Protein AF-A0A9W6LDX0-F1 (afdb_monomer_lite)

Structure (mmCIF, N/CA/C/O backbone):
data_AF-A0A9W6LDX0-F1
#
_entry.id   AF-A0A9W6LDX0-F1
#
loop_
_atom_site.group_PDB
_atom_site.id
_atom_site.type_symbol
_atom_site.label_atom_id
_atom_site.label_alt_id
_atom_site.label_comp_id
_atom_site.label_asym_id
_atom_site.label_entity_id
_atom_site.label_seq_id
_atom_site.pdbx_PDB_ins_code
_atom_site.Cartn_x
_atom_site.Cartn_y
_atom_site.Cartn_z
_atom_site.occupancy
_atom_site.B_iso_or_equiv
_atom_site.auth_seq_id
_atom_site.auth_comp_id
_atom_site.auth_asym_id
_atom_site.auth_atom_id
_atom_site.pdbx_PDB_model_num
ATOM 1 N N . MET A 1 1 ? -43.890 17.828 128.044 1.00 36.91 1 MET A N 1
ATOM 2 C CA . MET A 1 1 ? -45.306 17.401 128.178 1.00 36.91 1 MET A CA 1
ATOM 3 C C . MET A 1 1 ? -45.453 16.029 127.519 1.00 36.91 1 MET A C 1
ATOM 5 O O . MET A 1 1 ? -44.808 15.839 126.504 1.00 36.91 1 MET A O 1
ATOM 9 N N . VAL A 1 2 ? -46.181 15.033 128.043 1.00 40.97 2 VAL A N 1
ATOM 10 C CA . VAL A 1 2 ? -47.032 14.992 129.253 1.00 40.97 2 VAL A CA 1
ATOM 11 C C . VAL A 1 2 ? -46.659 13.779 130.130 1.00 40.97 2 VAL A C 1
ATOM 13 O O . VAL A 1 2 ? -47.245 12.707 130.021 1.00 40.97 2 VAL A O 1
ATOM 16 N N . ALA A 1 3 ? -45.730 13.954 131.073 1.00 46.06 3 ALA A N 1
ATOM 17 C CA . ALA A 1 3 ? -45.502 12.993 132.160 1.00 46.06 3 ALA A CA 1
ATOM 18 C C . ALA A 1 3 ? -46.548 13.179 133.286 1.00 46.06 3 ALA A C 1
ATOM 20 O O . ALA A 1 3 ? -46.202 13.359 134.449 1.00 46.06 3 ALA A O 1
ATOM 21 N N . ALA A 1 4 ? -47.839 13.213 132.931 1.00 43.66 4 ALA A N 1
ATOM 22 C CA . ALA A 1 4 ? -48.928 13.583 133.841 1.00 43.66 4 ALA A CA 1
ATOM 23 C C . ALA A 1 4 ? -50.273 12.928 133.462 1.00 43.66 4 ALA A C 1
ATOM 25 O O . ALA A 1 4 ? -51.215 13.588 133.038 1.00 43.66 4 ALA A O 1
ATOM 26 N N . SER A 1 5 ? -50.376 11.604 133.620 1.00 41.09 5 SER A N 1
ATOM 27 C CA . SER A 1 5 ? -51.672 10.884 133.629 1.00 41.09 5 SER A CA 1
ATOM 28 C C . SER A 1 5 ? -51.685 9.631 134.522 1.00 41.09 5 SER A C 1
ATOM 30 O O . SER A 1 5 ? -52.597 8.814 134.454 1.00 41.09 5 SER A O 1
ATOM 32 N N . LYS A 1 6 ? -50.714 9.492 135.439 1.00 48.66 6 LYS A N 1
ATOM 33 C CA . LYS A 1 6 ? -50.663 8.402 136.439 1.00 48.66 6 LYS A CA 1
ATOM 34 C C . LYS A 1 6 ? -51.218 8.825 137.815 1.00 48.66 6 LYS A C 1
ATOM 36 O O . LYS A 1 6 ? -50.877 8.235 138.834 1.00 48.66 6 LYS A O 1
ATOM 41 N N . ALA A 1 7 ? -52.055 9.867 137.843 1.00 46.44 7 ALA A N 1
ATOM 42 C CA . ALA A 1 7 ? -52.429 10.609 139.052 1.00 46.44 7 ALA A CA 1
ATOM 43 C C . ALA A 1 7 ? -53.951 10.817 139.239 1.00 46.44 7 ALA A C 1
ATOM 45 O O . ALA A 1 7 ? -54.356 11.790 139.867 1.00 46.44 7 ALA A O 1
ATOM 46 N N . LEU A 1 8 ? -54.810 9.920 138.726 1.00 39.25 8 LEU A N 1
ATOM 47 C CA . LEU A 1 8 ? -56.271 10.069 138.873 1.00 39.25 8 LEU A CA 1
ATOM 48 C C . LEU A 1 8 ? -57.058 8.761 139.110 1.00 39.25 8 LEU A C 1
ATOM 50 O O . LEU A 1 8 ? -58.067 8.520 138.453 1.00 39.25 8 LEU A O 1
ATOM 54 N N . ARG A 1 9 ? -56.629 7.907 140.059 1.00 40.16 9 ARG A N 1
ATOM 55 C CA . ARG A 1 9 ? -57.498 6.842 140.633 1.00 40.16 9 ARG A CA 1
ATOM 56 C C . ARG A 1 9 ? -57.088 6.281 142.012 1.00 40.16 9 ARG A C 1
ATOM 58 O O . ARG A 1 9 ? -57.438 5.157 142.347 1.00 40.16 9 ARG A O 1
ATOM 65 N N . LYS A 1 10 ? -56.401 7.069 142.856 1.00 45.12 10 LYS A N 1
ATOM 66 C CA . LYS A 1 10 ? -56.090 6.715 144.265 1.00 45.12 10 LYS A CA 1
ATOM 67 C C . LYS A 1 10 ? -56.725 7.693 145.272 1.00 45.12 10 LYS A C 1
ATOM 69 O O . LYS A 1 10 ? -56.034 8.244 146.120 1.00 45.12 10 LYS A O 1
ATOM 74 N N . LYS A 1 11 ? -58.036 7.938 145.140 1.00 37.31 11 LYS A N 1
ATOM 75 C CA . LYS A 1 11 ? -58.891 8.682 146.093 1.00 37.31 11 LYS A CA 1
ATOM 76 C C . LYS A 1 11 ? -60.377 8.438 145.766 1.00 37.31 11 LYS A C 1
ATOM 78 O O . LYS A 1 11 ? -60.921 9.157 144.941 1.00 37.31 11 LYS A O 1
ATOM 83 N N . LEU A 1 12 ? -60.985 7.401 146.361 1.00 34.50 12 LEU A N 1
ATOM 84 C CA . LEU A 1 12 ? -62.381 7.333 146.863 1.00 34.50 12 LEU A CA 1
ATOM 85 C C . LEU A 1 12 ? -62.753 5.879 147.241 1.00 34.50 12 LEU A C 1
ATOM 87 O O . LEU A 1 12 ? -63.203 5.112 146.397 1.00 34.50 12 LEU A O 1
ATOM 91 N N . LYS A 1 13 ? -62.582 5.506 148.516 1.00 33.94 13 LYS A N 1
ATOM 92 C CA . LYS A 1 13 ? -63.697 5.169 149.426 1.00 33.94 13 LYS A CA 1
ATOM 93 C C . LYS A 1 13 ? -63.142 4.882 150.826 1.00 33.94 13 LYS A C 1
ATOM 95 O O . LYS A 1 13 ? -62.559 3.832 151.067 1.00 33.94 13 LYS A O 1
ATOM 100 N N . ALA A 1 14 ? -63.319 5.838 151.730 1.00 35.75 14 ALA A N 1
ATOM 101 C CA . ALA A 1 14 ? -63.087 5.678 153.160 1.00 35.75 14 ALA A CA 1
ATOM 102 C C . ALA A 1 14 ? -64.177 6.467 153.900 1.00 35.75 14 ALA A C 1
ATOM 104 O O . ALA A 1 14 ? -64.160 7.694 153.875 1.00 35.75 14 ALA A O 1
ATOM 105 N N . ALA A 1 15 ? -65.148 5.736 154.447 1.00 34.91 15 ALA A N 1
ATOM 106 C CA . ALA A 1 15 ? -66.170 6.122 155.429 1.00 34.91 15 ALA A CA 1
ATOM 107 C C . ALA A 1 15 ? -66.937 4.812 155.747 1.00 34.91 15 ALA A C 1
ATOM 109 O O . ALA A 1 15 ? -67.367 4.160 154.795 1.00 34.91 15 ALA A O 1
ATOM 110 N N . SER A 1 16 ? -66.918 4.217 156.952 1.00 34.47 16 SER A N 1
ATOM 111 C CA . SER A 1 16 ? -67.397 4.694 158.276 1.00 34.47 16 SER A CA 1
ATOM 112 C C . SER A 1 16 ? -68.936 4.807 158.315 1.00 34.47 16 SER A C 1
ATOM 114 O O . SER A 1 16 ? -69.522 5.227 157.324 1.00 34.47 16 SER A O 1
ATOM 116 N N . LEU A 1 17 ? -69.681 4.402 159.357 1.00 37.69 17 LEU A N 1
ATOM 117 C CA . LEU A 1 17 ? -69.448 4.196 160.809 1.00 37.69 17 LEU A CA 1
ATOM 118 C C . LEU A 1 17 ? -70.206 2.914 161.304 1.00 37.69 17 LEU A C 1
ATOM 120 O O . LEU A 1 17 ? -71.143 2.516 160.623 1.00 37.69 17 LEU A O 1
ATOM 124 N N . SER A 1 18 ? -69.763 2.107 162.291 1.00 33.69 18 SER A N 1
ATOM 125 C CA . SER A 1 18 ? -69.686 2.223 163.785 1.00 33.69 18 SER A CA 1
ATOM 126 C C . SER A 1 18 ? -70.890 1.594 164.548 1.00 33.69 18 SER A C 1
ATOM 128 O O . SER A 1 18 ? -71.795 1.094 163.890 1.00 33.69 18 SER A O 1
ATOM 130 N N . VAL A 1 19 ? -70.870 1.618 165.904 1.00 33.16 19 VAL A N 1
ATOM 131 C CA . VAL A 1 19 ? -71.784 0.970 166.902 1.00 33.16 19 VAL A CA 1
ATOM 132 C C . VAL A 1 19 ? -71.469 -0.528 167.126 1.00 33.16 19 VAL A C 1
ATOM 134 O O . VAL A 1 19 ? -71.539 -1.279 166.162 1.00 33.16 19 VAL A O 1
ATOM 137 N N . THR A 1 20 ? -71.021 -1.107 168.259 1.00 35.56 20 THR A N 1
ATOM 138 C CA . THR A 1 20 ? -70.947 -0.900 169.743 1.00 35.56 20 THR A CA 1
ATOM 139 C C . THR A 1 20 ? -71.804 -1.886 170.563 1.00 35.56 20 THR A C 1
ATOM 141 O O . THR A 1 20 ? -72.949 -2.162 170.227 1.00 35.56 20 THR A O 1
ATOM 144 N N . GLU A 1 21 ? -71.187 -2.392 171.638 1.00 39.72 21 GLU A N 1
ATOM 145 C CA . GLU A 1 21 ? -71.633 -3.306 172.720 1.00 39.72 21 GLU A CA 1
ATOM 146 C C . GLU A 1 21 ? -72.911 -2.859 173.486 1.00 39.72 21 GLU A C 1
ATOM 148 O O . GLU A 1 21 ? -73.254 -1.678 173.376 1.00 39.72 21 GLU A O 1
ATOM 153 N N . PRO A 1 22 ? -73.635 -3.736 174.248 1.00 49.44 22 PRO A N 1
ATOM 154 C CA . PRO A 1 22 ? -73.097 -4.510 175.391 1.00 49.44 22 PRO A CA 1
ATOM 155 C C . PRO A 1 22 ? -73.684 -5.922 175.652 1.00 49.44 22 PRO A C 1
ATOM 157 O O . PRO A 1 22 ? -74.474 -6.459 174.881 1.00 49.44 22 PRO A O 1
ATOM 160 N N . ALA A 1 23 ? -73.268 -6.530 176.772 1.00 40.53 23 ALA A N 1
ATOM 161 C CA . ALA A 1 23 ? -73.702 -7.840 177.270 1.00 40.53 23 ALA A CA 1
ATOM 162 C C . ALA A 1 23 ? -74.691 -7.734 178.450 1.00 40.53 23 ALA A C 1
ATOM 164 O O . ALA A 1 23 ? -74.665 -6.732 179.157 1.00 40.53 23 ALA A O 1
ATOM 165 N N . HIS A 1 24 ? -75.467 -8.796 178.726 1.00 38.97 24 HIS A N 1
ATOM 166 C CA . HIS A 1 24 ? -75.572 -9.434 180.057 1.00 38.97 24 HIS A CA 1
ATOM 167 C C . HIS A 1 24 ? -76.388 -10.752 180.015 1.00 38.97 24 HIS A C 1
ATOM 169 O O . HIS A 1 24 ? -76.802 -11.201 178.949 1.00 38.97 24 HIS A O 1
ATOM 175 N N . LYS A 1 25 ? -76.527 -11.417 181.173 1.00 46.69 25 LYS A N 1
ATOM 176 C CA . LYS A 1 25 ? -77.221 -12.707 181.375 1.00 46.69 25 LYS A CA 1
ATOM 177 C C . LYS A 1 25 ? -78.746 -12.537 181.381 1.00 46.69 25 LYS A C 1
ATOM 179 O O . LYS A 1 25 ? -79.197 -11.558 181.960 1.00 46.69 25 LYS A O 1
ATOM 184 N N . GLU A 1 26 ? -79.487 -13.573 180.980 1.00 35.94 26 GLU A N 1
ATOM 185 C CA . GLU A 1 26 ? -80.484 -14.225 181.856 1.00 35.94 26 GLU A CA 1
ATOM 186 C C . GLU A 1 26 ? -80.932 -15.596 181.313 1.00 35.94 26 GLU A C 1
ATOM 188 O O . GLU A 1 26 ? -80.633 -15.942 180.171 1.00 35.94 26 GLU A O 1
ATOM 193 N N . THR A 1 27 ? -81.587 -16.400 182.161 1.00 46.38 27 THR A N 1
ATOM 194 C CA . THR A 1 27 ? -82.007 -17.783 181.869 1.00 46.38 27 THR A CA 1
ATOM 195 C C . THR A 1 27 ? -83.527 -17.889 181.953 1.00 46.38 27 THR A C 1
ATOM 197 O O . THR A 1 27 ? -84.076 -17.712 183.037 1.00 46.38 27 THR A O 1
ATOM 200 N N . ILE A 1 28 ? -84.198 -18.230 180.848 1.00 43.09 28 ILE A N 1
ATOM 201 C CA . ILE A 1 28 ? -85.624 -18.599 180.827 1.00 43.09 28 ILE A CA 1
ATOM 202 C C . ILE A 1 28 ? -85.818 -19.763 179.846 1.00 43.09 28 ILE A C 1
ATOM 204 O O . ILE A 1 28 ? -85.374 -19.688 178.701 1.00 43.09 28 ILE A O 1
ATOM 208 N N . ASP A 1 29 ? -86.488 -20.827 180.293 1.00 44.59 29 ASP A N 1
ATOM 209 C CA . ASP A 1 29 ? -86.894 -21.957 179.453 1.00 44.59 29 ASP A CA 1
ATOM 210 C C . ASP A 1 29 ? -88.079 -21.597 178.545 1.00 44.59 29 ASP A C 1
ATOM 212 O O . ASP A 1 29 ? -89.124 -21.147 179.018 1.00 44.59 29 ASP A O 1
ATOM 216 N N . ALA A 1 30 ? -87.955 -21.889 177.249 1.00 39.62 30 ALA A N 1
ATOM 217 C CA . ALA A 1 30 ? -89.082 -22.005 176.325 1.00 39.62 30 ALA A CA 1
ATOM 218 C C . ALA A 1 30 ? -88.703 -22.916 175.145 1.00 39.62 30 ALA A C 1
ATOM 220 O O . ALA A 1 30 ? -87.793 -22.600 174.377 1.00 39.62 30 ALA A O 1
ATOM 221 N N . GLN A 1 31 ? -89.408 -24.038 174.970 1.00 44.38 31 GLN A N 1
ATOM 222 C CA . GLN A 1 31 ? -89.350 -24.790 173.713 1.00 44.38 31 GLN A CA 1
ATOM 223 C C . GLN A 1 31 ? -90.288 -24.130 172.689 1.00 44.38 31 GLN A C 1
ATOM 225 O O . GLN A 1 31 ? -91.485 -24.042 172.972 1.00 44.38 31 GLN A O 1
ATOM 230 N N . PRO A 1 32 ? -89.806 -23.703 171.505 1.00 51.72 32 PRO A N 1
ATOM 231 C CA . PRO A 1 32 ? -90.694 -23.333 170.408 1.00 51.72 32 PRO A CA 1
ATOM 232 C C . PRO A 1 32 ? -91.430 -24.583 169.915 1.00 51.72 32 PRO A C 1
ATOM 234 O O . PRO A 1 32 ? -90.837 -25.658 169.773 1.00 51.72 32 PRO A O 1
ATOM 237 N N . SER A 1 33 ? -92.734 -24.454 169.681 1.00 55.69 33 SER A N 1
ATOM 238 C CA . SER A 1 33 ? -93.568 -25.584 169.262 1.00 55.69 33 SER A CA 1
ATOM 239 C C . SER A 1 33 ? -93.280 -25.992 167.808 1.00 55.69 33 SER A C 1
ATOM 241 O O . SER A 1 33 ? -92.708 -25.232 167.025 1.00 55.69 33 SER A O 1
ATOM 243 N N . ALA A 1 34 ? -93.644 -27.224 167.436 1.00 59.50 34 ALA A N 1
ATOM 244 C CA . ALA A 1 34 ? -93.201 -27.834 166.179 1.00 59.50 34 ALA A CA 1
ATOM 245 C C . ALA A 1 34 ? -93.639 -27.078 164.904 1.00 59.50 34 ALA A C 1
ATOM 247 O O . ALA A 1 34 ? -92.963 -27.186 163.876 1.00 59.50 34 ALA A O 1
ATOM 248 N N . ASP A 1 35 ? -94.726 -26.305 164.970 1.00 58.56 35 ASP A N 1
ATOM 249 C CA . ASP A 1 35 ? -95.314 -25.615 163.819 1.00 58.56 35 ASP A CA 1
ATOM 250 C C . ASP A 1 35 ? -94.497 -24.389 163.366 1.00 58.56 35 ASP A C 1
ATOM 252 O O . ASP A 1 35 ? -94.303 -24.183 162.165 1.00 58.56 35 ASP A O 1
ATOM 256 N N . GLU A 1 36 ? -93.899 -23.632 164.293 1.00 58.62 36 GLU A N 1
ATOM 257 C CA . GLU A 1 36 ? -93.065 -22.456 163.969 1.00 58.62 36 GLU A CA 1
ATOM 258 C C . GLU A 1 36 ? -91.830 -22.853 163.132 1.00 58.62 36 GLU A C 1
ATOM 260 O O . GLU A 1 36 ? -91.431 -22.173 162.179 1.00 58.62 36 GLU A O 1
ATOM 265 N N . LEU A 1 37 ? -91.263 -24.028 163.429 1.00 62.34 37 LEU A N 1
ATOM 266 C CA . LEU A 1 37 ? -90.162 -24.634 162.675 1.00 62.34 37 LEU A CA 1
ATOM 267 C C . LEU A 1 37 ? -90.578 -25.145 161.284 1.00 62.34 37 LEU A C 1
ATOM 269 O O . LEU A 1 37 ? -89.701 -25.382 160.446 1.00 62.34 37 LEU A O 1
ATOM 273 N N . ALA A 1 38 ? -91.874 -25.328 161.017 1.00 62.84 38 ALA A N 1
ATOM 274 C CA . ALA A 1 38 ? -92.390 -25.690 159.698 1.00 62.84 38 ALA A CA 1
ATOM 275 C C . ALA A 1 38 ? -92.593 -24.448 158.811 1.00 62.84 38 ALA A C 1
ATOM 277 O O . ALA A 1 38 ? -92.200 -24.458 157.640 1.00 62.84 38 ALA A O 1
ATOM 278 N N . GLU A 1 39 ? -93.124 -23.354 159.364 1.00 67.50 39 GLU A N 1
ATOM 279 C CA . GLU A 1 39 ? -93.314 -22.098 158.622 1.00 67.50 39 GLU A CA 1
ATOM 280 C C . GLU A 1 39 ? -91.981 -21.440 158.241 1.00 67.50 39 GLU A C 1
ATOM 282 O O . GLU A 1 39 ? -91.785 -21.054 157.083 1.00 67.50 39 GLU A O 1
ATOM 287 N N . ALA A 1 40 ? -91.009 -21.417 159.160 1.00 66.62 40 ALA A N 1
ATOM 288 C CA . ALA A 1 40 ? -89.661 -20.921 158.880 1.00 66.62 40 ALA A CA 1
ATOM 289 C C . ALA A 1 40 ? -88.977 -21.681 157.722 1.00 66.62 40 ALA A C 1
ATOM 291 O O . ALA A 1 40 ? -88.279 -21.078 156.901 1.00 66.62 40 ALA A O 1
ATOM 292 N N . LYS A 1 41 ? -89.215 -22.998 157.606 1.00 72.69 41 LYS A N 1
ATOM 293 C CA . LYS A 1 41 ? -88.714 -23.820 156.490 1.00 72.69 41 LYS A CA 1
ATOM 294 C C . LYS A 1 41 ? -89.406 -23.483 155.170 1.00 72.69 41 LYS A C 1
ATOM 296 O O . LYS A 1 41 ? -88.710 -23.348 154.164 1.00 72.69 41 LYS A O 1
ATOM 301 N N . ARG A 1 42 ? -90.729 -23.278 155.165 1.00 71.06 42 ARG A N 1
ATOM 302 C CA . ARG A 1 42 ? -91.475 -22.857 153.962 1.00 71.06 42 ARG A CA 1
ATOM 303 C C . ARG A 1 42 ? -90.986 -21.508 153.429 1.00 71.06 42 ARG A C 1
ATOM 305 O O . ARG A 1 42 ? -90.692 -21.403 152.243 1.00 71.06 42 ARG A O 1
ATOM 312 N N . LEU A 1 43 ? -90.801 -20.513 154.299 1.00 69.50 43 LEU A N 1
ATOM 313 C CA . LEU A 1 43 ? -90.277 -19.194 153.910 1.00 69.50 43 LEU A CA 1
ATOM 314 C C . LEU A 1 43 ? -88.832 -19.246 153.382 1.00 69.50 43 LEU A C 1
ATOM 316 O O . LEU A 1 43 ? -88.459 -18.432 152.536 1.00 69.50 43 LEU A O 1
ATOM 320 N N . LEU A 1 44 ? -88.009 -20.192 153.847 1.00 72.50 44 LEU A N 1
ATOM 321 C CA . LEU A 1 44 ? -86.677 -20.440 153.280 1.00 72.50 44 LEU A CA 1
ATOM 322 C C . LEU A 1 44 ? -86.739 -21.141 151.915 1.00 72.50 44 LEU A C 1
ATOM 324 O O . LEU A 1 44 ? -85.991 -20.758 151.016 1.00 72.50 44 LEU A O 1
ATOM 328 N N . GLN A 1 45 ? -87.636 -22.114 151.733 1.00 75.19 45 GLN A N 1
ATOM 329 C CA . GLN A 1 45 ? -87.853 -22.766 150.436 1.00 75.19 45 GLN A CA 1
ATOM 330 C C . GLN A 1 45 ? -88.351 -21.765 149.387 1.00 75.19 45 GLN A C 1
ATOM 332 O O . GLN A 1 45 ? -87.756 -21.668 148.317 1.00 75.19 45 GLN A O 1
ATOM 337 N N . GLU A 1 46 ? -89.349 -20.943 149.717 1.00 77.00 46 GLU A N 1
ATOM 338 C CA . GLU A 1 46 ? -89.883 -19.930 148.802 1.00 77.00 46 GLU A CA 1
ATOM 339 C C . GLU A 1 46 ? -88.818 -18.889 148.407 1.00 77.00 46 GLU A C 1
ATOM 341 O O . GLU A 1 46 ? -88.701 -18.513 147.239 1.00 77.00 46 GLU A O 1
ATOM 346 N N . LYS A 1 47 ? -87.976 -18.452 149.357 1.00 76.62 47 LYS A N 1
ATOM 347 C CA . LYS A 1 47 ? -86.830 -17.574 149.061 1.00 76.62 47 LYS A CA 1
ATOM 348 C C . LYS A 1 47 ? -85.824 -18.246 148.125 1.00 76.62 47 LYS A C 1
ATOM 350 O O . LYS A 1 47 ? -85.393 -17.609 147.167 1.00 76.62 47 LYS A O 1
ATOM 355 N N . ALA A 1 48 ? -85.494 -19.518 148.353 1.00 78.88 48 ALA A N 1
ATOM 356 C CA . ALA A 1 48 ? -84.584 -20.273 147.493 1.00 78.88 48 ALA A CA 1
ATOM 357 C C . ALA A 1 48 ? -85.158 -20.513 146.081 1.00 78.88 48 ALA A C 1
ATOM 359 O O . ALA A 1 48 ? -84.407 -20.530 145.108 1.00 78.88 48 ALA A O 1
ATOM 360 N N . GLU A 1 49 ? -86.475 -20.663 145.934 1.00 78.25 49 GLU A N 1
ATOM 361 C CA . GLU A 1 49 ? -87.139 -20.782 144.628 1.00 78.25 49 GLU A CA 1
ATOM 362 C C . GLU A 1 49 ? -87.190 -19.443 143.882 1.00 78.25 49 GLU A C 1
ATOM 364 O O . GLU A 1 49 ? -86.829 -19.386 142.704 1.00 78.25 49 GLU A O 1
ATOM 369 N N . ARG A 1 50 ? -87.509 -18.342 144.576 1.00 74.00 50 ARG A N 1
ATOM 370 C CA . ARG A 1 50 ? -87.394 -16.976 144.030 1.00 74.00 50 ARG A CA 1
ATOM 371 C C . ARG A 1 50 ? -85.953 -16.659 143.596 1.00 74.00 50 ARG A C 1
ATOM 373 O O . ARG A 1 50 ? -85.754 -16.071 142.534 1.00 74.00 50 ARG A O 1
ATOM 380 N N . GLU A 1 51 ? -84.946 -17.083 144.364 1.00 82.12 51 GLU A N 1
ATOM 381 C CA . GLU A 1 51 ? -83.528 -16.928 144.007 1.00 82.12 51 GLU A CA 1
ATOM 382 C C . GLU A 1 51 ? -83.127 -17.799 142.804 1.00 82.12 51 GLU A C 1
ATOM 384 O O . GLU A 1 51 ? -82.433 -17.318 141.908 1.00 82.12 51 GLU A O 1
ATOM 389 N N . ARG A 1 52 ? -83.611 -19.048 142.717 1.00 80.62 52 ARG A N 1
ATOM 390 C CA . ARG A 1 52 ? -83.409 -19.914 141.540 1.00 80.62 52 ARG A CA 1
ATOM 391 C C . ARG A 1 52 ? -83.986 -19.291 140.271 1.00 80.62 52 ARG A C 1
ATOM 393 O O . ARG A 1 52 ? -83.272 -19.227 139.273 1.00 80.62 52 ARG A O 1
ATOM 400 N N . LEU A 1 53 ? -85.214 -18.772 140.323 1.00 79.75 53 LEU A N 1
ATOM 401 C CA . LEU A 1 53 ? -85.854 -18.077 139.200 1.00 79.75 53 LEU A CA 1
ATOM 402 C C . LEU A 1 53 ? -85.090 -16.802 138.804 1.00 79.75 53 LEU A C 1
ATOM 404 O O . LEU A 1 53 ? -84.868 -16.554 137.618 1.00 79.75 53 LEU A O 1
ATOM 408 N N . ALA A 1 54 ? -84.609 -16.018 139.775 1.00 80.69 54 ALA A N 1
ATOM 409 C CA . ALA A 1 54 ? -83.764 -14.854 139.503 1.00 80.69 54 ALA A CA 1
ATOM 410 C C . ALA A 1 54 ? -82.420 -15.248 138.856 1.00 80.69 54 ALA A C 1
ATOM 412 O O . ALA A 1 54 ? -81.976 -14.608 137.899 1.00 80.69 54 ALA A O 1
ATOM 413 N N . ALA A 1 55 ? -81.788 -16.327 139.326 1.00 82.19 55 ALA A N 1
ATOM 414 C CA . ALA A 1 55 ? -80.553 -16.862 138.758 1.00 82.19 55 ALA A CA 1
ATOM 415 C C . ALA A 1 55 ? -80.759 -17.459 137.353 1.00 82.19 55 ALA A C 1
ATOM 417 O O . ALA A 1 55 ? -79.878 -17.335 136.500 1.00 82.19 55 ALA A O 1
ATOM 418 N N . GLU A 1 56 ? -81.912 -18.072 137.085 1.00 85.06 56 GLU A N 1
ATOM 419 C CA . GLU A 1 56 ? -82.305 -18.567 135.765 1.00 85.06 56 GLU A CA 1
ATOM 420 C C . GLU A 1 56 ? -82.539 -17.415 134.782 1.00 85.06 56 GLU A C 1
ATOM 422 O O . GLU A 1 56 ? -81.930 -17.394 133.711 1.00 85.06 56 GLU A O 1
ATOM 427 N N . MET A 1 57 ? -83.298 -16.388 135.173 1.00 83.50 57 MET A N 1
ATOM 428 C CA . MET A 1 57 ? -83.477 -15.178 134.364 1.00 83.50 57 MET A CA 1
ATOM 429 C C . MET A 1 57 ? -82.145 -14.460 134.102 1.00 83.50 57 MET A C 1
ATOM 431 O O . MET A 1 57 ? -81.884 -14.042 132.973 1.00 83.50 57 MET A O 1
ATOM 435 N N . ALA A 1 58 ? -81.246 -14.392 135.089 1.00 84.69 58 ALA A N 1
ATOM 436 C CA . ALA A 1 58 ? -79.899 -13.850 134.903 1.00 84.69 58 ALA A CA 1
ATOM 437 C C . ALA A 1 58 ? -79.028 -14.714 133.965 1.00 84.69 58 ALA A C 1
ATOM 439 O O . ALA A 1 58 ? -78.228 -14.175 133.196 1.00 84.69 58 ALA A O 1
ATOM 440 N N . ARG A 1 59 ? -79.181 -16.048 133.976 1.00 87.00 59 ARG A N 1
ATOM 441 C CA . ARG A 1 59 ? -78.541 -16.952 133.000 1.00 87.00 59 ARG A CA 1
ATOM 442 C C . ARG A 1 59 ? -79.102 -16.732 131.594 1.00 87.00 59 ARG A C 1
ATOM 444 O O . ARG A 1 59 ? -78.315 -16.603 130.660 1.00 87.00 59 ARG A O 1
ATOM 451 N N . MET A 1 60 ? -80.419 -16.610 131.446 1.00 85.81 60 MET A N 1
ATOM 452 C CA . MET A 1 60 ? -81.081 -16.339 130.164 1.00 85.81 60 MET A CA 1
ATOM 453 C C . MET A 1 60 ? -80.674 -14.977 129.588 1.00 85.81 60 MET A C 1
ATOM 455 O O . MET A 1 60 ? -80.305 -14.901 128.418 1.00 85.81 60 MET A O 1
ATOM 459 N N . GLN A 1 61 ? -80.617 -13.921 130.408 1.00 88.38 61 GLN A N 1
ATOM 460 C CA . GLN A 1 61 ? -80.092 -12.613 129.997 1.00 88.38 61 GLN A CA 1
ATOM 461 C C . GLN A 1 61 ? -78.613 -12.681 129.585 1.00 88.38 61 GLN A C 1
ATOM 463 O O . GLN A 1 61 ? -78.242 -12.110 128.561 1.00 88.38 61 GLN A O 1
ATOM 468 N N . ARG A 1 62 ? -77.763 -13.415 130.320 1.00 86.88 62 ARG A N 1
ATOM 469 C CA . ARG A 1 62 ? -76.353 -13.624 129.937 1.00 86.88 62 ARG A CA 1
ATOM 470 C C . ARG A 1 62 ? -76.214 -14.406 128.630 1.00 86.88 62 ARG A C 1
ATOM 472 O O . ARG A 1 62 ? -75.351 -14.067 127.828 1.00 86.88 62 ARG A O 1
ATOM 479 N N . LEU A 1 63 ? -77.063 -15.405 128.382 1.00 88.31 63 LEU A N 1
ATOM 480 C CA . LEU A 1 63 ? -77.091 -16.149 127.118 1.00 88.31 63 LEU A CA 1
ATOM 481 C C . LEU A 1 63 ? -77.589 -15.285 125.951 1.00 88.31 63 LEU A C 1
ATOM 483 O O . LEU A 1 63 ? -77.015 -15.357 124.867 1.00 88.31 63 LEU A O 1
ATOM 487 N N . ALA A 1 64 ? -78.596 -14.435 126.164 1.00 86.88 64 ALA A N 1
ATOM 488 C CA . ALA A 1 64 ? -79.065 -13.473 125.166 1.00 86.88 64 ALA A CA 1
ATOM 489 C C . ALA A 1 64 ? -77.984 -12.429 124.831 1.00 86.88 64 ALA A C 1
ATOM 491 O O . ALA A 1 64 ? -77.662 -12.233 123.661 1.00 86.88 64 ALA A O 1
ATOM 492 N N . ALA A 1 65 ? -77.345 -11.839 125.847 1.00 86.75 65 ALA A N 1
ATOM 493 C CA . ALA A 1 65 ? -76.230 -10.910 125.667 1.00 86.75 65 ALA A CA 1
ATOM 494 C C . ALA A 1 65 ? -75.025 -11.574 124.974 1.00 86.75 65 ALA A C 1
ATOM 496 O O . ALA A 1 65 ? -74.411 -10.970 124.098 1.00 86.75 65 ALA A O 1
ATOM 497 N N . ALA A 1 66 ? -74.711 -12.833 125.302 1.00 88.50 66 ALA A N 1
ATOM 498 C CA . ALA A 1 66 ? -73.651 -13.591 124.638 1.00 88.50 66 ALA A CA 1
ATOM 499 C C . ALA A 1 66 ? -73.984 -13.940 123.175 1.00 88.50 66 ALA A C 1
ATOM 501 O O . ALA A 1 66 ? -73.074 -13.972 122.348 1.00 88.50 66 ALA A O 1
ATOM 502 N N . LYS A 1 67 ? -75.260 -14.176 122.835 1.00 89.25 67 LYS A N 1
ATOM 503 C CA . LYS A 1 67 ? -75.708 -14.331 121.440 1.00 89.25 67 LYS A CA 1
ATOM 504 C C . LYS A 1 67 ? -75.567 -13.017 120.669 1.00 89.25 67 LYS A C 1
ATOM 506 O O . LYS A 1 67 ? -74.877 -13.006 119.657 1.00 89.25 67 LYS A O 1
ATOM 511 N N . ALA A 1 68 ? -76.103 -11.915 121.195 1.00 87.94 68 ALA A N 1
ATOM 512 C CA . ALA A 1 68 ? -75.995 -10.596 120.567 1.00 87.94 68 ALA A CA 1
ATOM 513 C C . ALA A 1 68 ? -74.528 -10.151 120.384 1.00 87.94 68 ALA A C 1
ATOM 515 O O . ALA A 1 68 ? -74.160 -9.632 119.335 1.00 87.94 68 ALA A O 1
ATOM 516 N N . ALA A 1 69 ? -73.656 -10.412 121.365 1.00 88.81 69 ALA A N 1
ATOM 517 C CA . ALA A 1 69 ? -72.227 -10.118 121.254 1.00 88.81 69 ALA A CA 1
ATOM 518 C C . ALA A 1 69 ? -71.514 -10.965 120.180 1.00 88.81 69 ALA A C 1
ATOM 520 O O . ALA A 1 69 ? -70.597 -10.468 119.529 1.00 88.81 69 ALA A O 1
ATOM 521 N N . ARG A 1 70 ? -71.931 -12.224 119.968 1.00 88.81 70 ARG A N 1
ATOM 522 C CA . ARG A 1 70 ? -71.422 -13.068 118.870 1.00 88.81 70 ARG A CA 1
ATOM 523 C C . ARG A 1 70 ? -71.905 -12.574 117.512 1.00 88.81 70 ARG A C 1
ATOM 525 O O . ARG A 1 70 ? -71.085 -12.409 116.623 1.00 88.81 70 ARG A O 1
ATOM 532 N N . GLU A 1 71 ? -73.191 -12.267 117.385 1.00 91.81 71 GLU A N 1
ATOM 533 C CA . GLU A 1 71 ? -73.796 -11.735 116.158 1.00 91.81 71 GLU A CA 1
ATOM 534 C C . GLU A 1 71 ? -73.131 -10.417 115.724 1.00 91.81 71 GLU A C 1
ATOM 536 O O . GLU A 1 71 ? -72.729 -10.266 114.573 1.00 91.81 71 GLU A O 1
ATOM 541 N N . GLN A 1 72 ? -72.891 -9.495 116.664 1.00 87.75 72 GLN A N 1
ATOM 542 C CA . GLN A 1 72 ? -72.134 -8.266 116.397 1.00 87.75 72 GLN A CA 1
ATOM 543 C C . GLN A 1 72 ? -70.676 -8.542 115.987 1.00 87.75 72 GLN A C 1
ATOM 545 O O . GLN A 1 72 ? -70.160 -7.875 115.090 1.00 87.75 72 GLN A O 1
ATOM 550 N N . ALA A 1 73 ? -70.010 -9.534 116.586 1.00 90.44 73 ALA A N 1
ATOM 551 C CA . ALA A 1 73 ? -68.649 -9.921 116.204 1.00 90.44 73 ALA A CA 1
ATOM 552 C C . ALA A 1 73 ? -68.583 -10.604 114.822 1.00 90.44 73 ALA A C 1
ATOM 554 O O . ALA A 1 73 ? -67.618 -10.404 114.085 1.00 90.44 73 ALA A O 1
ATOM 555 N N . GLU A 1 74 ? -69.602 -11.377 114.440 1.00 91.44 74 GLU A N 1
ATOM 556 C CA . GLU A 1 74 ? -69.721 -11.989 113.111 1.00 91.44 74 GLU A CA 1
ATOM 557 C C . GLU A 1 74 ? -70.019 -10.937 112.033 1.00 91.44 74 GLU A C 1
ATOM 559 O O . GLU A 1 74 ? -69.367 -10.939 110.989 1.00 91.44 74 GLU A O 1
ATOM 564 N N . LEU A 1 75 ? -70.897 -9.966 112.314 1.00 92.06 75 LEU A N 1
ATOM 565 C CA . LEU A 1 75 ? -71.125 -8.809 111.440 1.00 92.06 75 LEU A CA 1
ATOM 566 C C . LEU A 1 75 ? -69.854 -7.963 111.259 1.00 92.06 75 LEU A C 1
ATOM 568 O O . LEU A 1 75 ? -69.532 -7.581 110.134 1.00 92.06 75 LEU A O 1
ATOM 572 N N . GLN A 1 76 ? -69.094 -7.712 112.333 1.00 92.44 76 GLN A N 1
ATOM 573 C CA . GLN A 1 76 ? -67.805 -7.013 112.246 1.00 92.44 76 GLN A CA 1
ATOM 574 C C . GLN A 1 76 ? -66.775 -7.795 111.423 1.00 92.44 76 GLN A C 1
ATOM 576 O O . GLN A 1 76 ? -66.109 -7.199 110.578 1.00 92.44 76 GLN A O 1
ATOM 581 N N . ARG A 1 77 ? -66.679 -9.120 111.597 1.00 93.50 77 ARG A N 1
ATOM 582 C CA . ARG A 1 77 ? -65.801 -9.973 110.779 1.00 93.50 77 ARG A CA 1
ATOM 583 C C . ARG A 1 77 ? -66.185 -9.962 109.304 1.00 93.50 77 ARG A C 1
ATOM 585 O O . ARG A 1 77 ? -65.310 -9.822 108.462 1.00 93.50 77 ARG A O 1
ATOM 592 N N . LEU A 1 78 ? -67.474 -10.056 108.983 1.00 92.00 78 LEU A N 1
ATOM 593 C CA . LEU A 1 78 ? -67.953 -10.050 107.598 1.00 92.00 78 LEU A CA 1
ATOM 594 C C . LEU A 1 78 ? -67.789 -8.668 106.934 1.00 92.00 78 LEU A C 1
ATOM 596 O O . LEU A 1 78 ? -67.580 -8.584 105.724 1.00 92.00 78 LEU A O 1
ATOM 600 N N . ALA A 1 79 ? -67.829 -7.581 107.713 1.00 91.06 79 ALA A N 1
ATOM 601 C CA . ALA A 1 79 ? -67.465 -6.242 107.247 1.00 91.06 79 ALA A CA 1
ATOM 602 C C . ALA A 1 79 ? -65.948 -6.096 107.010 1.00 91.06 79 ALA A C 1
ATOM 604 O O . ALA A 1 79 ? -65.546 -5.571 105.973 1.00 91.06 79 ALA A O 1
ATOM 605 N N . GLN A 1 80 ? -65.111 -6.603 107.924 1.00 90.75 80 GLN A N 1
ATOM 606 C CA . GLN A 1 80 ? -63.650 -6.635 107.767 1.00 90.75 80 GLN A CA 1
ATOM 607 C C . GLN A 1 80 ? -63.235 -7.466 106.549 1.00 90.75 80 GLN A C 1
ATOM 609 O O . GLN A 1 80 ? -62.492 -6.975 105.708 1.00 90.75 80 GLN A O 1
ATOM 614 N N . GLU A 1 81 ? -63.787 -8.670 106.384 1.00 93.19 81 GLU A N 1
ATOM 615 C CA . GLU A 1 81 ? -63.495 -9.542 105.245 1.00 93.19 81 GLU A CA 1
ATOM 616 C C . GLU A 1 81 ? -63.874 -8.887 103.905 1.00 93.19 81 GLU A C 1
ATOM 618 O O . GLU A 1 81 ? -63.141 -9.012 102.923 1.00 93.19 81 GLU A O 1
ATOM 623 N N . LYS A 1 82 ? -64.989 -8.146 103.846 1.00 92.88 82 LYS A N 1
ATOM 624 C CA . LYS A 1 82 ? -65.353 -7.359 102.656 1.00 92.88 82 LYS A CA 1
ATOM 625 C C . LYS A 1 82 ? -64.338 -6.255 102.371 1.00 92.88 82 LYS A C 1
ATOM 627 O O . LYS A 1 82 ? -63.858 -6.181 101.244 1.00 92.88 82 LYS A O 1
ATOM 632 N N . ALA A 1 83 ? -63.958 -5.466 103.376 1.00 91.44 83 ALA A N 1
ATOM 633 C CA . ALA A 1 83 ? -62.959 -4.409 103.217 1.00 91.44 83 ALA A CA 1
ATOM 634 C C . ALA A 1 83 ? -61.582 -4.965 102.796 1.00 91.44 83 ALA A C 1
ATOM 636 O O . ALA A 1 83 ? -60.939 -4.420 101.901 1.00 91.44 83 ALA A O 1
ATOM 637 N N . GLU A 1 84 ? -61.146 -6.088 103.374 1.00 92.56 84 GLU A N 1
ATOM 638 C CA . GLU A 1 84 ? -59.906 -6.777 102.992 1.00 92.56 84 GLU A CA 1
ATOM 639 C C . GLU A 1 84 ? -59.965 -7.318 101.556 1.00 92.56 84 GLU A C 1
ATOM 641 O O . GLU A 1 84 ? -59.003 -7.160 100.801 1.00 92.56 84 GLU A O 1
ATOM 646 N N . ARG A 1 85 ? -61.099 -7.900 101.138 1.00 91.62 85 ARG A N 1
ATOM 647 C CA . ARG A 1 85 ? -61.326 -8.335 99.748 1.00 91.62 85 ARG A CA 1
ATOM 648 C C . ARG A 1 85 ? -61.306 -7.149 98.778 1.00 91.62 85 ARG A C 1
ATOM 650 O O . ARG A 1 85 ? -60.650 -7.242 97.742 1.00 91.62 85 ARG A O 1
ATOM 657 N N . GLU A 1 86 ? -61.962 -6.039 99.110 1.00 92.19 86 GLU A N 1
ATOM 658 C CA . GLU A 1 86 ? -61.974 -4.814 98.299 1.00 92.19 86 GLU A CA 1
ATOM 659 C C . GLU A 1 86 ? -60.559 -4.240 98.141 1.00 92.19 86 GLU A C 1
ATOM 661 O O . GLU A 1 86 ? -60.090 -4.088 97.009 1.00 92.19 86 GLU A O 1
ATOM 666 N N . VAL A 1 87 ? -59.818 -4.053 99.240 1.00 93.62 87 VAL A N 1
ATOM 667 C CA . VAL A 1 87 ? -58.406 -3.623 99.218 1.00 93.62 87 VAL A CA 1
ATOM 668 C C . VAL A 1 87 ? -57.537 -4.595 98.410 1.00 93.62 87 VAL A C 1
ATOM 670 O O . VAL A 1 87 ? -56.727 -4.158 97.592 1.00 93.62 87 VAL A O 1
ATOM 673 N N . ALA A 1 88 ? -57.730 -5.909 98.554 1.00 91.56 88 ALA A N 1
ATOM 674 C CA . ALA A 1 88 ? -56.998 -6.908 97.776 1.00 91.56 88 ALA A CA 1
ATOM 675 C C . ALA A 1 88 ? -57.327 -6.867 96.270 1.00 91.56 88 ALA A C 1
ATOM 677 O O . ALA A 1 88 ? -56.455 -7.177 95.454 1.00 91.56 88 ALA A O 1
ATOM 678 N N . THR A 1 89 ? -58.546 -6.482 95.873 1.00 91.62 89 THR A N 1
ATOM 679 C CA . THR A 1 89 ? -58.890 -6.257 94.455 1.00 91.62 89 THR A CA 1
ATOM 680 C C . THR A 1 89 ? -58.333 -4.940 93.918 1.00 91.62 89 THR A C 1
ATOM 682 O O . THR A 1 89 ? -57.761 -4.939 92.828 1.00 91.62 89 THR A O 1
ATOM 685 N N . ALA A 1 90 ? -58.398 -3.852 94.691 1.00 91.50 90 ALA A N 1
ATOM 686 C CA . ALA A 1 90 ? -57.817 -2.562 94.322 1.00 91.50 90 ALA A CA 1
ATOM 687 C C . ALA A 1 90 ? -56.296 -2.672 94.119 1.00 91.50 90 ALA A C 1
ATOM 689 O O . ALA A 1 90 ? -55.783 -2.282 93.074 1.00 91.50 90 ALA A O 1
ATOM 690 N N . LEU A 1 91 ? -55.593 -3.319 95.054 1.00 95.06 91 LEU A N 1
ATOM 691 C CA . LEU A 1 91 ? -54.146 -3.549 94.994 1.00 95.06 91 LEU A CA 1
ATOM 692 C C . LEU A 1 91 ? -53.726 -4.475 93.834 1.00 95.06 91 LEU A C 1
ATOM 694 O O . LEU A 1 91 ? -52.614 -4.360 93.318 1.00 95.06 91 LEU A O 1
ATOM 698 N N . LYS A 1 92 ? -54.597 -5.398 93.397 1.00 94.19 92 LYS A N 1
ATOM 699 C CA . LYS A 1 92 ? -54.373 -6.186 92.170 1.00 94.19 92 LYS A CA 1
ATOM 700 C C . LYS A 1 92 ? -54.512 -5.317 90.921 1.00 94.19 92 LYS A C 1
ATOM 702 O O . LYS A 1 92 ? -53.629 -5.363 90.071 1.00 94.19 92 LYS A O 1
ATOM 707 N N . LEU A 1 93 ? -55.568 -4.507 90.836 1.00 94.00 93 LEU A N 1
ATOM 708 C CA . LEU A 1 93 ? -55.811 -3.603 89.708 1.00 94.00 93 LEU A CA 1
ATOM 709 C C . LEU A 1 93 ? -54.724 -2.522 89.586 1.00 94.00 93 LEU A C 1
ATOM 711 O O . LEU A 1 93 ? -54.318 -2.178 88.480 1.00 94.00 93 LEU A O 1
ATOM 715 N N . GLU A 1 94 ? -54.221 -2.005 90.706 1.00 92.88 94 GLU A N 1
ATOM 716 C CA . GLU A 1 94 ? -53.113 -1.046 90.741 1.00 92.88 94 GLU A CA 1
ATOM 717 C C . GLU A 1 94 ? -51.805 -1.667 90.234 1.00 92.88 94 GLU A C 1
ATOM 719 O O . GLU A 1 94 ? -51.160 -1.103 89.351 1.00 92.88 94 GLU A O 1
ATOM 724 N N . ARG A 1 95 ? -51.457 -2.875 90.700 1.00 92.62 95 ARG A N 1
ATOM 725 C CA . ARG A 1 95 ? -50.301 -3.629 90.182 1.00 92.62 95 ARG A CA 1
ATOM 726 C C . ARG A 1 95 ? -50.440 -3.967 88.700 1.00 92.62 95 ARG A C 1
ATOM 728 O O . ARG A 1 95 ? -49.452 -3.919 87.976 1.00 92.62 95 ARG A O 1
ATOM 735 N N . GLU A 1 96 ? -51.647 -4.282 88.234 1.00 93.31 96 GLU A N 1
ATOM 736 C CA . GLU A 1 96 ? -51.900 -4.524 86.812 1.00 93.31 96 GLU A CA 1
ATOM 737 C C . GLU A 1 96 ? -51.726 -3.244 85.979 1.00 93.31 96 GLU A C 1
ATOM 739 O O . GLU A 1 96 ? -51.127 -3.292 84.906 1.00 93.31 96 GLU A O 1
ATOM 744 N N . ARG A 1 97 ? -52.180 -2.086 86.480 1.00 93.69 97 ARG A N 1
ATOM 745 C CA . ARG A 1 97 ? -51.937 -0.779 85.845 1.00 93.69 97 ARG A CA 1
ATOM 746 C C . ARG A 1 97 ? -50.445 -0.462 85.768 1.00 93.69 97 ARG A C 1
ATOM 748 O O . ARG A 1 97 ? -49.971 -0.166 84.680 1.00 93.69 97 ARG A O 1
ATOM 755 N N . GLN A 1 98 ? -49.704 -0.614 86.867 1.00 92.62 98 GLN A N 1
ATOM 756 C CA . GLN A 1 98 ? -48.249 -0.412 86.894 1.00 92.62 98 GLN A CA 1
ATOM 757 C C . GLN A 1 98 ? -47.515 -1.364 85.933 1.00 92.62 98 GLN A C 1
ATOM 759 O O . GLN A 1 98 ? -46.614 -0.943 85.213 1.00 92.62 98 GLN A O 1
ATOM 764 N N . ALA A 1 99 ? -47.923 -2.635 85.858 1.00 93.75 99 ALA A N 1
ATOM 765 C CA . ALA A 1 99 ? -47.346 -3.597 84.918 1.00 93.75 99 ALA A CA 1
ATOM 766 C C . ALA A 1 99 ? -47.644 -3.244 83.448 1.00 93.75 99 ALA A C 1
ATOM 768 O O . ALA A 1 99 ? -46.762 -3.374 82.599 1.00 93.75 99 ALA A O 1
ATOM 769 N N . ARG A 1 100 ? -48.861 -2.768 83.144 1.00 92.31 100 ARG A N 1
ATOM 770 C CA . ARG A 1 100 ? -49.241 -2.272 81.809 1.00 92.31 100 ARG A CA 1
ATOM 771 C C . ARG A 1 100 ? -48.456 -1.012 81.434 1.00 92.31 100 ARG A C 1
ATOM 773 O O . ARG A 1 100 ? -47.928 -0.956 80.332 1.00 92.31 100 ARG A O 1
ATOM 780 N N . GLU A 1 101 ? -48.324 -0.056 82.352 1.00 94.31 101 GLU A N 1
ATOM 781 C CA . GLU A 1 101 ? -47.580 1.192 82.143 1.00 94.31 101 GLU A CA 1
ATOM 782 C C . GLU A 1 101 ? -46.088 0.926 81.884 1.00 94.31 101 GLU A C 1
ATOM 784 O O . GLU A 1 101 ? -45.531 1.433 80.914 1.00 94.31 101 GLU A O 1
ATOM 789 N N . LEU A 1 102 ? -45.450 0.058 82.678 1.00 94.50 102 LEU A N 1
ATOM 790 C CA . LEU A 1 102 ? -44.059 -0.351 82.452 1.00 94.50 102 LEU A CA 1
ATOM 791 C C . LEU A 1 102 ? -43.879 -1.088 81.115 1.00 94.50 102 LEU A C 1
ATOM 793 O O . LEU A 1 102 ? -42.881 -0.870 80.429 1.00 94.50 102 LEU A O 1
ATOM 797 N N . ALA A 1 103 ? -44.838 -1.927 80.712 1.00 92.69 103 ALA A N 1
ATOM 798 C CA . ALA A 1 103 ? -44.810 -2.584 79.406 1.00 92.69 103 ALA A CA 1
ATOM 799 C C . ALA A 1 103 ? -44.994 -1.587 78.245 1.00 92.69 103 ALA A C 1
ATOM 801 O O . ALA A 1 103 ? -44.355 -1.731 77.204 1.00 92.69 103 ALA A O 1
ATOM 802 N N . GLU A 1 104 ? -45.826 -0.559 78.412 1.00 94.25 104 GLU A N 1
ATOM 803 C CA . GLU A 1 104 ? -46.021 0.508 77.425 1.00 94.25 104 GLU A CA 1
ATOM 804 C C . GLU A 1 104 ? -44.768 1.389 77.297 1.00 94.25 104 GLU A C 1
ATOM 806 O O . GLU A 1 104 ? -44.271 1.582 76.187 1.00 94.25 104 GLU A O 1
ATOM 811 N N . GLN A 1 105 ? -44.167 1.802 78.419 1.00 92.69 105 GLN A N 1
ATOM 812 C CA . GLN A 1 105 ? -42.875 2.499 78.447 1.00 92.69 105 GLN A CA 1
ATOM 813 C C . GLN A 1 105 ? -41.763 1.674 77.773 1.00 92.69 105 GLN A C 1
ATOM 815 O O . GLN A 1 105 ? -40.996 2.215 76.976 1.00 92.69 105 GLN A O 1
ATOM 820 N N . GLN A 1 106 ? -41.696 0.358 78.021 1.00 93.62 106 GLN A N 1
ATOM 821 C CA . GLN A 1 106 ? -40.740 -0.534 77.350 1.00 93.62 106 GLN A CA 1
ATOM 822 C C . GLN A 1 106 ? -40.983 -0.636 75.839 1.00 93.62 106 GLN A C 1
ATOM 824 O O . GLN A 1 106 ? -40.018 -0.643 75.075 1.00 93.62 106 GLN A O 1
ATOM 829 N N . ARG A 1 107 ? -42.243 -0.681 75.384 1.00 94.81 107 ARG A N 1
ATOM 830 C CA . ARG A 1 107 ? -42.566 -0.694 73.947 1.00 94.81 107 ARG A CA 1
ATOM 831 C C . ARG A 1 107 ? -42.198 0.620 73.263 1.00 94.81 107 ARG A C 1
ATOM 833 O O . ARG A 1 107 ? -41.605 0.572 72.193 1.00 94.81 107 ARG A O 1
ATOM 840 N N . ILE A 1 108 ? -42.475 1.762 73.892 1.00 93.06 108 ILE A N 1
ATOM 841 C CA . ILE A 1 108 ? -42.091 3.085 73.376 1.00 93.06 108 ILE A CA 1
ATOM 842 C C . ILE A 1 108 ? -40.561 3.210 73.304 1.00 93.06 108 ILE A C 1
ATOM 844 O O . ILE A 1 108 ? -40.027 3.634 72.282 1.00 93.06 108 ILE A O 1
ATOM 848 N N . ALA A 1 109 ? -39.837 2.781 74.342 1.00 92.94 109 ALA A N 1
ATOM 849 C CA . ALA A 1 109 ? -38.373 2.778 74.338 1.00 92.94 109 ALA A CA 1
ATOM 850 C C . ALA A 1 109 ? -37.785 1.857 73.250 1.00 92.94 109 ALA A C 1
ATOM 852 O O . ALA A 1 109 ? -36.808 2.224 72.597 1.00 92.94 109 ALA A O 1
ATOM 853 N N . ALA A 1 110 ? -38.393 0.688 73.018 1.00 92.00 110 ALA A N 1
ATOM 854 C CA . ALA A 1 110 ? -37.998 -0.222 71.946 1.00 92.00 110 ALA A CA 1
ATOM 855 C C . ALA A 1 110 ? -38.277 0.361 70.549 1.00 92.00 110 ALA A C 1
ATOM 857 O O . ALA A 1 110 ? -37.400 0.296 69.692 1.00 92.00 110 ALA A O 1
ATOM 858 N N . GLU A 1 111 ? -39.443 0.980 70.329 1.00 93.38 111 GLU A N 1
ATOM 859 C CA . GLU A 1 111 ? -39.795 1.627 69.056 1.00 93.38 111 GLU A CA 1
ATOM 860 C C . GLU A 1 111 ? -38.856 2.802 68.740 1.00 93.38 111 GLU A C 1
ATOM 862 O O . GLU A 1 111 ? -38.393 2.938 67.608 1.00 93.38 111 GLU A O 1
ATOM 867 N N . ILE A 1 112 ? -38.505 3.619 69.742 1.00 92.88 112 ILE A N 1
ATOM 868 C CA . ILE A 1 112 ? -37.515 4.696 69.588 1.00 92.88 112 ILE A CA 1
ATOM 869 C C . ILE A 1 112 ? -36.146 4.112 69.210 1.00 92.88 112 ILE A C 1
ATOM 871 O O . ILE A 1 112 ? -35.552 4.560 68.231 1.00 92.88 112 ILE A O 1
ATOM 875 N N . ALA A 1 113 ? -35.673 3.077 69.911 1.00 92.38 113 ALA A N 1
ATOM 876 C CA . ALA A 1 113 ? -34.381 2.449 69.627 1.00 92.38 113 ALA A CA 1
ATOM 877 C C . ALA A 1 113 ? -34.332 1.741 68.255 1.00 92.38 113 ALA A C 1
ATOM 879 O O . ALA A 1 113 ? -33.294 1.750 67.589 1.00 92.38 113 ALA A O 1
ATOM 880 N N . GLU A 1 114 ? -35.436 1.143 67.799 1.00 92.88 114 GLU A N 1
ATOM 881 C CA . GLU A 1 114 ? -35.559 0.589 66.444 1.00 92.88 114 GLU A CA 1
ATOM 882 C C . GLU A 1 114 ? -35.544 1.704 65.389 1.00 92.88 114 GLU A C 1
ATOM 884 O O . GLU A 1 114 ? -34.835 1.612 64.384 1.00 92.88 114 GLU A O 1
ATOM 889 N N . ARG A 1 115 ? -36.260 2.803 65.643 1.00 91.00 115 ARG A N 1
ATOM 890 C CA . ARG A 1 115 ? -36.328 3.965 64.751 1.00 91.00 115 ARG A CA 1
ATOM 891 C C . ARG A 1 115 ? -34.987 4.692 64.631 1.00 91.00 115 ARG A C 1
ATOM 893 O O . ARG A 1 115 ? -34.635 5.090 63.523 1.00 91.00 115 ARG A O 1
ATOM 900 N N . GLU A 1 116 ? -34.225 4.816 65.718 1.00 92.88 116 GLU A N 1
ATOM 901 C CA . GLU A 1 116 ? -32.848 5.334 65.704 1.00 92.88 116 GLU A CA 1
ATOM 902 C C . GLU A 1 116 ? -31.883 4.404 64.959 1.00 92.88 116 GLU A C 1
ATOM 904 O O . GLU A 1 116 ? -31.025 4.876 64.212 1.00 92.88 116 GLU A O 1
ATOM 909 N N . ARG A 1 117 ? -32.038 3.079 65.087 1.00 93.62 117 ARG A N 1
ATOM 910 C CA . ARG A 1 117 ? -31.266 2.122 64.276 1.00 93.62 117 ARG A CA 1
ATOM 911 C C . ARG A 1 117 ? -31.582 2.268 62.790 1.00 93.62 117 ARG A C 1
ATOM 913 O O . ARG A 1 117 ? -30.654 2.364 61.996 1.00 93.62 117 ARG A O 1
ATOM 920 N N . LEU A 1 118 ? -32.858 2.375 62.421 1.00 90.69 118 LEU A N 1
ATOM 921 C CA . LEU A 1 118 ? -33.290 2.559 61.032 1.00 90.69 118 LEU A CA 1
ATOM 922 C C . LEU A 1 118 ? -32.843 3.897 60.422 1.00 90.69 118 LEU A C 1
ATOM 924 O O . LEU A 1 118 ? -32.589 3.952 59.218 1.00 90.69 118 LEU A O 1
ATOM 928 N N . THR A 1 119 ? -32.740 4.982 61.198 1.00 90.19 119 THR A N 1
ATOM 929 C CA . THR A 1 119 ? -32.176 6.248 60.692 1.00 90.19 119 THR A CA 1
ATOM 930 C C . THR A 1 119 ? -30.654 6.195 60.598 1.00 90.19 119 THR A C 1
ATOM 932 O O . THR A 1 119 ? -30.107 6.664 59.600 1.00 90.19 119 THR A O 1
ATOM 935 N N . ALA A 1 120 ? -29.966 5.578 61.565 1.00 91.12 120 ALA A N 1
ATOM 936 C CA . ALA A 1 120 ? -28.518 5.375 61.516 1.00 91.12 120 ALA A CA 1
ATOM 937 C C . ALA A 1 120 ? -28.092 4.461 60.352 1.00 91.12 120 ALA A C 1
ATOM 939 O O . ALA A 1 120 ? -27.137 4.779 59.645 1.00 91.12 120 ALA A O 1
ATOM 940 N N . GLU A 1 121 ? -28.824 3.372 60.105 1.00 92.00 121 GLU A N 1
ATOM 941 C CA . GLU A 1 121 ? -28.602 2.449 58.986 1.00 92.00 121 GLU A CA 1
ATOM 942 C C . GLU A 1 121 ? -28.786 3.154 57.638 1.00 92.00 121 GLU A C 1
ATOM 944 O O . GLU A 1 121 ? -27.903 3.089 56.784 1.00 92.00 121 GLU A O 1
ATOM 949 N N . LYS A 1 122 ? -29.877 3.915 57.464 1.00 91.88 122 LYS A N 1
ATOM 950 C CA . LYS A 1 122 ? -30.109 4.705 56.243 1.00 91.88 122 LYS A CA 1
ATOM 951 C C . LYS A 1 122 ? -29.027 5.762 56.026 1.00 91.88 122 LYS A C 1
ATOM 953 O O . LYS A 1 122 ? -28.509 5.866 54.920 1.00 91.88 122 LYS A O 1
ATOM 958 N N . ALA A 1 123 ? -28.625 6.480 57.074 1.00 90.19 123 ALA A N 1
ATOM 959 C CA . ALA A 1 123 ? -27.552 7.471 56.993 1.00 90.19 123 ALA A CA 1
ATOM 960 C C . ALA A 1 123 ? -26.164 6.846 56.742 1.00 90.19 123 ALA A C 1
ATOM 962 O O . ALA A 1 123 ? -25.278 7.521 56.216 1.00 90.19 123 ALA A O 1
ATOM 963 N N . ALA A 1 124 ? -25.948 5.578 57.108 1.00 92.38 124 ALA A N 1
ATOM 964 C CA . ALA A 1 124 ? -24.745 4.829 56.752 1.00 92.38 124 ALA A CA 1
ATOM 965 C C . ALA A 1 124 ? -24.789 4.349 55.290 1.00 92.38 124 ALA A C 1
ATOM 967 O O . ALA A 1 124 ? -23.802 4.501 54.571 1.00 92.38 124 ALA A O 1
ATOM 968 N N . ALA A 1 125 ? -25.937 3.837 54.835 1.00 91.12 125 ALA A N 1
ATOM 969 C CA . ALA A 1 125 ? -26.152 3.403 53.456 1.00 91.12 125 ALA A CA 1
ATOM 970 C C . ALA A 1 125 ? -26.019 4.564 52.454 1.00 91.12 125 ALA A C 1
ATOM 972 O O . ALA A 1 125 ? -25.280 4.439 51.483 1.00 91.12 125 ALA A O 1
ATOM 973 N N . GLU A 1 126 ? -26.644 5.713 52.730 1.00 92.88 126 GLU A N 1
ATOM 974 C CA . GLU A 1 126 ? -26.561 6.925 51.900 1.00 92.88 126 GLU A CA 1
ATOM 975 C C . GLU A 1 126 ? -25.114 7.430 51.762 1.00 92.88 126 GLU A C 1
ATOM 977 O O . GLU A 1 126 ? -24.660 7.761 50.666 1.00 92.88 126 GLU A O 1
ATOM 982 N N . LYS A 1 127 ? -24.342 7.421 52.859 1.00 91.56 127 LYS A N 1
ATOM 983 C CA . LYS A 1 127 ? -22.914 7.780 52.832 1.00 91.56 127 LYS A CA 1
ATOM 984 C C . LYS A 1 127 ? -22.086 6.789 52.018 1.00 91.56 127 LYS A C 1
ATOM 986 O O . LYS A 1 127 ? -21.256 7.222 51.225 1.00 91.56 127 LYS A O 1
ATOM 991 N N . ALA A 1 128 ? -22.326 5.488 52.179 1.00 91.06 128 ALA A N 1
ATOM 992 C CA . ALA A 1 128 ? -21.639 4.458 51.406 1.00 91.06 128 ALA A CA 1
ATOM 993 C C . ALA A 1 128 ? -21.982 4.537 49.906 1.00 91.06 128 ALA A C 1
ATOM 995 O O . ALA A 1 128 ? -21.109 4.340 49.064 1.00 91.06 128 ALA A O 1
ATOM 996 N N . GLU A 1 129 ? -23.226 4.864 49.547 1.00 91.19 129 GLU A N 1
ATOM 997 C CA . GLU A 1 129 ? -23.629 5.077 48.154 1.00 91.19 129 GLU A CA 1
ATOM 998 C C . GLU A 1 129 ? -22.973 6.335 47.561 1.00 91.19 129 GLU A C 1
ATOM 1000 O O . GLU A 1 129 ? -22.420 6.274 46.462 1.00 91.19 129 GLU A O 1
ATOM 1005 N N . ALA A 1 130 ? -22.927 7.443 48.308 1.00 91.81 130 ALA A N 1
ATOM 1006 C CA . ALA A 1 130 ? -22.224 8.660 47.896 1.00 91.81 130 ALA A CA 1
ATOM 1007 C C . ALA A 1 130 ? -20.702 8.456 47.738 1.00 91.81 130 ALA A C 1
ATOM 1009 O O . ALA A 1 130 ? -20.103 8.964 46.784 1.00 91.81 130 ALA A O 1
ATOM 1010 N N . GLU A 1 131 ? -20.067 7.692 48.632 1.00 92.81 131 GLU A N 1
ATOM 1011 C CA . GLU A 1 131 ? -18.654 7.307 48.520 1.00 92.81 131 GLU A CA 1
ATOM 1012 C C . GLU A 1 131 ? -18.406 6.441 47.274 1.00 92.81 131 GLU A C 1
ATOM 1014 O O . GLU A 1 131 ? -17.494 6.717 46.494 1.00 92.81 131 GLU A O 1
ATOM 1019 N N . ARG A 1 132 ? -19.266 5.450 47.002 1.00 92.31 132 ARG A N 1
ATOM 1020 C CA . ARG A 1 132 ? -19.153 4.625 45.787 1.00 92.31 132 ARG A CA 1
ATOM 1021 C C . ARG A 1 132 ? -19.371 5.434 44.508 1.00 92.31 132 ARG A C 1
ATOM 1023 O O . ARG A 1 132 ? -18.596 5.275 43.570 1.00 92.31 132 ARG A O 1
ATOM 1030 N N . LEU A 1 133 ? -20.348 6.343 44.481 1.00 90.56 133 LEU A N 1
ATOM 1031 C CA . LEU A 1 133 ? -20.610 7.217 43.331 1.00 90.56 133 LEU A CA 1
ATOM 1032 C C . LEU A 1 133 ? -19.450 8.193 43.067 1.00 90.56 133 LEU A C 1
ATOM 1034 O O . LEU A 1 133 ? -19.151 8.511 41.914 1.00 90.56 133 LEU A O 1
ATOM 1038 N N . THR A 1 134 ? -18.784 8.688 44.115 1.00 91.25 134 THR A N 1
ATOM 1039 C CA . THR A 1 134 ? -17.610 9.563 43.955 1.00 91.25 134 THR A CA 1
ATOM 1040 C C . THR A 1 134 ? -16.366 8.785 43.528 1.00 91.25 134 THR A C 1
ATOM 1042 O O . THR A 1 134 ? -15.643 9.260 42.651 1.00 91.25 134 THR A O 1
ATOM 1045 N N . ALA A 1 135 ? -16.164 7.567 44.040 1.00 91.12 135 ALA A N 1
ATOM 1046 C CA . ALA A 1 135 ? -15.111 6.665 43.578 1.00 91.12 135 ALA A CA 1
ATOM 1047 C C . ALA A 1 135 ? -15.294 6.265 42.099 1.00 91.12 135 ALA A C 1
ATOM 1049 O O . ALA A 1 135 ? -14.350 6.374 41.318 1.00 91.12 135 ALA A O 1
ATOM 1050 N N . GLU A 1 136 ? -16.512 5.894 41.687 1.00 92.06 136 GLU A N 1
ATOM 1051 C CA . GLU A 1 136 ? -16.843 5.544 40.297 1.00 92.06 136 GLU A CA 1
ATOM 1052 C C . GLU A 1 136 ? -16.585 6.717 39.339 1.00 92.06 136 GLU A C 1
ATOM 1054 O O . GLU A 1 136 ? -15.976 6.542 38.283 1.00 92.06 136 GLU A O 1
ATOM 1059 N N . ARG A 1 137 ? -16.973 7.942 39.724 1.00 91.69 137 ARG A N 1
ATOM 1060 C CA . ARG A 1 137 ? -16.677 9.155 38.942 1.00 91.69 137 ARG A CA 1
ATOM 1061 C C . ARG A 1 137 ? -15.175 9.409 38.813 1.00 91.69 137 ARG A C 1
ATOM 1063 O O . ARG A 1 137 ? -14.719 9.723 37.715 1.00 91.69 137 ARG A O 1
ATOM 1070 N N . ALA A 1 138 ? -14.409 9.239 39.891 1.00 91.25 138 ALA A N 1
ATOM 1071 C CA . ALA A 1 138 ? -12.956 9.397 39.861 1.00 91.25 138 ALA A CA 1
ATOM 1072 C C . ALA A 1 138 ? -12.271 8.323 38.991 1.00 91.25 138 ALA A C 1
ATOM 1074 O O . ALA A 1 138 ? -11.330 8.631 38.259 1.00 91.25 138 ALA A O 1
ATOM 1075 N N . GLU A 1 139 ? -12.747 7.075 39.014 1.00 92.25 139 GLU A N 1
ATOM 1076 C CA . GLU A 1 139 ? -12.249 6.017 38.127 1.00 92.25 139 GLU A CA 1
ATOM 1077 C C . GLU A 1 139 ? -12.593 6.307 36.657 1.00 92.25 139 GLU A C 1
ATOM 1079 O O . GLU A 1 139 ? -11.715 6.240 35.791 1.00 92.25 139 GLU A O 1
ATOM 1084 N N . ALA A 1 140 ? -13.831 6.721 36.372 1.00 91.88 140 ALA A N 1
ATOM 1085 C CA . ALA A 1 140 ? -14.269 7.106 35.033 1.00 91.88 140 ALA A CA 1
ATOM 1086 C C . ALA A 1 140 ? -13.460 8.288 34.463 1.00 91.88 140 ALA A C 1
ATOM 1088 O O . ALA A 1 140 ? -13.076 8.256 33.291 1.00 91.88 140 ALA A O 1
ATOM 1089 N N . GLU A 1 141 ? -13.142 9.297 35.282 1.00 93.06 141 GLU A N 1
ATOM 1090 C CA . GLU A 1 141 ? -12.288 10.424 34.889 1.00 93.06 141 GLU A CA 1
ATOM 1091 C C . GLU A 1 141 ? -10.851 9.970 34.582 1.00 93.06 141 GLU A C 1
ATOM 1093 O O . GLU A 1 141 ? -10.297 10.330 33.540 1.00 93.06 141 GLU A O 1
ATOM 1098 N N . ARG A 1 142 ? -10.259 9.108 35.423 1.00 93.31 142 ARG A N 1
ATOM 1099 C CA . ARG A 1 142 ? -8.914 8.554 35.178 1.00 93.31 142 ARG A CA 1
ATOM 1100 C C . ARG A 1 142 ? -8.868 7.713 33.901 1.00 93.31 142 ARG A C 1
ATOM 1102 O O . ARG A 1 142 ? -7.952 7.887 33.099 1.00 93.31 142 ARG A O 1
ATOM 1109 N N . LEU A 1 143 ? -9.882 6.881 33.655 1.00 91.75 143 LEU A N 1
ATOM 1110 C CA . LEU A 1 143 ? -10.019 6.108 32.415 1.00 91.75 143 LEU A CA 1
ATOM 1111 C C . LEU A 1 143 ? -10.233 7.005 31.183 1.00 91.75 143 LEU A C 1
ATOM 1113 O O . LEU A 1 143 ? -9.762 6.669 30.095 1.00 91.75 143 LEU A O 1
ATOM 1117 N N . ALA A 1 144 ? -10.919 8.143 31.320 1.00 92.94 144 ALA A N 1
ATOM 1118 C CA . ALA A 1 144 ? -11.050 9.127 30.246 1.00 92.94 144 ALA A CA 1
ATOM 1119 C C . ALA A 1 144 ? -9.709 9.827 29.948 1.00 92.94 144 ALA A C 1
ATOM 1121 O O . ALA A 1 144 ? -9.333 9.958 28.781 1.00 92.94 144 ALA A O 1
ATOM 1122 N N . ALA A 1 145 ? -8.950 10.207 30.981 1.00 92.12 145 ALA A N 1
ATOM 1123 C CA . ALA A 1 145 ? -7.622 10.807 30.845 1.00 92.12 145 ALA A CA 1
ATOM 1124 C C . ALA A 1 145 ? -6.586 9.836 30.243 1.00 92.12 145 ALA A C 1
ATOM 1126 O O . ALA A 1 145 ? -5.787 10.235 29.388 1.00 92.12 145 ALA A O 1
ATOM 1127 N N . GLU A 1 146 ? -6.620 8.554 30.618 1.00 93.06 146 GLU A N 1
ATOM 1128 C CA . GLU A 1 146 ? -5.776 7.514 30.015 1.00 93.06 146 GLU A CA 1
ATOM 1129 C C . GLU A 1 146 ? -6.116 7.320 28.530 1.00 93.06 146 GLU A C 1
ATOM 1131 O O . GLU A 1 146 ? -5.228 7.355 27.677 1.00 93.06 146 GLU A O 1
ATOM 1136 N N . LYS A 1 147 ? -7.407 7.217 28.181 1.00 91.69 147 LYS A N 1
ATOM 1137 C CA . LYS A 1 147 ? -7.845 7.117 26.778 1.00 91.69 147 LYS A CA 1
ATOM 1138 C C . LYS A 1 147 ? -7.406 8.337 25.966 1.00 91.69 147 LYS A C 1
ATOM 1140 O O . LYS A 1 147 ? -6.848 8.170 24.886 1.00 91.69 147 LYS A O 1
ATOM 1145 N N . ALA A 1 148 ? -7.579 9.548 26.497 1.00 91.44 148 ALA A N 1
ATOM 1146 C CA . ALA A 1 148 ? -7.195 10.784 25.815 1.00 91.44 148 ALA A CA 1
ATOM 1147 C C . ALA A 1 148 ? -5.670 10.951 25.648 1.00 91.44 148 ALA A C 1
ATOM 1149 O O . ALA A 1 148 ? -5.217 11.502 24.642 1.00 91.44 148 ALA A O 1
ATOM 1150 N N . THR A 1 149 ? -4.857 10.488 26.604 1.00 92.50 149 THR A N 1
ATOM 1151 C CA . THR A 1 149 ? -3.387 10.509 26.476 1.00 92.50 149 THR A CA 1
ATOM 1152 C C . THR A 1 149 ? -2.892 9.430 25.515 1.00 92.50 149 THR A C 1
ATOM 1154 O O . THR A 1 149 ? -2.058 9.720 24.654 1.00 92.50 149 THR A O 1
ATOM 1157 N N . ARG A 1 150 ? -3.470 8.225 25.570 1.00 92.31 150 ARG A N 1
ATOM 1158 C CA . ARG A 1 150 ? -3.196 7.147 24.615 1.00 92.31 150 ARG A CA 1
ATOM 1159 C C . ARG A 1 150 ? -3.574 7.525 23.183 1.00 92.31 150 ARG A C 1
ATOM 1161 O O . ARG A 1 150 ? -2.770 7.316 22.281 1.00 92.31 150 ARG A O 1
ATOM 1168 N N . GLU A 1 151 ? -4.743 8.124 22.964 1.00 92.00 151 GLU A N 1
ATOM 1169 C CA . GLU A 1 151 ? -5.173 8.548 21.627 1.00 92.00 151 GLU A CA 1
ATOM 1170 C C . GLU A 1 151 ? -4.239 9.624 21.050 1.00 92.00 151 GLU A C 1
ATOM 1172 O O . GLU A 1 151 ? -3.848 9.543 19.886 1.00 92.00 151 GLU A O 1
ATOM 1177 N N . LYS A 1 152 ? -3.803 10.597 21.866 1.00 92.38 152 LYS A N 1
ATOM 1178 C CA . LYS A 1 152 ? -2.781 11.578 21.459 1.00 92.38 152 LYS A CA 1
ATOM 1179 C C . LYS A 1 152 ? -1.471 10.894 21.053 1.00 92.38 152 LYS A C 1
ATOM 1181 O O . LYS A 1 152 ? -0.929 11.228 20.003 1.00 92.38 152 LYS A O 1
ATOM 1186 N N . ALA A 1 153 ? -1.000 9.912 21.823 1.00 91.50 153 ALA A N 1
ATOM 1187 C CA . ALA A 1 153 ? 0.218 9.164 21.506 1.00 91.50 153 ALA A CA 1
ATOM 1188 C C . ALA A 1 153 ? 0.084 8.287 20.242 1.00 91.50 153 ALA A C 1
ATOM 1190 O O . ALA A 1 153 ? 1.032 8.182 19.464 1.00 91.50 153 ALA A O 1
ATOM 1191 N N . GLU A 1 154 ? -1.080 7.677 19.997 1.00 92.56 154 GLU A N 1
ATOM 1192 C CA . GLU A 1 154 ? -1.346 6.904 18.774 1.00 92.56 154 GLU A CA 1
ATOM 1193 C C . GLU A 1 154 ? -1.466 7.820 17.537 1.00 92.56 154 GLU A C 1
ATOM 1195 O O . GLU A 1 154 ? -0.870 7.514 16.501 1.00 92.56 154 GLU A O 1
ATOM 1200 N N . ARG A 1 155 ? -2.118 8.989 17.651 1.00 91.50 155 ARG A N 1
ATOM 1201 C CA . ARG A 1 155 ? -2.143 10.029 16.599 1.00 91.50 155 ARG A CA 1
ATOM 1202 C C . ARG A 1 155 ? -0.731 10.526 16.259 1.00 91.50 155 ARG A C 1
ATOM 1204 O O . ARG A 1 155 ? -0.342 10.509 15.094 1.00 91.50 155 ARG A O 1
ATOM 1211 N N . GLU A 1 156 ? 0.061 10.887 17.267 1.00 93.50 156 GLU A N 1
ATOM 1212 C CA . GLU A 1 156 ? 1.435 11.383 17.095 1.00 93.50 156 GLU A CA 1
ATOM 1213 C C . GLU A 1 156 ? 2.369 10.309 16.492 1.00 93.50 156 GLU A C 1
ATOM 1215 O O . GLU A 1 156 ? 3.235 10.608 15.665 1.00 93.50 156 GLU A O 1
ATOM 1220 N N . ARG A 1 157 ? 2.171 9.027 16.839 1.00 93.81 157 ARG A N 1
ATOM 1221 C CA . ARG A 1 157 ? 2.854 7.898 16.179 1.00 93.81 157 ARG A CA 1
ATOM 1222 C C . ARG A 1 157 ? 2.463 7.767 14.708 1.00 93.81 157 ARG A C 1
ATOM 1224 O O . ARG A 1 157 ? 3.355 7.615 13.877 1.00 93.81 157 ARG A O 1
ATOM 1231 N N . LEU A 1 158 ? 1.174 7.859 14.375 1.00 91.44 158 LEU A N 1
ATOM 1232 C CA . LEU A 1 158 ? 0.691 7.793 12.991 1.00 91.44 158 LEU A CA 1
ATOM 1233 C C . LEU A 1 158 ? 1.201 8.962 12.135 1.00 91.44 158 LEU A C 1
ATOM 1235 O O . LEU A 1 158 ? 1.499 8.769 10.958 1.00 91.44 158 LEU A O 1
ATOM 1239 N N . GLU A 1 159 ? 1.340 10.162 12.701 1.00 92.94 159 GLU A N 1
ATOM 1240 C CA . GLU A 1 159 ? 1.933 11.311 12.004 1.00 92.94 159 GLU A CA 1
ATOM 1241 C C . GLU A 1 159 ? 3.437 11.130 11.770 1.00 92.94 159 GLU A C 1
ATOM 1243 O O . GLU A 1 159 ? 3.901 11.315 10.641 1.00 92.94 159 GLU A O 1
ATOM 1248 N N . ARG A 1 160 ? 4.193 10.664 12.778 1.00 91.19 160 ARG A N 1
ATOM 1249 C CA . ARG A 1 160 ? 5.608 10.293 12.593 1.00 91.19 160 ARG A CA 1
ATOM 1250 C C . ARG A 1 160 ? 5.784 9.190 11.547 1.00 91.19 160 ARG A C 1
ATOM 1252 O O . ARG A 1 160 ? 6.700 9.277 10.733 1.00 91.19 160 ARG A O 1
ATOM 1259 N N . GLU A 1 161 ? 4.916 8.177 11.534 1.00 92.88 161 GLU A N 1
ATOM 1260 C CA . GLU A 1 161 ? 4.985 7.090 10.554 1.00 92.88 161 GLU A CA 1
ATOM 1261 C C . GLU A 1 161 ? 4.665 7.577 9.133 1.00 92.88 161 GLU A C 1
ATOM 1263 O O . GLU A 1 161 ? 5.384 7.233 8.194 1.00 92.88 161 GLU A O 1
ATOM 1268 N N . LYS A 1 162 ? 3.642 8.428 8.960 1.00 92.19 162 LYS A N 1
ATOM 1269 C CA . LYS A 1 162 ? 3.341 9.076 7.671 1.00 92.19 162 LYS A CA 1
ATOM 1270 C C . LYS A 1 162 ? 4.535 9.888 7.168 1.00 92.19 162 LYS A C 1
ATOM 1272 O O . LYS A 1 162 ? 4.983 9.648 6.051 1.00 92.19 162 LYS A O 1
ATOM 1277 N N . ALA A 1 163 ? 5.103 10.759 8.003 1.00 91.81 163 ALA A N 1
ATOM 1278 C CA . ALA A 1 163 ? 6.260 11.578 7.641 1.00 91.81 163 ALA A CA 1
ATOM 1279 C C . ALA A 1 163 ? 7.512 10.735 7.321 1.00 91.81 163 ALA A C 1
ATOM 1281 O O . ALA A 1 163 ? 8.289 11.084 6.431 1.00 91.81 163 ALA A O 1
ATOM 1282 N N . ALA A 1 164 ? 7.713 9.603 8.005 1.00 93.31 164 ALA A N 1
ATOM 1283 C CA . ALA A 1 164 ? 8.791 8.664 7.695 1.00 93.31 164 ALA A CA 1
ATOM 1284 C C . ALA A 1 164 ? 8.572 7.955 6.345 1.00 93.31 164 ALA A C 1
ATOM 1286 O O . ALA A 1 164 ? 9.491 7.901 5.526 1.00 93.31 164 ALA A O 1
ATOM 1287 N N . ARG A 1 165 ? 7.352 7.463 6.080 1.00 92.00 165 ARG A N 1
ATOM 1288 C CA . ARG A 1 165 ? 6.970 6.848 4.795 1.00 92.00 165 ARG A CA 1
ATOM 1289 C C . ARG A 1 165 ? 7.095 7.835 3.632 1.00 92.00 165 ARG A C 1
ATOM 1291 O O . ARG A 1 165 ? 7.596 7.458 2.578 1.00 92.00 165 ARG A O 1
ATOM 1298 N N . GLU A 1 166 ? 6.684 9.086 3.826 1.00 93.19 166 GLU A N 1
ATOM 1299 C CA . GLU A 1 166 ? 6.772 10.153 2.824 1.00 93.19 166 GLU A CA 1
ATOM 1300 C C . GLU A 1 166 ? 8.228 10.499 2.484 1.00 93.19 166 GLU A C 1
ATOM 1302 O O . GLU A 1 166 ? 8.593 10.515 1.310 1.00 93.19 166 GLU A O 1
ATOM 1307 N N . ARG A 1 167 ? 9.097 10.666 3.493 1.00 93.00 167 ARG A N 1
ATOM 1308 C CA . ARG A 1 167 ? 10.545 10.867 3.286 1.00 93.00 167 ARG A CA 1
ATOM 1309 C C . ARG A 1 167 ? 11.195 9.704 2.534 1.00 93.00 167 ARG A C 1
ATOM 1311 O O . ARG A 1 167 ? 12.012 9.936 1.648 1.00 93.00 167 ARG A O 1
ATOM 1318 N N . LEU A 1 168 ? 10.821 8.465 2.856 1.00 93.38 168 LEU A N 1
ATOM 1319 C CA . LEU A 1 168 ? 11.357 7.271 2.197 1.00 93.38 168 LEU A CA 1
ATOM 1320 C C . LEU A 1 168 ? 10.865 7.168 0.739 1.00 93.38 168 LEU A C 1
ATOM 1322 O O . LEU A 1 168 ? 11.654 6.879 -0.159 1.00 93.38 168 LEU A O 1
ATOM 1326 N N . ALA A 1 169 ? 9.597 7.498 0.475 1.00 92.56 169 ALA A N 1
ATOM 1327 C CA . ALA A 1 169 ? 9.059 7.596 -0.882 1.00 92.56 169 ALA A CA 1
ATOM 1328 C C . ALA A 1 169 ? 9.723 8.718 -1.704 1.00 92.56 169 ALA A C 1
ATOM 1330 O O . ALA A 1 169 ? 10.019 8.515 -2.882 1.00 92.56 169 ALA A O 1
ATOM 1331 N N . ALA A 1 170 ? 10.004 9.873 -1.090 1.00 92.38 170 ALA A N 1
ATOM 1332 C CA . ALA A 1 170 ? 10.720 10.977 -1.724 1.00 92.38 170 ALA A CA 1
ATOM 1333 C C . ALA A 1 170 ? 12.164 10.588 -2.092 1.00 92.38 170 ALA A C 1
ATOM 1335 O O . ALA A 1 170 ? 12.573 10.803 -3.231 1.00 92.38 170 ALA A O 1
ATOM 1336 N N . ALA A 1 171 ? 12.895 9.935 -1.180 1.00 94.19 171 ALA A N 1
ATOM 1337 C CA . ALA A 1 171 ? 14.251 9.447 -1.434 1.00 94.19 171 ALA A CA 1
ATOM 1338 C C . ALA A 1 171 ? 14.301 8.440 -2.601 1.00 94.19 171 ALA A C 1
ATOM 1340 O O . ALA A 1 171 ? 15.110 8.592 -3.514 1.00 94.19 171 ALA A O 1
ATOM 1341 N N . LEU A 1 172 ? 13.379 7.468 -2.639 1.00 93.69 172 LEU A N 1
ATOM 1342 C CA . LEU A 1 172 ? 13.264 6.520 -3.758 1.00 93.69 172 LEU A CA 1
ATOM 1343 C C . LEU A 1 172 ? 12.878 7.208 -5.081 1.00 93.69 172 LEU A C 1
ATOM 1345 O O . LEU A 1 172 ? 13.303 6.782 -6.157 1.00 93.69 172 LEU A O 1
ATOM 1349 N N . ALA A 1 173 ? 12.075 8.276 -5.035 1.00 91.94 173 ALA A N 1
ATOM 1350 C CA . ALA A 1 173 ? 11.731 9.060 -6.220 1.00 91.94 173 ALA A CA 1
ATOM 1351 C C . ALA A 1 173 ? 12.923 9.885 -6.745 1.00 91.94 173 ALA A C 1
ATOM 1353 O O . ALA A 1 173 ? 13.076 10.024 -7.962 1.00 91.94 173 ALA A O 1
ATOM 1354 N N . GLU A 1 174 ? 13.775 10.397 -5.855 1.00 93.56 174 GLU A N 1
ATOM 1355 C CA . GLU A 1 174 ? 15.013 11.100 -6.199 1.00 93.56 174 GLU A CA 1
ATOM 1356 C C . GLU A 1 174 ? 16.074 10.143 -6.761 1.00 93.56 174 GLU A C 1
ATOM 1358 O O . GLU A 1 174 ? 16.588 10.381 -7.855 1.00 93.56 174 GLU A O 1
ATOM 1363 N N . GLU A 1 175 ? 16.315 9.002 -6.109 1.00 91.38 175 GLU A N 1
ATOM 1364 C CA . GLU A 1 175 ? 17.196 7.944 -6.620 1.00 91.38 175 GLU A CA 1
ATOM 1365 C C . GLU A 1 175 ? 16.766 7.499 -8.027 1.00 91.38 175 GLU A C 1
ATOM 1367 O O . GLU A 1 175 ? 17.577 7.443 -8.956 1.00 91.38 175 GLU A O 1
ATOM 1372 N N . ARG A 1 176 ? 15.460 7.281 -8.238 1.00 93.25 176 ARG A N 1
ATOM 1373 C CA . ARG A 1 176 ? 14.905 6.911 -9.549 1.00 93.25 176 ARG A CA 1
ATOM 1374 C C . ARG A 1 176 ? 15.025 8.026 -10.596 1.00 93.25 176 ARG A C 1
ATOM 1376 O O . ARG A 1 176 ? 15.094 7.717 -11.788 1.00 93.25 176 ARG A O 1
ATOM 1383 N N . ARG A 1 177 ? 15.065 9.304 -10.198 1.00 92.94 177 ARG A N 1
ATOM 1384 C CA . ARG A 1 177 ? 15.379 10.434 -11.097 1.00 92.94 177 ARG A CA 1
ATOM 1385 C C . ARG A 1 177 ? 16.859 10.439 -11.479 1.00 92.94 177 ARG A C 1
ATOM 1387 O O . ARG A 1 177 ? 17.158 10.511 -12.668 1.00 92.94 177 ARG A O 1
ATOM 1394 N N . LEU A 1 178 ? 17.763 10.281 -10.513 1.00 93.19 178 LEU A N 1
ATOM 1395 C CA . LEU A 1 178 ? 19.211 10.219 -10.749 1.00 93.19 178 LEU A CA 1
ATOM 1396 C C . LEU A 1 178 ? 19.596 9.017 -11.629 1.00 93.19 178 LEU A C 1
ATOM 1398 O O . LEU A 1 178 ? 20.394 9.159 -12.555 1.00 93.19 178 LEU A O 1
ATOM 1402 N N . ALA A 1 179 ? 18.983 7.851 -11.406 1.00 91.94 179 ALA A N 1
ATOM 1403 C CA . ALA A 1 179 ? 19.173 6.664 -12.241 1.00 91.94 179 ALA A CA 1
ATOM 1404 C C . ALA A 1 179 ? 18.720 6.889 -13.697 1.00 91.94 179 ALA A C 1
ATOM 1406 O O . ALA A 1 179 ? 19.427 6.503 -14.628 1.00 91.94 179 ALA A O 1
ATOM 1407 N N . ARG A 1 180 ? 17.579 7.567 -13.910 1.00 90.06 180 ARG A N 1
ATOM 1408 C CA . ARG A 1 180 ? 17.110 7.952 -15.255 1.00 90.06 180 ARG A CA 1
ATOM 1409 C C . ARG A 1 180 ? 18.063 8.930 -15.937 1.00 90.06 180 ARG A C 1
ATOM 1411 O O . ARG A 1 180 ? 18.463 8.669 -17.065 1.00 90.06 180 ARG A O 1
ATOM 1418 N N . GLN A 1 181 ? 18.490 9.987 -15.244 1.00 93.75 181 GLN A N 1
ATOM 1419 C CA . GLN A 1 181 ? 19.444 10.960 -15.789 1.00 93.75 181 GLN A CA 1
ATOM 1420 C C . GLN A 1 181 ? 20.779 10.310 -16.179 1.00 93.75 181 GLN A C 1
ATOM 1422 O O . GLN A 1 181 ? 21.321 10.620 -17.236 1.00 93.75 181 GLN A O 1
ATOM 1427 N N . ARG A 1 182 ? 21.292 9.364 -15.378 1.00 91.94 182 ARG A N 1
ATOM 1428 C CA . ARG A 1 182 ? 22.495 8.587 -15.730 1.00 91.94 182 ARG A CA 1
ATOM 1429 C C . ARG A 1 182 ? 22.292 7.768 -17.009 1.00 91.94 182 ARG A C 1
ATOM 1431 O O . ARG A 1 182 ? 23.114 7.872 -17.914 1.00 91.94 182 ARG A O 1
ATOM 1438 N N . ALA A 1 183 ? 21.181 7.038 -17.124 1.00 90.75 183 ALA A N 1
ATOM 1439 C CA . ALA A 1 183 ? 20.861 6.256 -18.322 1.00 90.75 183 ALA A CA 1
ATOM 1440 C C . ALA A 1 183 ? 20.614 7.130 -19.573 1.00 90.75 183 ALA A C 1
ATOM 1442 O O . ALA A 1 183 ? 20.925 6.724 -20.692 1.00 90.75 183 ALA A O 1
ATOM 1443 N N . GLU A 1 184 ? 20.075 8.341 -19.412 1.00 92.38 184 GLU A N 1
ATOM 1444 C CA . GLU A 1 184 ? 19.909 9.315 -20.500 1.00 92.38 184 GLU A CA 1
ATOM 1445 C C . GLU A 1 184 ? 21.256 9.901 -20.954 1.00 92.38 184 GLU A C 1
ATOM 1447 O O . GLU A 1 184 ? 21.512 9.981 -22.156 1.00 92.38 184 GLU A O 1
ATOM 1452 N N . LEU A 1 185 ? 22.159 10.227 -20.022 1.00 93.56 185 LEU A N 1
ATOM 1453 C CA . LEU A 1 185 ? 23.526 10.657 -20.339 1.00 93.56 185 LEU A CA 1
ATOM 1454 C C . LEU A 1 185 ? 24.337 9.547 -21.027 1.00 93.56 185 LEU A C 1
ATOM 1456 O O . LEU A 1 185 ? 25.045 9.824 -21.994 1.00 93.56 185 LEU A O 1
ATOM 1460 N N . GLU A 1 186 ? 24.196 8.294 -20.592 1.00 92.88 186 GLU A N 1
ATOM 1461 C CA . GLU A 1 186 ? 24.825 7.125 -21.219 1.00 92.88 186 GLU A CA 1
ATOM 1462 C C . GLU A 1 186 ? 24.300 6.881 -22.646 1.00 92.88 186 GLU A C 1
ATOM 1464 O O . GLU A 1 186 ? 25.083 6.650 -23.573 1.00 92.88 186 GLU A O 1
ATOM 1469 N N . ARG A 1 187 ? 22.986 7.033 -22.870 1.00 91.00 187 ARG A N 1
ATOM 1470 C CA . ARG A 1 187 ? 22.375 7.005 -24.213 1.00 91.00 187 ARG A CA 1
ATOM 1471 C C . ARG A 1 187 ? 22.872 8.139 -25.111 1.00 91.00 187 ARG A C 1
ATOM 1473 O O . ARG A 1 187 ? 23.122 7.919 -26.292 1.00 91.00 187 ARG A O 1
ATOM 1480 N N . LEU A 1 188 ? 23.062 9.342 -24.570 1.00 92.69 188 LEU A N 1
ATOM 1481 C CA . LEU A 1 188 ? 23.626 10.471 -25.319 1.00 92.69 188 LEU A CA 1
ATOM 1482 C C . LEU A 1 188 ? 25.122 10.286 -25.623 1.00 92.69 188 LEU A C 1
ATOM 1484 O O . LEU A 1 188 ? 25.583 10.714 -26.681 1.00 92.69 188 LEU A O 1
ATOM 1488 N N . ALA A 1 189 ? 25.883 9.646 -24.732 1.00 92.44 189 ALA A N 1
ATOM 1489 C CA . ALA A 1 189 ? 27.290 9.319 -24.957 1.00 92.44 189 ALA A CA 1
ATOM 1490 C C . ALA A 1 189 ? 27.460 8.229 -26.029 1.00 92.44 189 ALA A C 1
ATOM 1492 O O . ALA A 1 189 ? 28.242 8.400 -26.963 1.00 92.44 189 ALA A O 1
ATOM 1493 N N . THR A 1 190 ? 26.682 7.147 -25.943 1.00 91.06 190 THR A N 1
ATOM 1494 C CA . THR A 1 190 ? 26.692 6.056 -26.934 1.00 91.06 190 THR A CA 1
ATOM 1495 C C . THR A 1 190 ? 26.226 6.526 -28.314 1.00 91.06 190 THR A C 1
ATOM 1497 O O . THR A 1 190 ? 26.913 6.251 -29.295 1.00 91.06 190 THR A O 1
ATOM 1500 N N . LEU A 1 191 ? 25.158 7.330 -28.401 1.00 93.44 191 LEU A N 1
ATOM 1501 C CA . LEU A 1 191 ? 24.704 7.925 -29.665 1.00 93.44 191 LEU A CA 1
ATOM 1502 C C . LEU A 1 191 ? 25.764 8.845 -30.300 1.00 93.44 191 LEU A C 1
ATOM 1504 O O . LEU A 1 191 ? 25.945 8.825 -31.517 1.00 93.44 191 LEU A O 1
ATOM 1508 N N . ARG A 1 192 ? 26.498 9.634 -29.501 1.00 92.00 192 ARG A N 1
ATOM 1509 C CA . ARG A 1 192 ? 27.616 10.456 -30.004 1.00 92.00 192 ARG A CA 1
ATOM 1510 C C . ARG A 1 192 ? 28.768 9.597 -30.524 1.00 92.00 192 ARG A C 1
ATOM 1512 O O . ARG A 1 192 ? 29.260 9.867 -31.614 1.00 92.00 192 ARG A O 1
ATOM 1519 N N . ALA A 1 193 ? 29.151 8.545 -29.800 1.00 91.56 193 ALA A N 1
ATOM 1520 C CA . ALA A 1 193 ? 30.192 7.616 -30.237 1.00 91.56 193 ALA A CA 1
ATOM 1521 C C . ALA A 1 193 ? 29.799 6.849 -31.518 1.00 91.56 193 ALA A C 1
ATOM 1523 O O . ALA A 1 193 ? 30.649 6.568 -32.363 1.00 91.56 193 ALA A O 1
ATOM 1524 N N . GLU A 1 194 ? 28.512 6.540 -31.704 1.00 91.44 194 GLU A N 1
ATOM 1525 C CA . GLU A 1 194 ? 27.994 5.967 -32.950 1.00 91.44 194 GLU A CA 1
ATOM 1526 C C . GLU A 1 194 ? 28.043 6.978 -34.108 1.00 91.44 194 GLU A C 1
ATOM 1528 O O . GLU A 1 194 ? 28.546 6.652 -35.183 1.00 91.44 194 GLU A O 1
ATOM 1533 N N . GLN A 1 195 ? 27.608 8.225 -33.888 1.00 90.50 195 GLN A N 1
ATOM 1534 C CA . GLN A 1 195 ? 27.716 9.298 -34.886 1.00 90.50 195 GLN A CA 1
ATOM 1535 C C . GLN A 1 195 ? 29.173 9.562 -35.296 1.00 90.50 195 GLN A C 1
ATOM 1537 O O . GLN A 1 195 ? 29.453 9.710 -36.487 1.00 90.50 195 GLN A O 1
ATOM 1542 N N . GLU A 1 196 ? 30.106 9.560 -34.342 1.00 93.12 196 GLU A N 1
ATOM 1543 C CA . GLU A 1 196 ? 31.541 9.695 -34.603 1.00 93.12 196 GLU A CA 1
ATOM 1544 C C . GLU A 1 196 ? 32.085 8.510 -35.414 1.00 93.12 196 GLU A C 1
ATOM 1546 O O . GLU A 1 196 ? 32.776 8.719 -36.411 1.00 93.12 196 GLU A O 1
ATOM 1551 N N . ARG A 1 197 ? 31.701 7.267 -35.081 1.00 91.44 197 ARG A N 1
ATOM 1552 C CA . ARG A 1 197 ? 32.048 6.079 -35.884 1.00 91.44 197 ARG A CA 1
ATOM 1553 C C . ARG A 1 197 ? 31.496 6.154 -37.308 1.00 91.44 197 ARG A C 1
ATOM 1555 O O . ARG A 1 197 ? 32.220 5.825 -38.245 1.00 91.44 197 ARG A O 1
ATOM 1562 N N . ILE A 1 198 ? 30.258 6.613 -37.497 1.00 91.25 198 ILE A N 1
ATOM 1563 C CA . ILE A 1 198 ? 29.654 6.795 -38.828 1.00 91.25 198 ILE A CA 1
ATOM 1564 C C . ILE A 1 198 ? 30.389 7.893 -39.614 1.00 91.25 198 ILE A C 1
ATOM 1566 O O . ILE A 1 198 ? 30.654 7.721 -40.806 1.00 91.25 198 ILE A O 1
ATOM 1570 N N . ALA A 1 199 ? 30.762 9.000 -38.966 1.00 91.50 199 ALA A N 1
ATOM 1571 C CA . ALA A 1 199 ? 31.547 10.066 -39.585 1.00 91.50 199 ALA A CA 1
ATOM 1572 C C . ALA A 1 199 ? 32.956 9.586 -39.980 1.00 91.50 199 ALA A C 1
ATOM 1574 O O . ALA A 1 199 ? 33.387 9.816 -41.111 1.00 91.50 199 ALA A O 1
ATOM 1575 N N . ALA A 1 200 ? 33.640 8.855 -39.096 1.00 91.25 200 ALA A N 1
ATOM 1576 C CA . ALA A 1 200 ? 34.951 8.266 -39.352 1.00 91.25 200 ALA A CA 1
ATOM 1577 C C . ALA A 1 200 ? 34.908 7.221 -40.482 1.00 91.25 200 ALA A C 1
ATOM 1579 O O . ALA A 1 200 ? 35.755 7.256 -41.373 1.00 91.25 200 ALA A O 1
ATOM 1580 N N . ALA A 1 201 ? 33.894 6.349 -40.507 1.00 91.81 201 ALA A N 1
ATOM 1581 C CA . ALA A 1 201 ? 33.700 5.366 -41.574 1.00 91.81 201 ALA A CA 1
ATOM 1582 C C . ALA A 1 201 ? 33.445 6.032 -42.938 1.00 91.81 201 ALA A C 1
ATOM 1584 O O . ALA A 1 201 ? 34.050 5.646 -43.937 1.00 91.81 201 ALA A O 1
ATOM 1585 N N . ARG A 1 202 ? 32.620 7.090 -42.985 1.00 90.56 202 ARG A N 1
ATOM 1586 C CA . ARG A 1 202 ? 32.419 7.899 -44.202 1.00 90.56 202 ARG A CA 1
ATOM 1587 C C . ARG A 1 202 ? 33.707 8.596 -44.646 1.00 90.56 202 ARG A C 1
ATOM 1589 O O . ARG A 1 202 ? 34.001 8.622 -45.837 1.00 90.56 202 ARG A O 1
ATOM 1596 N N . ALA A 1 203 ? 34.493 9.126 -43.708 1.00 91.38 203 ALA A N 1
ATOM 1597 C CA . ALA A 1 203 ? 35.781 9.751 -44.004 1.00 91.38 203 ALA A CA 1
ATOM 1598 C C . ALA A 1 203 ? 36.836 8.740 -44.495 1.00 91.38 203 ALA A C 1
ATOM 1600 O O . ALA A 1 203 ? 37.672 9.100 -45.322 1.00 91.38 203 ALA A O 1
ATOM 1601 N N . ALA A 1 204 ? 36.792 7.488 -44.026 1.00 92.75 204 ALA A N 1
ATOM 1602 C CA . ALA A 1 204 ? 37.626 6.399 -44.529 1.00 92.75 204 ALA A CA 1
ATOM 1603 C C . ALA A 1 204 ? 37.219 5.996 -45.957 1.00 92.75 204 ALA A C 1
ATOM 1605 O O . ALA A 1 204 ? 38.052 6.063 -46.859 1.00 92.75 204 ALA A O 1
ATOM 1606 N N . ALA A 1 205 ? 35.935 5.710 -46.194 1.00 91.00 205 ALA A N 1
ATOM 1607 C CA . ALA A 1 205 ? 35.421 5.363 -47.522 1.00 91.00 205 ALA A CA 1
ATOM 1608 C C . ALA A 1 205 ? 35.716 6.457 -48.569 1.00 91.00 205 ALA A C 1
ATOM 1610 O O . ALA A 1 205 ? 36.197 6.164 -49.659 1.00 91.00 205 ALA A O 1
ATOM 1611 N N . ALA A 1 206 ? 35.544 7.736 -48.212 1.00 91.88 206 ALA A N 1
ATOM 1612 C CA . ALA A 1 206 ? 35.875 8.862 -49.090 1.00 91.88 206 ALA A CA 1
ATOM 1613 C C . ALA A 1 206 ? 37.391 9.037 -49.345 1.00 91.88 206 ALA A C 1
ATOM 1615 O O . ALA A 1 206 ? 37.777 9.712 -50.301 1.00 91.88 206 ALA A O 1
ATOM 1616 N N . ARG A 1 207 ? 38.271 8.461 -48.511 1.00 92.62 207 ARG A N 1
ATOM 1617 C CA . ARG A 1 207 ? 39.720 8.383 -48.784 1.00 92.62 207 ARG A CA 1
ATOM 1618 C C . ARG A 1 207 ? 40.039 7.220 -49.720 1.00 92.62 207 ARG A C 1
ATOM 1620 O O . ARG A 1 207 ? 40.828 7.410 -50.641 1.00 92.62 207 ARG A O 1
ATOM 1627 N N . GLU A 1 208 ? 39.413 6.063 -49.525 1.00 91.19 208 GLU A N 1
ATOM 1628 C CA . GLU A 1 208 ? 39.565 4.903 -50.413 1.00 91.19 208 GLU A CA 1
ATOM 1629 C C . GLU A 1 208 ? 39.049 5.200 -51.827 1.00 91.19 208 GLU A C 1
ATOM 1631 O O . GLU A 1 208 ? 39.749 4.919 -52.797 1.00 91.19 208 GLU A O 1
ATOM 1636 N N . GLU A 1 209 ? 37.895 5.861 -51.959 1.00 91.06 209 GLU A N 1
ATOM 1637 C CA . GLU A 1 209 ? 37.354 6.314 -53.247 1.00 91.06 209 GLU A CA 1
ATOM 1638 C C . GLU A 1 209 ? 38.325 7.264 -53.968 1.00 91.06 209 GLU A C 1
ATOM 1640 O O . GLU A 1 209 ? 38.606 7.085 -55.154 1.00 91.06 209 GLU A O 1
ATOM 1645 N N . ARG A 1 210 ? 38.912 8.232 -53.247 1.00 92.00 210 ARG A N 1
ATOM 1646 C CA . ARG A 1 210 ? 39.935 9.136 -53.801 1.00 92.00 210 ARG A CA 1
ATOM 1647 C C . ARG A 1 210 ? 41.182 8.381 -54.254 1.00 92.00 210 ARG A C 1
ATOM 1649 O O . ARG A 1 210 ? 41.653 8.635 -55.356 1.00 92.00 210 ARG A O 1
ATOM 1656 N N . GLN A 1 211 ? 41.680 7.431 -53.461 1.00 91.94 211 GLN A N 1
ATOM 1657 C CA . GLN A 1 211 ? 42.828 6.600 -53.844 1.00 91.94 211 GLN A CA 1
ATOM 1658 C C . GLN A 1 211 ? 42.515 5.679 -55.033 1.00 91.94 211 GLN A C 1
ATOM 1660 O O . GLN A 1 211 ? 43.378 5.459 -55.881 1.00 91.94 211 GLN A O 1
ATOM 1665 N N . ALA A 1 212 ? 41.293 5.155 -55.140 1.00 92.44 212 ALA A N 1
ATOM 1666 C CA . ALA A 1 212 ? 40.856 4.370 -56.291 1.00 92.44 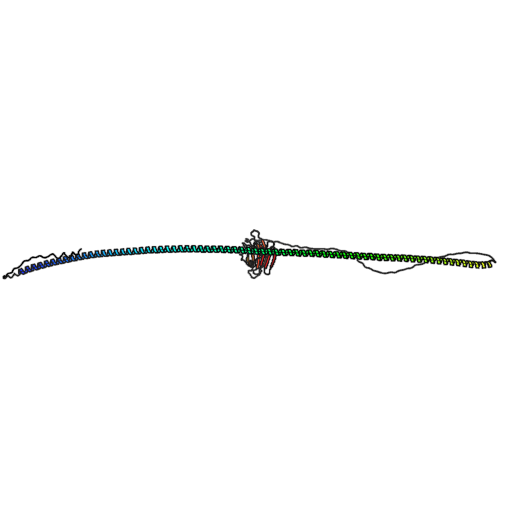212 ALA A CA 1
ATOM 1667 C C . ALA A 1 212 ? 40.757 5.237 -57.559 1.00 92.44 212 ALA A C 1
ATOM 1669 O O . ALA A 1 212 ? 41.240 4.835 -58.619 1.00 92.44 212 ALA A O 1
ATOM 1670 N N . ALA A 1 213 ? 40.204 6.449 -57.446 1.00 91.94 213 ALA A N 1
ATOM 1671 C CA . ALA A 1 213 ? 40.146 7.420 -58.534 1.00 91.94 213 ALA A CA 1
ATOM 1672 C C . ALA A 1 213 ? 41.546 7.878 -58.981 1.00 91.94 213 ALA A C 1
ATOM 1674 O O . ALA A 1 213 ? 41.805 7.952 -60.181 1.00 91.94 213 ALA A O 1
ATOM 1675 N N . GLU A 1 214 ? 42.461 8.117 -58.037 1.00 93.31 214 GLU A N 1
ATOM 1676 C CA . GLU A 1 214 ? 43.864 8.466 -58.288 1.00 93.31 214 GLU A CA 1
ATOM 1677 C C . GLU A 1 214 ? 44.613 7.332 -59.001 1.00 93.31 214 GLU A C 1
ATOM 1679 O O . GLU A 1 214 ? 45.216 7.563 -60.049 1.00 93.31 214 GLU A O 1
ATOM 1684 N N . ARG A 1 215 ? 44.500 6.084 -58.519 1.00 92.62 215 ARG A N 1
ATOM 1685 C CA . ARG A 1 215 ? 45.069 4.900 -59.193 1.00 92.62 215 ARG A CA 1
ATOM 1686 C C . ARG A 1 215 ? 44.514 4.739 -60.609 1.00 92.62 215 ARG A C 1
ATOM 1688 O O . ARG A 1 215 ? 45.284 4.548 -61.545 1.00 92.62 215 ARG A O 1
ATOM 1695 N N . ALA A 1 216 ? 43.203 4.892 -60.793 1.00 91.56 216 ALA A N 1
ATOM 1696 C CA . ALA A 1 216 ? 42.572 4.825 -62.109 1.00 91.56 216 ALA A CA 1
ATOM 1697 C C . ALA A 1 216 ? 42.923 6.027 -63.014 1.00 91.56 216 ALA A C 1
ATOM 1699 O O . ALA A 1 216 ? 42.793 5.939 -64.235 1.00 91.56 216 ALA A O 1
ATOM 1700 N N . ALA A 1 217 ? 43.336 7.171 -62.464 1.00 92.19 217 ALA A N 1
ATOM 1701 C CA . ALA A 1 217 ? 43.872 8.290 -63.240 1.00 92.19 217 ALA A CA 1
ATOM 1702 C C . ALA A 1 217 ? 45.326 8.022 -63.662 1.00 92.19 217 ALA A C 1
ATOM 1704 O O . ALA A 1 217 ? 45.660 8.202 -64.833 1.00 92.19 217 ALA A O 1
ATOM 1705 N N . ALA A 1 218 ? 46.157 7.515 -62.746 1.00 92.19 218 ALA A N 1
ATOM 1706 C CA . ALA A 1 218 ? 47.534 7.110 -63.015 1.00 92.19 218 ALA A CA 1
ATOM 1707 C C . ALA A 1 218 ? 47.608 5.997 -64.075 1.00 92.19 218 ALA A C 1
ATOM 1709 O O . ALA A 1 218 ? 48.353 6.128 -65.042 1.00 92.19 218 ALA A O 1
ATOM 1710 N N . GLU A 1 219 ? 46.770 4.962 -63.968 1.00 94.00 219 GLU A N 1
ATOM 1711 C CA . GLU A 1 219 ? 46.704 3.871 -64.948 1.00 94.00 219 GLU A CA 1
ATOM 1712 C C . GLU A 1 219 ? 46.278 4.373 -66.340 1.00 94.00 219 GLU A C 1
ATOM 1714 O O . GLU A 1 219 ? 46.866 3.993 -67.353 1.00 94.00 219 GLU A O 1
ATOM 1719 N N . ARG A 1 220 ? 45.289 5.277 -66.420 1.00 92.31 220 ARG A N 1
ATOM 1720 C CA . ARG A 1 220 ? 44.905 5.915 -67.694 1.00 92.31 220 ARG A CA 1
ATOM 1721 C C . ARG A 1 220 ? 46.046 6.750 -68.277 1.00 92.31 220 ARG A C 1
ATOM 1723 O O . ARG A 1 220 ? 46.251 6.710 -69.487 1.00 92.31 220 ARG A O 1
ATOM 1730 N N . ALA A 1 221 ? 46.791 7.474 -67.441 1.00 91.12 221 ALA A N 1
ATOM 1731 C CA . ALA A 1 221 ? 47.953 8.247 -67.872 1.00 91.12 221 ALA A CA 1
ATOM 1732 C C . ALA A 1 221 ? 49.106 7.347 -68.352 1.00 91.12 221 ALA A C 1
ATOM 1734 O O . ALA A 1 221 ? 49.759 7.676 -69.340 1.00 91.12 221 ALA A O 1
ATOM 1735 N N . GLU A 1 222 ? 49.331 6.195 -67.715 1.00 92.88 222 GLU A N 1
ATOM 1736 C CA . GLU A 1 222 ? 50.321 5.214 -68.164 1.00 92.88 222 GLU A CA 1
ATOM 1737 C C . GLU A 1 222 ? 49.909 4.566 -69.492 1.00 92.88 222 GLU A C 1
ATOM 1739 O O . GLU A 1 222 ? 50.678 4.609 -70.450 1.00 92.88 222 GLU A O 1
ATOM 1744 N N . ARG A 1 223 ? 48.670 4.069 -69.605 1.00 91.75 223 ARG A N 1
ATOM 1745 C CA . ARG A 1 223 ? 48.115 3.542 -70.866 1.00 91.75 223 ARG A CA 1
ATOM 1746 C C . ARG A 1 223 ? 48.213 4.577 -71.997 1.00 91.75 223 ARG A C 1
ATOM 1748 O O . ARG A 1 223 ? 48.578 4.230 -73.116 1.00 91.75 223 ARG A O 1
ATOM 1755 N N . ALA A 1 224 ? 47.951 5.856 -71.712 1.00 92.25 224 ALA A N 1
ATOM 1756 C CA . ALA A 1 224 ? 48.121 6.937 -72.683 1.00 92.25 224 ALA A CA 1
ATOM 1757 C C . ALA A 1 224 ? 49.592 7.134 -73.098 1.00 92.25 224 ALA A C 1
ATOM 1759 O O . ALA A 1 224 ? 49.861 7.299 -74.287 1.00 92.25 224 ALA A O 1
ATOM 1760 N N . ARG A 1 225 ? 50.550 7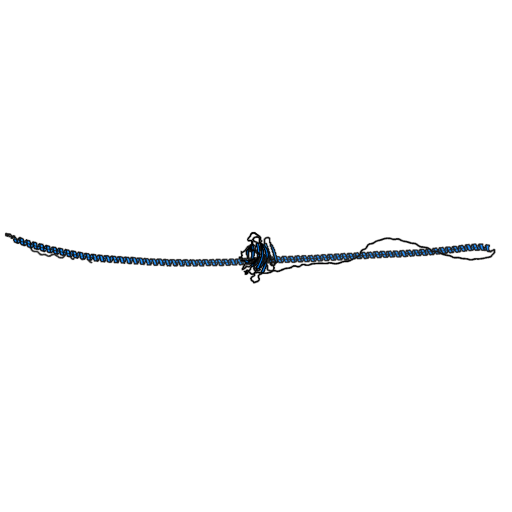.064 -72.160 1.00 93.44 225 ARG A N 1
ATOM 1761 C CA . ARG A 1 225 ? 51.994 7.092 -72.473 1.00 93.44 225 ARG A CA 1
ATOM 1762 C C . ARG A 1 225 ? 52.414 5.900 -73.331 1.00 93.44 225 ARG A C 1
ATOM 1764 O O . ARG A 1 225 ? 53.086 6.112 -74.330 1.00 93.44 225 ARG A O 1
ATOM 1771 N N . GLN A 1 226 ? 51.970 4.686 -73.002 1.00 91.12 226 GLN A N 1
ATOM 1772 C CA . GLN A 1 226 ? 52.252 3.476 -73.786 1.00 91.12 226 GLN A CA 1
ATOM 1773 C C . GLN A 1 226 ? 51.715 3.589 -75.228 1.00 91.12 226 GLN A C 1
ATOM 1775 O O . GLN A 1 226 ? 52.392 3.184 -76.171 1.00 91.12 226 GLN A O 1
ATOM 1780 N N . VAL A 1 227 ? 50.535 4.195 -75.426 1.00 92.81 227 VAL A N 1
ATOM 1781 C CA . VAL A 1 227 ? 49.978 4.469 -76.766 1.00 92.81 227 VAL A CA 1
ATOM 1782 C C . VAL A 1 227 ? 50.787 5.529 -77.523 1.00 92.81 227 VAL A C 1
ATOM 1784 O O . VAL A 1 227 ? 51.051 5.340 -78.710 1.00 92.81 227 VAL A O 1
ATOM 1787 N N . GLN A 1 228 ? 51.219 6.614 -76.868 1.00 88.75 228 GLN A N 1
ATOM 1788 C CA . GLN A 1 228 ? 52.087 7.616 -77.506 1.00 88.75 228 GLN A CA 1
ATOM 1789 C C . GLN A 1 228 ? 53.451 7.022 -77.877 1.00 88.75 228 GLN A C 1
ATOM 1791 O O . GLN A 1 228 ? 53.890 7.184 -79.010 1.00 88.75 228 GLN A O 1
ATOM 1796 N N . GLU A 1 229 ? 54.081 6.259 -76.981 1.00 92.31 229 GLU A N 1
ATOM 1797 C CA . GLU A 1 229 ? 55.355 5.590 -77.259 1.00 92.31 229 GLU A CA 1
ATOM 1798 C C . GLU A 1 229 ? 55.213 4.556 -78.390 1.00 92.31 229 GLU A C 1
ATOM 1800 O O . GLU A 1 229 ? 56.078 4.457 -79.258 1.00 92.31 229 GLU A O 1
ATOM 1805 N N . GLY A 1 230 ? 54.096 3.822 -78.440 1.00 91.06 230 GLY A N 1
ATOM 1806 C CA . GLY A 1 230 ? 53.753 2.944 -79.561 1.00 91.06 230 GLY A CA 1
ATOM 1807 C C . GLY A 1 230 ? 53.668 3.699 -80.892 1.00 91.06 230 GLY A C 1
ATOM 1808 O O . GLY A 1 230 ? 54.301 3.292 -81.866 1.00 91.06 230 GLY A O 1
ATOM 1809 N N . ALA A 1 231 ? 52.964 4.833 -80.917 1.00 90.50 231 ALA A N 1
ATOM 1810 C CA . ALA A 1 231 ? 52.842 5.683 -82.100 1.00 90.50 231 ALA A CA 1
ATOM 1811 C C . ALA A 1 231 ? 54.173 6.352 -82.503 1.00 90.50 231 ALA A C 1
ATOM 1813 O O . ALA A 1 231 ? 54.443 6.528 -83.691 1.00 90.50 231 ALA A O 1
ATOM 1814 N N . GLU A 1 232 ? 55.039 6.705 -81.552 1.00 91.62 232 GLU A N 1
ATOM 1815 C CA . GLU A 1 232 ? 56.389 7.212 -81.831 1.00 91.62 232 GLU A CA 1
ATOM 1816 C C . GLU A 1 232 ? 57.307 6.118 -82.388 1.00 91.62 232 GLU A C 1
ATOM 1818 O O . GLU A 1 232 ? 57.989 6.343 -83.390 1.00 91.62 232 GLU A O 1
ATOM 1823 N N . ARG A 1 233 ? 57.269 4.906 -81.818 1.00 90.38 233 ARG A N 1
ATOM 1824 C CA . ARG A 1 233 ? 57.967 3.726 -82.355 1.00 90.38 233 ARG A CA 1
ATOM 1825 C C . ARG A 1 233 ? 57.501 3.409 -83.782 1.00 90.38 233 ARG A C 1
ATOM 1827 O O . ARG A 1 233 ? 58.343 3.155 -84.644 1.00 90.38 233 ARG A O 1
ATOM 1834 N N . GLU A 1 234 ? 56.197 3.489 -84.059 1.00 91.94 234 GLU A N 1
ATOM 1835 C CA . GLU A 1 234 ? 55.634 3.316 -85.406 1.00 91.94 234 GLU A CA 1
ATOM 1836 C C . GLU A 1 234 ? 56.089 4.424 -86.369 1.00 91.94 234 GLU A C 1
ATOM 1838 O O . GLU A 1 234 ? 56.571 4.118 -87.458 1.00 91.94 234 GLU A O 1
ATOM 1843 N N . ARG A 1 235 ? 56.046 5.702 -85.963 1.00 92.31 235 ARG A N 1
ATOM 1844 C CA . ARG A 1 235 ? 56.573 6.830 -86.761 1.00 92.31 235 ARG A CA 1
ATOM 1845 C C . ARG A 1 235 ? 58.056 6.654 -87.096 1.00 92.31 235 ARG A C 1
ATOM 1847 O O . ARG A 1 235 ? 58.453 6.861 -88.240 1.00 92.31 235 ARG A O 1
ATOM 1854 N N . ILE A 1 236 ? 58.875 6.231 -86.132 1.00 91.12 236 ILE A N 1
ATOM 1855 C CA . ILE A 1 236 ? 60.306 5.957 -86.341 1.00 91.12 236 ILE A CA 1
ATOM 1856 C C . ILE A 1 236 ? 60.504 4.773 -87.303 1.00 91.12 236 ILE A C 1
ATOM 1858 O O . ILE A 1 236 ? 61.401 4.817 -88.148 1.00 91.12 236 ILE A O 1
ATOM 1862 N N . ALA A 1 237 ? 59.674 3.730 -87.217 1.00 91.81 237 ALA A N 1
ATOM 1863 C CA . ALA A 1 237 ? 59.703 2.608 -88.154 1.00 91.81 237 ALA A CA 1
ATOM 1864 C C . ALA A 1 237 ? 59.279 3.029 -89.575 1.00 91.81 237 ALA A C 1
ATOM 1866 O O . ALA A 1 237 ? 59.950 2.665 -90.541 1.00 91.81 237 ALA A O 1
ATOM 1867 N N . ALA A 1 238 ? 58.232 3.849 -89.704 1.00 90.25 238 ALA A N 1
ATOM 1868 C CA . ALA A 1 238 ? 57.756 4.390 -90.974 1.00 90.25 238 ALA A CA 1
ATOM 1869 C C . ALA A 1 238 ? 58.813 5.277 -91.653 1.00 90.25 238 ALA A C 1
ATOM 1871 O O . ALA A 1 238 ? 59.127 5.055 -92.821 1.00 90.25 238 ALA A O 1
ATOM 1872 N N . LEU A 1 239 ? 59.444 6.197 -90.912 1.00 93.25 239 LEU A N 1
ATOM 1873 C CA . LEU A 1 239 ? 60.539 7.036 -91.417 1.00 93.25 239 LEU A CA 1
ATOM 1874 C C . LEU A 1 239 ? 61.739 6.198 -91.889 1.00 93.25 239 LEU A C 1
ATOM 1876 O O . LEU A 1 239 ? 62.306 6.470 -92.947 1.00 93.25 239 LEU A O 1
ATOM 1880 N N . LYS A 1 240 ? 62.108 5.137 -91.157 1.00 92.44 240 LYS A N 1
ATOM 1881 C CA . LYS A 1 240 ? 63.162 4.197 -91.586 1.00 92.44 240 LYS A CA 1
ATOM 1882 C C . LYS A 1 240 ? 62.766 3.420 -92.846 1.00 92.44 240 LYS A C 1
ATOM 1884 O O . LYS A 1 240 ? 63.599 3.236 -93.732 1.00 92.44 240 LYS A O 1
ATOM 1889 N N . ALA A 1 241 ? 61.507 2.994 -92.960 1.00 90.25 241 ALA A N 1
ATOM 1890 C CA . ALA A 1 241 ? 60.993 2.315 -94.148 1.00 90.25 241 ALA A CA 1
ATOM 1891 C C . ALA A 1 241 ? 60.935 3.246 -95.375 1.00 90.25 241 ALA A C 1
ATOM 1893 O O . ALA A 1 241 ? 61.239 2.817 -96.489 1.00 90.25 241 ALA A O 1
ATOM 1894 N N . GLU A 1 242 ? 60.605 4.524 -95.187 1.00 91.31 242 GLU A N 1
ATOM 1895 C CA . GLU A 1 242 ? 60.646 5.542 -96.238 1.00 91.31 242 GLU A CA 1
ATOM 1896 C C . GLU A 1 242 ? 62.085 5.829 -96.690 1.00 91.31 242 GLU A C 1
ATOM 1898 O O . GLU A 1 242 ? 62.373 5.770 -97.885 1.00 91.31 242 GLU A O 1
ATOM 1903 N N . GLN A 1 243 ? 63.020 6.024 -95.754 1.00 88.56 243 GLN A N 1
ATOM 1904 C CA . GLN A 1 243 ? 64.448 6.165 -96.067 1.00 88.56 243 GLN A CA 1
ATOM 1905 C C . GLN A 1 243 ? 64.987 4.948 -96.837 1.00 88.56 243 GLN A C 1
ATOM 1907 O O . GLN A 1 243 ? 65.707 5.117 -97.823 1.00 88.56 243 GLN A O 1
ATOM 1912 N N . ALA A 1 244 ? 64.588 3.729 -96.457 1.00 91.06 244 ALA A N 1
ATOM 1913 C CA . ALA A 1 244 ? 64.936 2.509 -97.183 1.00 91.06 244 ALA A CA 1
ATOM 1914 C C . ALA A 1 244 ? 64.337 2.473 -98.603 1.00 91.06 244 ALA A C 1
ATOM 1916 O O . ALA A 1 244 ? 65.032 2.087 -99.544 1.00 91.06 244 ALA A O 1
ATOM 1917 N N . ARG A 1 245 ? 63.089 2.931 -98.797 1.00 90.88 245 ARG A N 1
ATOM 1918 C CA . ARG A 1 245 ? 62.474 3.080 -100.132 1.00 90.88 245 ARG A CA 1
ATOM 1919 C C . ARG A 1 245 ? 63.205 4.115 -100.990 1.00 90.88 245 ARG A C 1
ATOM 1921 O O . ARG A 1 245 ? 63.471 3.837 -102.155 1.00 90.88 245 ARG A O 1
ATOM 1928 N N . ILE A 1 246 ? 63.581 5.265 -100.428 1.00 90.50 246 ILE A N 1
ATOM 1929 C CA . ILE A 1 246 ? 64.348 6.309 -101.132 1.00 90.50 246 ILE A CA 1
ATOM 1930 C C . ILE A 1 246 ? 65.738 5.784 -101.524 1.00 90.50 246 ILE A C 1
ATOM 1932 O O . ILE A 1 246 ? 66.180 5.993 -102.655 1.00 90.50 246 ILE A O 1
ATOM 1936 N N . ALA A 1 247 ? 66.415 5.055 -100.632 1.00 88.56 247 ALA A N 1
ATOM 1937 C CA . ALA A 1 247 ? 67.695 4.413 -100.927 1.00 88.56 247 ALA A CA 1
ATOM 1938 C C . ALA A 1 247 ? 67.566 3.346 -102.031 1.00 88.56 247 ALA A C 1
ATOM 1940 O O . ALA A 1 247 ? 68.367 3.335 -102.966 1.00 88.56 247 ALA A O 1
ATOM 1941 N N . ALA A 1 248 ? 66.530 2.503 -101.978 1.00 88.56 248 ALA A N 1
ATOM 1942 C CA . ALA A 1 248 ? 66.248 1.501 -103.005 1.00 88.56 248 ALA A CA 1
ATOM 1943 C C . ALA A 1 248 ? 65.910 2.134 -104.367 1.00 88.56 248 ALA A C 1
ATOM 1945 O O . ALA A 1 248 ? 66.418 1.680 -105.390 1.00 88.56 248 ALA A O 1
ATOM 1946 N N . ALA A 1 249 ? 65.124 3.215 -104.392 1.00 89.88 249 ALA A N 1
ATOM 1947 C CA . ALA A 1 249 ? 64.803 3.957 -105.612 1.00 89.88 249 ALA A CA 1
ATOM 1948 C C . ALA A 1 249 ? 66.052 4.601 -106.239 1.00 89.88 249 ALA A C 1
ATOM 1950 O O . ALA A 1 249 ? 66.265 4.481 -107.445 1.00 89.88 249 ALA A O 1
ATOM 1951 N N . ARG A 1 250 ? 66.933 5.206 -105.427 1.00 89.25 250 ARG A N 1
ATOM 1952 C CA . ARG A 1 250 ? 68.240 5.716 -105.887 1.00 89.25 250 ARG A CA 1
ATOM 1953 C C . ARG A 1 250 ? 69.134 4.595 -106.426 1.00 89.25 250 ARG A C 1
ATOM 1955 O O . ARG A 1 250 ? 69.758 4.765 -107.468 1.00 89.25 250 ARG A O 1
ATOM 1962 N N . ALA A 1 251 ? 69.162 3.437 -105.763 1.00 87.62 251 ALA A N 1
ATOM 1963 C CA . ALA A 1 251 ? 69.916 2.273 -106.225 1.00 87.62 251 ALA A CA 1
ATOM 1964 C C . ALA A 1 251 ? 69.355 1.674 -107.530 1.00 87.62 251 ALA A C 1
ATOM 1966 O O . ALA A 1 251 ? 70.128 1.177 -108.346 1.00 87.62 251 ALA A O 1
ATOM 1967 N N . ALA A 1 252 ? 68.039 1.737 -107.754 1.00 88.25 252 ALA A N 1
ATOM 1968 C CA . ALA A 1 252 ? 67.410 1.344 -109.013 1.00 88.25 252 ALA A CA 1
ATOM 1969 C C . ALA A 1 252 ? 67.730 2.337 -110.145 1.00 88.25 252 ALA A C 1
ATOM 1971 O O . ALA A 1 252 ? 68.168 1.914 -111.212 1.00 88.25 252 ALA A O 1
ATOM 1972 N N . ALA A 1 253 ? 67.622 3.646 -109.894 1.00 87.88 253 ALA A N 1
ATOM 1973 C CA . ALA A 1 253 ? 67.995 4.680 -110.862 1.00 87.88 253 ALA A CA 1
ATOM 1974 C C . ALA A 1 253 ? 69.473 4.566 -111.289 1.00 87.88 253 ALA A C 1
ATOM 1976 O O . ALA A 1 253 ? 69.772 4.563 -112.479 1.00 87.88 253 ALA A O 1
ATOM 1977 N N . ALA A 1 254 ? 70.386 4.345 -110.336 1.00 86.56 254 ALA A N 1
ATOM 1978 C CA . ALA A 1 254 ? 71.806 4.120 -110.618 1.00 86.56 254 ALA A CA 1
ATOM 1979 C C . ALA A 1 254 ? 72.099 2.792 -111.354 1.00 86.56 254 ALA A C 1
ATOM 1981 O O . ALA A 1 254 ? 73.185 2.626 -111.912 1.00 86.56 254 ALA A O 1
ATOM 1982 N N . ARG A 1 255 ? 71.164 1.828 -111.365 1.00 87.62 255 ARG A N 1
ATOM 1983 C CA . ARG A 1 255 ? 71.248 0.619 -112.207 1.00 87.62 255 ARG A CA 1
ATOM 1984 C C . ARG A 1 255 ? 70.766 0.900 -113.627 1.00 87.62 255 ARG A C 1
ATOM 1986 O O . ARG A 1 255 ? 71.460 0.508 -114.557 1.00 87.62 255 ARG A O 1
ATOM 1993 N N . GLU A 1 256 ? 69.649 1.607 -113.799 1.00 86.06 256 GLU A N 1
ATOM 1994 C CA . GLU A 1 256 ? 69.185 2.045 -115.127 1.00 86.06 256 GLU A CA 1
ATOM 1995 C C . GLU A 1 256 ? 70.212 2.951 -115.818 1.00 86.06 256 GLU A C 1
ATOM 1997 O O . GLU A 1 256 ? 70.508 2.747 -116.991 1.00 86.06 256 GLU A O 1
ATOM 2002 N N . GLU A 1 257 ? 70.843 3.879 -115.092 1.00 87.12 257 GLU A N 1
ATOM 2003 C CA . GLU A 1 257 ? 71.930 4.713 -115.623 1.00 87.12 257 GLU A CA 1
ATOM 2004 C C . GLU A 1 257 ? 73.114 3.861 -116.114 1.00 87.12 257 GLU A C 1
ATOM 2006 O O . GLU A 1 257 ? 73.589 4.039 -117.236 1.00 87.12 257 GLU A O 1
ATOM 2011 N N . ARG A 1 258 ? 73.552 2.872 -115.320 1.00 87.56 258 ARG A N 1
ATOM 2012 C CA . ARG A 1 258 ? 74.614 1.933 -115.721 1.00 87.56 258 ARG A CA 1
ATOM 2013 C C . ARG A 1 258 ? 74.225 1.113 -116.950 1.00 87.56 258 ARG A C 1
ATOM 2015 O O . ARG A 1 258 ? 75.036 1.001 -117.863 1.00 87.56 258 ARG A O 1
ATOM 2022 N N . LEU A 1 259 ? 72.996 0.600 -117.005 1.00 89.25 259 LEU A N 1
ATOM 2023 C CA . LEU A 1 259 ? 72.475 -0.142 -118.158 1.00 89.25 259 LEU A CA 1
ATOM 2024 C C . LEU A 1 259 ? 72.335 0.749 -119.402 1.00 89.25 259 LEU A C 1
ATOM 2026 O O . LEU A 1 259 ? 72.551 0.279 -120.516 1.00 89.25 259 LEU A O 1
ATOM 2030 N N . ALA A 1 260 ? 72.015 2.035 -119.248 1.00 87.69 260 ALA A N 1
ATOM 2031 C CA . ALA A 1 260 ? 71.993 2.998 -120.347 1.00 87.69 260 ALA A CA 1
ATOM 2032 C C . ALA A 1 260 ? 73.409 3.297 -120.874 1.00 87.69 260 ALA A C 1
ATOM 2034 O O . ALA A 1 260 ? 73.618 3.309 -122.088 1.00 87.69 260 ALA A O 1
ATOM 2035 N N . VAL A 1 261 ? 74.395 3.462 -119.984 1.00 87.50 261 VAL A N 1
ATOM 2036 C CA . VAL A 1 261 ? 75.815 3.612 -120.353 1.00 87.50 261 VAL A CA 1
ATOM 2037 C C . VAL A 1 261 ? 76.350 2.347 -121.035 1.00 87.50 261 VAL A C 1
ATOM 2039 O O . VAL A 1 261 ? 77.041 2.451 -122.047 1.00 87.50 261 VAL A O 1
ATOM 2042 N N . GLU A 1 262 ? 75.994 1.160 -120.539 1.00 88.12 262 GLU A N 1
ATOM 2043 C CA . GLU A 1 262 ? 76.357 -0.132 -121.133 1.00 88.12 262 GLU A CA 1
ATOM 2044 C C . GLU A 1 262 ? 75.739 -0.311 -122.528 1.00 88.12 262 GLU A C 1
ATOM 2046 O O . GLU A 1 262 ? 76.459 -0.610 -123.481 1.00 88.12 262 GLU A O 1
ATOM 2051 N N . ARG A 1 263 ? 74.438 -0.029 -122.692 1.00 87.62 263 ARG A N 1
ATOM 2052 C CA . ARG A 1 263 ? 73.757 -0.025 -124.002 1.00 87.62 263 ARG A CA 1
ATOM 2053 C C . ARG A 1 263 ? 74.417 0.955 -124.977 1.00 87.62 263 ARG A C 1
ATOM 2055 O O . ARG A 1 263 ? 74.691 0.578 -126.112 1.00 87.62 263 ARG A O 1
ATOM 2062 N N . ALA A 1 264 ? 74.747 2.171 -124.538 1.00 84.75 264 ALA A N 1
ATOM 2063 C CA . ALA A 1 264 ? 75.442 3.158 -125.367 1.00 84.75 264 ALA A CA 1
ATOM 2064 C C . ALA A 1 264 ? 76.884 2.739 -125.722 1.00 84.75 264 ALA A C 1
ATOM 2066 O O . ALA A 1 264 ? 77.387 3.083 -126.792 1.00 84.75 264 ALA A O 1
ATOM 2067 N N . ALA A 1 265 ? 77.569 1.987 -124.854 1.00 84.69 265 ALA A N 1
ATOM 2068 C CA . ALA A 1 265 ? 78.871 1.395 -125.159 1.00 84.69 265 ALA A CA 1
ATOM 2069 C C . ALA A 1 265 ? 78.751 0.239 -126.169 1.00 84.69 265 ALA A C 1
ATOM 2071 O O . ALA A 1 265 ? 79.536 0.180 -127.117 1.00 84.69 265 ALA A O 1
ATOM 2072 N N . ALA A 1 266 ? 77.742 -0.624 -126.023 1.00 84.75 266 ALA A N 1
ATOM 2073 C CA . ALA A 1 266 ? 77.443 -1.703 -126.962 1.00 84.75 266 ALA A CA 1
ATOM 2074 C C . ALA A 1 266 ? 77.073 -1.165 -128.356 1.00 84.75 266 ALA A C 1
ATOM 2076 O O . ALA A 1 266 ? 77.637 -1.612 -129.351 1.00 84.75 266 ALA A O 1
ATOM 2077 N N . GLU A 1 267 ? 76.223 -0.138 -128.435 1.00 86.00 267 GLU A N 1
ATOM 2078 C CA . GLU A 1 267 ? 75.852 0.537 -129.687 1.00 86.00 267 GLU A CA 1
ATOM 2079 C C . GLU A 1 267 ? 77.074 1.172 -130.380 1.00 86.00 267 GLU A C 1
ATOM 2081 O O . GLU A 1 267 ? 77.234 1.080 -131.599 1.00 86.00 267 GLU A O 1
ATOM 2086 N N . ARG A 1 268 ? 77.992 1.782 -129.612 1.00 82.56 268 ARG A N 1
ATOM 2087 C CA . ARG A 1 268 ? 79.273 2.290 -130.139 1.00 82.56 268 ARG A CA 1
ATOM 2088 C C . ARG A 1 268 ? 80.167 1.159 -130.651 1.00 82.56 268 ARG A C 1
ATOM 2090 O O . ARG A 1 268 ? 80.781 1.321 -131.704 1.00 82.56 268 ARG A O 1
ATOM 2097 N N . ALA A 1 269 ? 80.227 0.025 -129.953 1.00 83.00 269 ALA A N 1
ATOM 2098 C CA . ALA A 1 269 ? 80.993 -1.145 -130.382 1.00 83.00 269 ALA A CA 1
ATOM 2099 C C . ALA A 1 269 ? 80.400 -1.800 -131.645 1.00 83.00 269 ALA A C 1
ATOM 2101 O O . ALA A 1 269 ? 81.149 -2.214 -132.531 1.00 83.00 269 ALA A O 1
ATOM 2102 N N . GLU A 1 270 ? 79.072 -1.838 -131.779 1.00 83.56 270 GLU A N 1
ATOM 2103 C CA . GLU A 1 270 ? 78.394 -2.283 -132.999 1.00 83.56 270 GLU A CA 1
ATOM 2104 C C . GLU A 1 270 ? 78.664 -1.321 -134.162 1.00 83.56 270 GLU A C 1
ATOM 2106 O O . GLU A 1 270 ? 79.102 -1.755 -135.225 1.00 83.56 270 GLU A O 1
ATOM 2111 N N . LYS A 1 271 ? 78.517 -0.006 -133.954 1.00 83.62 271 LYS A N 1
ATOM 2112 C CA . LYS A 1 271 ? 78.868 1.017 -134.954 1.00 83.62 271 LYS A CA 1
ATOM 2113 C C . LYS A 1 271 ? 80.337 0.928 -135.382 1.00 83.62 271 LYS A C 1
ATOM 2115 O O . LYS A 1 271 ? 80.621 1.049 -136.572 1.00 83.62 271 LYS A O 1
ATOM 2120 N N . ALA A 1 272 ? 81.256 0.646 -134.456 1.00 82.44 272 ALA A N 1
ATOM 2121 C CA . ALA A 1 272 ? 82.664 0.401 -134.763 1.00 82.44 272 ALA A CA 1
ATOM 2122 C C . ALA A 1 272 ? 82.872 -0.887 -135.584 1.00 82.44 272 ALA A C 1
ATOM 2124 O O . ALA A 1 272 ? 83.612 -0.864 -136.566 1.00 82.44 272 ALA A O 1
ATOM 2125 N N . ARG A 1 273 ? 82.176 -1.987 -135.260 1.00 84.12 273 ARG A N 1
ATOM 2126 C CA . ARG A 1 273 ? 82.188 -3.221 -136.069 1.00 84.12 273 ARG A CA 1
ATOM 2127 C C . ARG A 1 273 ? 81.604 -3.006 -137.466 1.00 84.12 273 ARG A C 1
ATOM 2129 O O . ARG A 1 273 ? 82.177 -3.482 -138.438 1.00 84.12 273 ARG A O 1
ATOM 2136 N N . LEU A 1 274 ? 80.510 -2.258 -137.596 1.00 81.25 274 LEU A N 1
ATOM 2137 C CA . LEU A 1 274 ? 79.916 -1.906 -138.889 1.00 81.25 274 LEU A CA 1
ATOM 2138 C C . LEU A 1 274 ? 80.841 -0.997 -139.713 1.00 81.25 274 LEU A C 1
ATOM 2140 O O . LEU A 1 274 ? 80.917 -1.158 -140.930 1.00 81.25 274 LEU A O 1
ATOM 2144 N N . ALA A 1 275 ? 81.583 -0.089 -139.072 1.00 79.56 275 ALA A N 1
ATOM 2145 C CA . ALA A 1 275 ? 82.633 0.692 -139.724 1.00 79.56 275 ALA A CA 1
ATOM 2146 C C . ALA A 1 275 ? 83.799 -0.198 -140.191 1.00 79.56 275 ALA A C 1
ATOM 2148 O O . ALA A 1 275 ? 84.196 -0.099 -141.348 1.00 79.56 275 ALA A O 1
ATOM 2149 N N . GLN A 1 276 ? 84.273 -1.130 -139.355 1.00 79.88 276 GLN A N 1
ATOM 2150 C CA . GLN A 1 276 ? 85.290 -2.117 -139.744 1.00 79.88 276 GLN A CA 1
ATOM 2151 C C . GLN A 1 276 ? 84.825 -2.981 -140.927 1.00 79.88 276 GLN A C 1
ATOM 2153 O O . GLN A 1 276 ? 85.561 -3.134 -141.896 1.00 79.88 276 GLN A O 1
ATOM 2158 N N . ILE A 1 277 ? 83.583 -3.477 -140.910 1.00 81.81 277 ILE A N 1
ATOM 2159 C CA . ILE A 1 277 ? 82.991 -4.243 -142.020 1.00 81.81 277 ILE A CA 1
ATOM 2160 C C . ILE A 1 277 ? 82.907 -3.400 -143.304 1.00 81.81 277 ILE A C 1
ATOM 2162 O O . ILE A 1 277 ? 83.101 -3.943 -144.391 1.00 81.81 277 ILE A O 1
ATOM 2166 N N . LYS A 1 278 ? 82.657 -2.085 -143.213 1.00 80.88 278 LYS A N 1
ATOM 2167 C CA . LYS A 1 278 ? 82.740 -1.181 -144.373 1.00 80.88 278 LYS A CA 1
ATOM 2168 C C . LYS A 1 278 ? 84.173 -1.048 -144.885 1.00 80.88 278 LYS A C 1
ATOM 2170 O O . LYS A 1 278 ? 84.385 -1.313 -146.061 1.00 80.88 278 LYS A O 1
ATOM 2175 N N . THR A 1 279 ? 85.153 -0.759 -144.027 1.00 79.06 279 THR A N 1
ATOM 2176 C CA . THR A 1 279 ? 86.559 -0.642 -144.458 1.00 79.06 279 THR A CA 1
ATOM 2177 C C . THR A 1 279 ? 87.123 -1.955 -145.005 1.00 79.06 279 THR A C 1
ATOM 2179 O O . THR A 1 279 ? 87.934 -1.945 -145.926 1.00 79.06 279 THR A O 1
ATOM 2182 N N . GLU A 1 280 ? 86.664 -3.102 -144.499 1.00 78.25 280 GLU A N 1
ATOM 2183 C CA . GLU A 1 280 ? 87.069 -4.414 -145.006 1.00 78.25 280 GLU A CA 1
ATOM 2184 C C . GLU A 1 280 ? 86.410 -4.712 -146.365 1.00 78.25 280 GLU A C 1
ATOM 2186 O O . GLU A 1 280 ? 87.069 -5.201 -147.280 1.00 78.25 280 GLU A O 1
ATOM 2191 N N . ARG A 1 281 ? 85.139 -4.321 -146.558 1.00 74.25 281 ARG A N 1
ATOM 2192 C CA . ARG A 1 281 ? 84.482 -4.335 -147.879 1.00 74.25 281 ARG A CA 1
ATOM 2193 C C . ARG A 1 281 ? 85.155 -3.387 -148.871 1.00 74.25 281 ARG A C 1
ATOM 2195 O O . ARG A 1 281 ? 85.277 -3.753 -150.032 1.00 74.25 281 ARG A O 1
ATOM 2202 N N . GLU A 1 282 ? 85.607 -2.215 -148.437 1.00 78.62 282 GLU A N 1
ATOM 2203 C CA . GLU A 1 282 ? 86.343 -1.250 -149.265 1.00 78.62 282 GLU A CA 1
ATOM 2204 C C . GLU A 1 282 ? 87.732 -1.779 -149.648 1.00 78.62 282 GLU A C 1
ATOM 2206 O O . GLU A 1 282 ? 88.117 -1.669 -150.808 1.00 78.62 282 GLU A O 1
ATOM 2211 N N . ARG A 1 283 ? 88.446 -2.453 -148.736 1.00 77.50 283 ARG A N 1
ATOM 2212 C CA . ARG A 1 283 ? 89.693 -3.180 -149.047 1.00 77.50 283 ARG A CA 1
ATOM 2213 C C . ARG A 1 283 ? 89.474 -4.317 -150.039 1.00 77.50 283 ARG A C 1
ATOM 2215 O O . ARG A 1 283 ? 90.213 -4.422 -151.013 1.00 77.50 283 ARG A O 1
ATOM 2222 N N . VAL A 1 284 ? 88.449 -5.144 -149.832 1.00 76.12 284 VAL A N 1
ATOM 2223 C CA . VAL A 1 284 ? 88.087 -6.221 -150.768 1.00 76.12 284 VAL A CA 1
ATOM 2224 C C . VAL A 1 284 ? 87.655 -5.644 -152.120 1.00 76.12 284 VAL A C 1
ATOM 2226 O O . VAL A 1 284 ? 88.020 -6.199 -153.152 1.00 76.12 284 VAL A O 1
ATOM 2229 N N . ALA A 1 285 ? 86.945 -4.514 -152.146 1.00 73.06 285 ALA A N 1
ATOM 2230 C CA . ALA A 1 285 ? 86.592 -3.812 -153.377 1.00 73.06 285 ALA A CA 1
ATOM 2231 C C . ALA A 1 285 ? 87.821 -3.211 -154.079 1.00 73.06 285 ALA A C 1
ATOM 2233 O O . ALA A 1 285 ? 87.902 -3.302 -155.298 1.00 73.06 285 ALA A O 1
ATOM 2234 N N . ALA A 1 286 ? 88.794 -2.667 -153.343 1.00 71.56 286 ALA A N 1
ATOM 2235 C CA . ALA A 1 286 ? 90.045 -2.149 -153.898 1.00 71.56 286 ALA A CA 1
ATOM 2236 C C . ALA A 1 286 ? 90.914 -3.269 -154.496 1.00 71.56 286 ALA A C 1
ATOM 2238 O O . ALA A 1 286 ? 91.323 -3.164 -155.649 1.00 71.56 286 ALA A O 1
ATOM 2239 N N . LEU A 1 287 ? 91.107 -4.378 -153.771 1.00 74.06 287 LEU A N 1
ATOM 2240 C CA . LEU A 1 287 ? 91.792 -5.576 -154.277 1.00 74.06 287 LEU A CA 1
ATOM 2241 C C . LEU A 1 287 ? 91.084 -6.152 -155.511 1.00 74.06 287 LEU A C 1
ATOM 2243 O O . LEU A 1 287 ? 91.726 -6.510 -156.498 1.00 74.06 287 LEU A O 1
ATOM 2247 N N . ARG A 1 288 ? 89.745 -6.203 -155.487 1.00 72.00 288 ARG A N 1
ATOM 2248 C CA . ARG A 1 288 ? 88.944 -6.651 -156.630 1.00 72.00 288 ARG A CA 1
ATOM 2249 C C . ARG A 1 288 ? 89.068 -5.693 -157.811 1.00 72.00 288 ARG A C 1
ATOM 2251 O O . ARG A 1 288 ? 89.202 -6.173 -158.926 1.00 72.00 288 ARG A O 1
ATOM 2258 N N . ALA A 1 289 ? 89.092 -4.380 -157.584 1.00 66.19 289 ALA A N 1
ATOM 2259 C CA . ALA A 1 289 ? 89.273 -3.365 -158.620 1.00 66.19 289 ALA A CA 1
ATOM 2260 C C . ALA A 1 289 ? 90.700 -3.345 -159.197 1.00 66.19 289 ALA A C 1
ATOM 2262 O O . ALA A 1 289 ? 90.870 -3.031 -160.371 1.00 66.19 289 ALA A O 1
ATOM 2263 N N . GLU A 1 290 ? 91.722 -3.714 -158.423 1.00 63.31 290 GLU A N 1
ATOM 2264 C CA . GLU A 1 290 ? 93.093 -3.895 -158.914 1.00 63.31 290 GLU A CA 1
ATOM 2265 C C . GLU A 1 290 ? 93.205 -5.144 -159.804 1.00 63.31 290 GLU A C 1
ATOM 2267 O O . GLU A 1 290 ? 93.703 -5.060 -160.929 1.00 63.31 290 GLU A O 1
ATOM 2272 N N . GLN A 1 291 ? 92.634 -6.274 -159.370 1.00 62.25 291 GLN A N 1
ATOM 2273 C CA . GLN A 1 291 ? 92.496 -7.470 -160.212 1.00 62.25 291 GLN A CA 1
ATOM 2274 C C . GLN A 1 291 ? 91.640 -7.193 -161.461 1.00 62.25 291 GLN A C 1
ATOM 2276 O O . GLN A 1 291 ? 91.974 -7.639 -162.561 1.00 62.25 291 GLN A O 1
ATOM 2281 N N . GLU A 1 292 ? 90.577 -6.397 -161.330 1.00 60.97 292 GLU A N 1
ATOM 2282 C CA . GLU A 1 292 ? 89.753 -5.964 -162.456 1.00 60.97 292 GLU A CA 1
ATOM 2283 C C . GLU A 1 292 ? 90.524 -5.009 -163.378 1.00 60.97 292 GLU A C 1
ATOM 2285 O O . GLU A 1 292 ? 90.372 -5.103 -164.588 1.00 60.97 292 GLU A O 1
ATOM 2290 N N . ARG A 1 293 ? 91.430 -4.159 -162.876 1.00 56.84 293 ARG A N 1
ATOM 2291 C CA . ARG A 1 293 ? 92.288 -3.300 -163.715 1.00 56.84 293 ARG A CA 1
ATOM 2292 C C . ARG A 1 293 ? 93.255 -4.110 -164.585 1.00 56.84 293 ARG A C 1
ATOM 2294 O O . ARG A 1 293 ? 93.578 -3.672 -165.687 1.00 56.84 293 ARG A O 1
ATOM 2301 N N . ILE A 1 294 ? 93.668 -5.295 -164.131 1.00 58.31 294 ILE A N 1
ATOM 2302 C CA . ILE A 1 294 ? 94.429 -6.262 -164.938 1.00 58.31 294 ILE A CA 1
ATOM 2303 C C . ILE A 1 294 ? 93.502 -6.942 -165.964 1.00 58.31 294 ILE A C 1
ATOM 2305 O O . ILE A 1 294 ? 93.798 -6.946 -167.162 1.00 58.31 294 ILE A O 1
ATOM 2309 N N . ALA A 1 295 ? 92.355 -7.474 -165.524 1.00 51.84 295 ALA A N 1
ATOM 2310 C CA . ALA A 1 295 ? 91.429 -8.231 -166.375 1.00 51.84 295 ALA A CA 1
ATOM 2311 C C . ALA A 1 295 ? 90.740 -7.382 -167.465 1.00 51.84 295 ALA A C 1
ATOM 2313 O O . ALA A 1 295 ? 90.615 -7.810 -168.611 1.00 51.84 295 ALA A O 1
ATOM 2314 N N . ARG A 1 296 ? 90.344 -6.147 -167.138 1.00 45.75 296 ARG A N 1
ATOM 2315 C CA . ARG A 1 296 ? 89.561 -5.216 -167.978 1.00 45.75 296 ARG A CA 1
ATOM 2316 C C . ARG A 1 296 ? 90.378 -4.555 -169.096 1.00 45.75 296 ARG A C 1
ATOM 2318 O O . ARG A 1 296 ? 89.871 -3.701 -169.814 1.00 45.75 296 ARG A O 1
ATOM 2325 N N . SER A 1 297 ? 91.621 -5.004 -169.285 1.00 44.59 297 SER A N 1
ATOM 2326 C CA . SER A 1 297 ? 92.373 -4.844 -170.534 1.00 44.59 297 SER A CA 1
ATOM 2327 C C . SER A 1 297 ? 91.849 -5.741 -171.671 1.00 44.59 297 SER A C 1
ATOM 2329 O O . SER A 1 297 ? 92.260 -5.564 -172.818 1.00 44.59 297 SER A O 1
ATOM 2331 N N . LYS A 1 298 ? 90.944 -6.697 -171.387 1.00 38.88 298 LYS A N 1
ATOM 2332 C CA . LYS A 1 298 ? 90.381 -7.629 -172.377 1.00 38.88 298 LYS A CA 1
ATOM 2333 C C . LYS A 1 298 ? 88.851 -7.755 -172.306 1.00 38.88 298 LYS A C 1
ATOM 2335 O O . LYS A 1 298 ? 88.311 -8.318 -171.362 1.00 38.88 298 LYS A O 1
ATOM 2340 N N . ALA A 1 299 ? 88.215 -7.375 -173.417 1.00 28.92 299 ALA A N 1
ATOM 2341 C CA . ALA A 1 299 ? 86.857 -7.746 -173.842 1.00 28.92 299 ALA A CA 1
ATOM 2342 C C . ALA A 1 299 ? 85.657 -7.224 -173.011 1.00 28.92 299 ALA A C 1
ATOM 2344 O O . ALA A 1 299 ? 85.795 -6.480 -172.043 1.00 28.92 299 ALA A O 1
ATOM 2345 N N . SER A 1 300 ? 84.455 -7.522 -173.516 1.00 26.08 300 SER A N 1
ATOM 2346 C CA . SER A 1 300 ? 83.178 -6.848 -173.233 1.00 26.08 300 SER A CA 1
ATOM 2347 C C . SER A 1 300 ? 81.990 -7.838 -173.213 1.00 26.08 300 SER A C 1
ATOM 2349 O O . SER A 1 300 ? 82.207 -9.045 -173.283 1.00 26.08 300 SER A O 1
ATOM 2351 N N . VAL A 1 301 ? 80.750 -7.307 -173.203 1.00 29.88 301 VAL A N 1
ATOM 2352 C CA . VAL A 1 301 ? 79.423 -7.982 -173.279 1.00 29.88 301 VAL A CA 1
ATOM 2353 C C . VAL A 1 301 ? 78.718 -8.207 -171.915 1.00 29.88 301 VAL A C 1
ATOM 2355 O O . VAL A 1 301 ? 79.346 -8.242 -170.863 1.00 29.88 301 VAL A O 1
ATOM 2358 N N . ALA A 1 302 ? 77.376 -8.208 -171.953 1.00 26.06 302 ALA A N 1
ATOM 2359 C CA . ALA A 1 302 ? 76.393 -8.201 -170.845 1.00 26.06 302 ALA A CA 1
ATOM 2360 C C . ALA A 1 302 ? 75.724 -9.612 -170.697 1.00 26.06 302 ALA A C 1
ATOM 2362 O O . ALA A 1 302 ? 76.363 -10.555 -171.166 1.00 26.06 302 ALA A O 1
ATOM 2363 N N . PRO A 1 303 ? 74.481 -9.852 -170.175 1.00 42.81 303 PRO A N 1
ATOM 2364 C CA . PRO A 1 303 ? 73.490 -9.012 -169.451 1.00 42.81 303 PRO A CA 1
ATOM 2365 C C . PRO A 1 303 ? 72.743 -9.695 -168.247 1.00 42.81 303 PRO A C 1
ATOM 2367 O O . PRO A 1 303 ? 72.946 -10.872 -167.978 1.00 42.81 303 PRO A O 1
ATOM 2370 N N . ALA A 1 304 ? 71.756 -8.988 -167.645 1.00 24.98 304 ALA A N 1
ATOM 2371 C CA . ALA A 1 304 ? 70.520 -9.539 -167.008 1.00 24.98 304 ALA A CA 1
ATOM 2372 C C . ALA A 1 304 ? 70.649 -10.361 -165.672 1.00 24.98 304 ALA A C 1
ATOM 2374 O O . ALA A 1 304 ? 71.768 -10.579 -165.218 1.00 24.98 304 ALA A O 1
ATOM 2375 N N . PRO A 1 305 ? 69.557 -10.865 -165.021 1.00 44.81 305 PRO A N 1
ATOM 2376 C CA . PRO A 1 305 ? 68.291 -10.201 -164.600 1.00 44.81 305 PRO A CA 1
ATOM 2377 C C . PRO A 1 305 ? 67.742 -10.554 -163.166 1.00 44.81 305 PRO A C 1
ATOM 2379 O O . PRO A 1 305 ? 68.180 -11.503 -162.531 1.00 44.81 305 PRO A O 1
ATOM 2382 N N . SER A 1 306 ? 66.655 -9.861 -162.754 1.00 27.67 306 SER A N 1
ATOM 2383 C CA . SER A 1 306 ? 65.439 -10.340 -162.010 1.00 27.67 306 SER A CA 1
ATOM 2384 C C . SER A 1 306 ? 65.423 -10.910 -160.559 1.00 27.67 306 SER A C 1
ATOM 2386 O O . SER A 1 306 ? 66.278 -11.688 -160.160 1.00 27.67 306 SER A O 1
ATOM 2388 N N . SER A 1 307 ? 64.271 -10.669 -159.883 1.00 30.39 307 SER A N 1
ATOM 2389 C CA . SER A 1 307 ? 63.667 -11.335 -158.680 1.00 30.39 307 SER A CA 1
ATOM 2390 C C . SER A 1 307 ? 64.371 -11.174 -157.307 1.00 30.39 307 SER A C 1
ATOM 2392 O O . SER A 1 307 ? 65.591 -11.159 -157.256 1.00 30.39 307 SER A O 1
ATOM 2394 N N . MET A 1 308 ? 63.712 -10.903 -156.156 1.00 28.14 308 MET A N 1
ATOM 2395 C CA . MET A 1 308 ? 62.456 -11.402 -155.510 1.00 28.14 308 MET A CA 1
ATOM 2396 C C . MET A 1 308 ? 62.593 -12.832 -154.927 1.00 28.14 308 MET A C 1
ATOM 2398 O O . MET A 1 308 ? 63.309 -13.613 -155.550 1.00 28.14 308 MET A O 1
ATOM 2402 N N . PRO A 1 309 ? 61.919 -13.224 -153.808 1.00 45.84 309 PRO A N 1
ATOM 2403 C CA . PRO A 1 309 ? 60.765 -12.583 -153.148 1.00 45.84 309 PRO A CA 1
ATOM 2404 C C . PRO A 1 309 ? 60.844 -12.503 -151.584 1.00 45.84 309 PRO A C 1
ATOM 2406 O O . PRO A 1 309 ? 61.9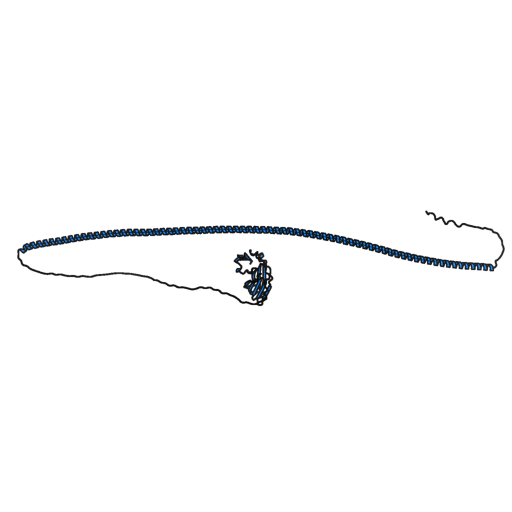20 -12.438 -151.000 1.00 45.84 309 PRO A O 1
ATOM 2409 N N . SER A 1 310 ? 59.651 -12.469 -150.970 1.00 35.00 310 SER A N 1
ATOM 2410 C CA . SER A 1 310 ? 59.167 -12.583 -149.572 1.00 35.00 310 SER A CA 1
ATOM 2411 C C . SER A 1 310 ? 59.731 -13.780 -148.732 1.00 35.00 310 SER A C 1
ATOM 2413 O O . SER A 1 310 ? 60.645 -14.450 -149.192 1.00 35.00 310 SER A O 1
ATOM 2415 N N . GLU A 1 311 ? 59.294 -14.146 -147.504 1.00 29.33 311 GLU A N 1
ATOM 2416 C CA . GLU A 1 311 ? 57.943 -14.121 -146.885 1.00 29.33 311 GLU A CA 1
ATOM 2417 C C . GLU A 1 311 ? 57.922 -14.455 -145.353 1.00 29.33 311 GLU A C 1
ATOM 2419 O O . GLU A 1 311 ? 58.946 -14.842 -144.809 1.00 29.33 311 GLU A O 1
ATOM 2424 N N . SER A 1 312 ? 56.749 -14.296 -144.695 1.00 37.81 312 SER A N 1
ATOM 2425 C CA . SER A 1 312 ? 56.093 -15.095 -143.598 1.00 37.81 312 SER A CA 1
ATOM 2426 C C . SER A 1 312 ? 56.876 -15.884 -142.505 1.00 37.81 312 SER A C 1
ATOM 2428 O O . SER A 1 312 ? 57.934 -16.419 -142.787 1.00 37.81 312 SER A O 1
ATOM 2430 N N . GLN A 1 313 ? 56.380 -16.214 -141.288 1.00 38.00 313 GLN A N 1
ATOM 2431 C CA . GLN A 1 313 ? 55.195 -15.912 -140.429 1.00 38.00 313 GLN A CA 1
ATOM 2432 C C . GLN A 1 313 ? 55.381 -16.639 -139.036 1.00 38.00 313 GLN A C 1
ATOM 2434 O O . GLN A 1 313 ? 56.417 -17.249 -138.801 1.00 38.00 313 GLN A O 1
ATOM 2439 N N . ILE A 1 314 ? 54.326 -16.679 -138.189 1.00 29.61 314 ILE A N 1
ATOM 2440 C CA . ILE A 1 314 ? 53.954 -17.733 -137.188 1.00 29.61 314 ILE A CA 1
ATOM 2441 C C . ILE A 1 314 ? 54.365 -17.575 -135.689 1.00 29.61 314 ILE A C 1
ATOM 2443 O O . ILE A 1 314 ? 55.438 -17.967 -135.254 1.00 29.61 314 ILE A O 1
ATOM 2447 N N . GLN A 1 315 ? 53.404 -17.060 -134.898 1.00 34.09 315 GLN A N 1
ATOM 2448 C CA . GLN A 1 315 ? 52.766 -17.570 -133.645 1.00 34.09 315 GLN A CA 1
ATOM 2449 C C . GLN A 1 315 ? 53.417 -18.670 -132.749 1.00 34.09 315 GLN A C 1
ATOM 2451 O O . GLN A 1 315 ? 53.942 -19.648 -133.265 1.00 34.09 315 GLN A O 1
ATOM 2456 N N . THR A 1 316 ? 53.147 -18.660 -131.417 1.00 26.66 316 THR A N 1
ATOM 2457 C CA . THR A 1 316 ? 52.282 -19.656 -130.679 1.00 26.66 316 THR A CA 1
ATOM 2458 C C . THR A 1 316 ? 52.211 -19.494 -129.122 1.00 26.66 316 THR A C 1
ATOM 2460 O O . THR A 1 316 ? 52.939 -18.696 -128.547 1.00 26.66 316 THR A O 1
ATOM 2463 N N . ALA A 1 317 ? 51.248 -20.218 -128.497 1.00 30.72 317 ALA A N 1
ATOM 2464 C CA . ALA A 1 317 ? 50.922 -20.608 -127.084 1.00 30.72 317 ALA A CA 1
ATOM 2465 C C . ALA A 1 317 ? 51.888 -20.339 -125.876 1.00 30.72 317 ALA A C 1
ATOM 2467 O O . ALA A 1 317 ? 53.082 -20.200 -126.083 1.00 30.72 317 ALA A O 1
ATOM 2468 N N . LYS A 1 318 ? 51.542 -20.336 -124.554 1.00 30.72 318 LYS A N 1
ATOM 2469 C CA . LYS A 1 318 ? 50.345 -20.530 -123.649 1.00 30.72 318 LYS A CA 1
ATOM 2470 C C . LYS A 1 318 ? 50.521 -21.640 -122.556 1.00 30.72 318 LYS A C 1
ATOM 2472 O O . LYS A 1 318 ? 50.542 -22.813 -122.912 1.00 30.72 318 LYS A O 1
ATOM 2477 N N . SER A 1 319 ? 50.518 -21.283 -121.245 1.00 33.44 319 SER A N 1
ATOM 2478 C CA . SER A 1 319 ? 50.238 -22.085 -119.989 1.00 33.44 319 SER A CA 1
ATOM 2479 C C . SER A 1 319 ? 50.341 -21.174 -118.718 1.00 33.44 319 SER A C 1
ATOM 2481 O O . SER A 1 319 ? 50.892 -20.090 -118.882 1.00 33.44 319 SER A O 1
ATOM 2483 N N . ALA A 1 320 ? 49.850 -21.378 -117.467 1.00 29.42 320 ALA A N 1
ATOM 2484 C CA . ALA A 1 320 ? 49.093 -22.404 -116.680 1.00 29.42 320 ALA A CA 1
ATOM 2485 C C . ALA A 1 320 ? 49.900 -23.209 -115.599 1.00 29.42 320 ALA A C 1
ATOM 2487 O O . ALA A 1 320 ? 51.003 -23.625 -115.925 1.00 29.42 320 ALA A O 1
ATOM 2488 N N . ALA A 1 321 ? 49.439 -23.544 -114.360 1.00 28.30 321 ALA A N 1
ATOM 2489 C CA . ALA A 1 321 ? 48.371 -23.027 -113.446 1.00 28.30 321 ALA A CA 1
ATOM 2490 C C . ALA A 1 321 ? 48.377 -23.684 -112.004 1.00 28.30 321 ALA A C 1
ATOM 2492 O O . ALA A 1 321 ? 48.673 -24.869 -111.910 1.00 28.30 321 ALA A O 1
ATOM 2493 N N . LEU A 1 322 ? 47.889 -22.974 -110.947 1.00 31.05 322 LEU A N 1
ATOM 2494 C CA . LEU A 1 322 ? 47.397 -23.456 -109.596 1.00 31.05 322 LEU A CA 1
ATOM 2495 C C . LEU A 1 322 ? 48.408 -24.138 -108.614 1.00 31.05 322 LEU A C 1
ATOM 2497 O O . LEU A 1 322 ? 49.553 -24.301 -109.032 1.00 31.05 322 LEU A O 1
ATOM 2501 N N . PRO A 1 323 ? 48.081 -24.532 -107.333 1.00 47.69 323 PRO A N 1
ATOM 2502 C CA . PRO A 1 323 ? 46.864 -24.444 -106.454 1.00 47.69 323 PRO A CA 1
ATOM 2503 C C . PRO A 1 323 ? 47.126 -23.647 -105.114 1.00 47.69 323 PRO A C 1
ATOM 2505 O O . PRO A 1 323 ? 48.065 -22.862 -105.112 1.00 47.69 323 PRO A O 1
ATOM 2508 N N . GLY A 1 324 ? 46.437 -23.716 -103.939 1.00 30.62 324 GLY A N 1
ATOM 2509 C CA . GLY A 1 324 ? 45.136 -24.262 -103.438 1.00 30.62 324 GLY A CA 1
ATOM 2510 C C . GLY A 1 324 ? 45.049 -24.463 -101.880 1.00 30.62 324 GLY A C 1
ATOM 2511 O O . GLY A 1 324 ? 46.086 -24.498 -101.232 1.00 30.62 324 GLY A O 1
ATOM 2512 N N . GLU A 1 325 ? 43.830 -24.672 -101.318 1.00 32.91 325 GLU A N 1
ATOM 2513 C CA . GLU A 1 325 ? 43.468 -25.232 -99.957 1.00 32.91 325 GLU A CA 1
ATOM 2514 C C . GLU A 1 325 ? 43.702 -24.387 -98.651 1.00 32.91 325 GLU A C 1
ATOM 2516 O O . GLU A 1 325 ? 44.601 -23.559 -98.626 1.00 32.91 325 GLU A O 1
ATOM 2521 N N . LYS A 1 326 ? 42.979 -24.504 -97.497 1.00 30.25 326 LYS A N 1
ATOM 2522 C CA . LYS A 1 326 ? 41.671 -25.125 -97.084 1.00 30.25 326 LYS A CA 1
ATOM 2523 C C . LYS A 1 326 ? 41.158 -24.627 -95.687 1.00 30.25 326 LYS A C 1
ATOM 2525 O O . LYS A 1 326 ? 41.901 -24.720 -94.722 1.00 30.25 326 LYS A O 1
ATOM 2530 N N . GLY A 1 327 ? 39.854 -24.302 -95.560 1.00 28.09 327 GLY A N 1
ATOM 2531 C CA . GLY A 1 327 ? 38.958 -24.565 -94.387 1.00 28.09 327 GLY A CA 1
ATOM 2532 C C . GLY A 1 327 ? 39.142 -23.870 -93.003 1.00 28.09 327 GLY A C 1
ATOM 2533 O O . GLY A 1 327 ? 40.176 -23.277 -92.742 1.00 28.09 327 GLY A O 1
ATOM 2534 N N . ASN A 1 328 ? 38.191 -23.934 -92.038 1.00 32.56 328 ASN A N 1
ATOM 2535 C CA . ASN A 1 328 ? 36.730 -24.196 -92.111 1.00 32.56 328 ASN A CA 1
ATOM 2536 C C . ASN A 1 328 ? 35.946 -23.926 -90.774 1.00 32.56 328 ASN A C 1
ATOM 2538 O O . ASN A 1 328 ? 36.285 -24.536 -89.769 1.00 32.56 328 ASN A O 1
ATOM 2542 N N . GLN A 1 329 ? 34.812 -23.188 -90.822 1.00 34.28 329 GLN A N 1
ATOM 2543 C CA . GLN A 1 329 ? 33.648 -23.193 -89.872 1.00 34.28 329 GLN A CA 1
ATOM 2544 C C . GLN A 1 329 ? 33.887 -22.841 -88.366 1.00 34.28 329 GLN A C 1
ATOM 2546 O O . GLN A 1 329 ? 35.022 -22.673 -87.947 1.00 34.28 329 GLN A O 1
ATOM 2551 N N . LEU A 1 330 ? 32.886 -22.587 -87.492 1.00 32.03 330 LEU A N 1
ATOM 2552 C CA . LEU A 1 330 ? 31.412 -22.788 -87.508 1.00 32.03 330 LEU A CA 1
ATOM 2553 C C . LEU A 1 330 ? 30.640 -21.581 -86.874 1.00 32.03 330 LEU A C 1
ATOM 2555 O O . LEU A 1 330 ? 31.258 -20.636 -86.397 1.00 32.03 330 LEU A O 1
ATOM 2559 N N . ALA A 1 331 ? 29.296 -21.588 -86.877 1.00 29.69 331 ALA A N 1
ATOM 2560 C CA . ALA A 1 331 ? 28.407 -20.468 -86.486 1.00 29.69 331 ALA A CA 1
ATOM 2561 C C . ALA A 1 331 ? 27.318 -20.853 -85.449 1.00 29.69 331 ALA A C 1
ATOM 2563 O O . ALA A 1 331 ? 27.149 -22.039 -85.184 1.00 29.69 331 ALA A O 1
ATOM 2564 N N . GLN A 1 332 ? 26.503 -19.889 -84.963 1.00 32.22 332 GLN A N 1
ATOM 2565 C CA . GLN A 1 332 ? 25.092 -20.118 -84.548 1.00 32.22 332 GLN A CA 1
ATOM 2566 C C . GLN A 1 332 ? 24.217 -18.829 -84.461 1.00 32.22 332 GLN A C 1
ATOM 2568 O O . GLN A 1 332 ? 24.665 -17.758 -84.869 1.00 32.22 332 GLN A O 1
ATOM 2573 N N . LYS A 1 333 ? 22.925 -18.944 -84.075 1.00 31.73 333 LYS A N 1
ATOM 2574 C CA . LYS A 1 333 ? 21.815 -17.980 -84.346 1.00 31.73 333 LYS A CA 1
ATOM 2575 C C . LYS A 1 333 ? 20.939 -17.608 -83.110 1.00 31.73 333 LYS A C 1
ATOM 2577 O O . LYS A 1 333 ? 21.132 -18.133 -82.023 1.00 31.73 333 LYS A O 1
ATOM 2582 N N . ARG A 1 334 ? 19.966 -16.694 -83.329 1.00 30.73 334 ARG A N 1
ATOM 2583 C CA . ARG A 1 334 ? 18.833 -16.234 -82.455 1.00 30.73 334 ARG A CA 1
ATOM 2584 C C . ARG A 1 334 ? 17.861 -17.410 -82.084 1.00 30.73 334 ARG A C 1
ATOM 2586 O O . ARG A 1 334 ? 18.062 -18.482 -82.639 1.00 30.73 334 ARG A O 1
ATOM 2593 N N . SER A 1 335 ? 16.798 -17.348 -81.245 1.00 32.62 335 SER A N 1
ATOM 2594 C CA . SER A 1 335 ? 15.824 -16.275 -80.867 1.00 32.62 335 SER A CA 1
ATOM 2595 C C . SER A 1 335 ? 14.786 -16.673 -79.761 1.00 32.62 335 SER A C 1
ATOM 2597 O O . SER A 1 335 ? 14.385 -17.826 -79.736 1.00 32.62 335 SER A O 1
ATOM 2599 N N . GLN A 1 336 ? 14.266 -15.686 -78.992 1.00 34.97 336 GLN A N 1
ATOM 2600 C CA . GLN A 1 336 ? 12.887 -15.470 -78.418 1.00 34.97 336 GLN A CA 1
ATOM 2601 C C . GLN A 1 336 ? 12.014 -16.578 -77.736 1.00 34.97 336 GLN A C 1
ATOM 2603 O O . GLN A 1 336 ? 11.750 -17.613 -78.334 1.00 34.97 336 GLN A O 1
ATOM 2608 N N . SER A 1 337 ? 11.368 -16.253 -76.586 1.00 29.22 337 SER A N 1
ATOM 2609 C CA . SER A 1 337 ? 9.913 -16.469 -76.254 1.00 29.22 337 SER A CA 1
ATOM 2610 C C . SER A 1 337 ? 9.530 -16.060 -74.794 1.00 29.22 337 SER A C 1
ATOM 2612 O O . SER A 1 337 ? 10.424 -15.802 -73.992 1.00 29.22 337 SER A O 1
ATOM 2614 N N . ILE A 1 338 ? 8.222 -15.922 -74.470 1.00 29.78 338 ILE A N 1
ATOM 2615 C CA . ILE A 1 338 ? 7.600 -15.386 -73.211 1.00 29.78 338 ILE A CA 1
ATOM 2616 C C . ILE A 1 338 ? 6.183 -16.023 -73.033 1.00 29.78 338 ILE A C 1
ATOM 2618 O O . ILE A 1 338 ? 5.493 -16.071 -74.056 1.00 29.78 338 ILE A O 1
ATOM 2622 N N . PRO A 1 339 ? 5.723 -16.549 -71.852 1.00 42.81 339 PRO A N 1
ATOM 2623 C CA . PRO A 1 339 ? 4.741 -15.842 -70.971 1.00 42.81 339 PRO A CA 1
ATOM 2624 C C . PRO A 1 339 ? 4.706 -16.286 -69.458 1.00 42.81 339 PRO A C 1
ATOM 2626 O O . PRO A 1 339 ? 5.737 -16.637 -68.894 1.00 42.81 339 PRO A O 1
ATOM 2629 N N . ALA A 1 340 ? 3.533 -16.209 -68.789 1.00 28.84 340 ALA A N 1
ATOM 2630 C CA . ALA A 1 340 ? 3.188 -16.511 -67.367 1.00 28.84 340 ALA A CA 1
ATOM 2631 C C . ALA A 1 340 ? 1.704 -17.051 -67.299 1.00 28.84 340 ALA A C 1
ATOM 2633 O O . ALA A 1 340 ? 1.271 -17.454 -68.384 1.00 28.84 340 ALA A O 1
ATOM 2634 N N . PRO A 1 341 ? 0.855 -17.065 -66.211 1.00 48.53 341 PRO A N 1
ATOM 2635 C CA . PRO A 1 341 ? 0.917 -16.505 -64.830 1.00 48.53 341 PRO A CA 1
ATOM 2636 C C . PRO A 1 341 ? 0.229 -17.388 -63.707 1.00 48.53 341 PRO A C 1
ATOM 2638 O O . PRO A 1 341 ? 0.218 -18.611 -63.804 1.00 48.53 341 PRO A O 1
ATOM 2641 N N . SER A 1 342 ? -0.433 -16.756 -62.702 1.00 26.59 342 SER A N 1
ATOM 2642 C CA . SER A 1 342 ? -1.417 -17.275 -61.689 1.00 26.59 342 SER A CA 1
ATOM 2643 C C . SER A 1 342 ? -0.866 -17.806 -60.336 1.00 26.59 342 SER A C 1
ATOM 2645 O O . SER A 1 342 ? 0.241 -18.322 -60.300 1.00 26.59 342 SER A O 1
ATOM 2647 N N . SER A 1 343 ? -1.556 -17.728 -59.175 1.00 30.20 343 SER A N 1
ATOM 2648 C CA . SER A 1 343 ? -2.701 -16.897 -58.696 1.00 30.20 343 SER A CA 1
ATOM 2649 C C . SER A 1 343 ? -2.754 -16.859 -57.140 1.00 30.20 343 SER A C 1
ATOM 2651 O O . SER A 1 343 ? -1.913 -17.473 -56.487 1.00 30.20 343 SER A O 1
ATOM 2653 N N . SER A 1 344 ? -3.699 -16.128 -56.516 1.00 29.69 344 SER A N 1
ATOM 2654 C CA . SER A 1 344 ? -3.770 -15.941 -55.047 1.00 29.69 344 SER A CA 1
ATOM 2655 C C . SER A 1 344 ? -5.192 -15.701 -54.491 1.00 29.69 344 SER A C 1
ATOM 2657 O O . SER A 1 344 ? -5.992 -15.028 -55.143 1.00 29.69 344 SER A O 1
ATOM 2659 N N . LYS A 1 345 ? -5.504 -16.186 -53.264 1.00 28.84 345 LYS A N 1
ATOM 2660 C CA . LYS A 1 345 ? -6.565 -15.631 -52.373 1.00 28.84 345 LYS A CA 1
ATOM 2661 C C . LYS A 1 345 ? -6.608 -16.202 -50.935 1.00 28.84 345 LYS A C 1
ATOM 2663 O O . LYS A 1 345 ? -6.162 -17.313 -50.680 1.00 28.84 345 LYS A O 1
ATOM 2668 N N . LYS A 1 346 ? -7.204 -15.417 -50.022 1.00 30.22 346 LYS A N 1
ATOM 2669 C CA . LYS A 1 346 ? -7.762 -15.786 -48.691 1.00 30.22 346 LYS A CA 1
ATOM 2670 C C . LYS A 1 346 ? -9.304 -15.738 -48.755 1.00 30.22 346 LYS A C 1
ATOM 2672 O O . LYS A 1 346 ? -9.804 -15.143 -49.707 1.00 30.22 346 LYS A O 1
ATOM 2677 N N . VAL A 1 347 ? -10.018 -16.197 -47.707 1.00 27.50 347 VAL A N 1
ATOM 2678 C CA . VAL A 1 347 ? -11.157 -15.500 -47.020 1.00 27.50 347 VAL A CA 1
ATOM 2679 C C . VAL A 1 347 ? -11.678 -16.324 -45.806 1.00 27.50 347 VAL A C 1
ATOM 2681 O O . VAL A 1 347 ? -11.302 -17.486 -45.669 1.00 27.50 347 VAL A O 1
ATOM 2684 N N . LYS A 1 348 ? -12.465 -15.711 -44.896 1.00 31.92 348 LYS A N 1
ATOM 2685 C CA . LYS A 1 348 ? -13.129 -16.295 -43.696 1.00 31.92 348 LYS A CA 1
ATOM 2686 C C . LYS A 1 348 ? -14.654 -16.008 -43.675 1.00 31.92 348 LYS A C 1
ATOM 2688 O O . LYS A 1 348 ? -15.059 -15.032 -44.303 1.00 31.92 348 LYS A O 1
ATOM 2693 N N . ALA A 1 349 ? -15.422 -16.794 -42.899 1.00 26.50 349 ALA A N 1
ATOM 2694 C CA . ALA A 1 349 ? -16.780 -16.535 -42.358 1.00 26.50 349 ALA A CA 1
ATOM 2695 C C . ALA A 1 349 ? -17.047 -17.508 -41.161 1.00 26.50 349 ALA A C 1
ATOM 2697 O O . ALA A 1 349 ? -16.445 -18.583 -41.178 1.00 26.50 349 ALA A O 1
ATOM 2698 N N . ASP A 1 350 ? -17.823 -17.300 -40.075 1.00 24.80 350 ASP A N 1
ATOM 2699 C CA . ASP A 1 350 ? -18.738 -16.242 -39.558 1.00 24.80 350 ASP A CA 1
ATOM 2700 C C . ASP A 1 350 ? -20.219 -16.282 -40.052 1.00 24.80 350 ASP A C 1
ATOM 2702 O O . ASP A 1 350 ? -20.431 -16.349 -41.256 1.00 24.80 350 ASP A O 1
ATOM 2706 N N . VAL A 1 351 ? -21.308 -16.200 -39.242 1.00 32.44 351 VAL A N 1
ATOM 2707 C CA . VAL A 1 351 ? -21.547 -16.264 -37.761 1.00 32.44 351 VAL A CA 1
ATOM 2708 C C . VAL A 1 351 ? -23.084 -16.377 -37.433 1.00 32.44 351 VAL A C 1
ATOM 2710 O O . VAL A 1 351 ? -23.888 -16.316 -38.357 1.00 32.44 351 VAL A O 1
ATOM 2713 N N . SER A 1 352 ? -23.483 -16.445 -36.139 1.00 33.41 352 SER A N 1
ATOM 2714 C CA . SER A 1 352 ? -24.810 -16.115 -35.502 1.00 33.41 352 SER A CA 1
ATOM 2715 C C . SER A 1 352 ? -25.863 -17.210 -35.102 1.00 33.41 352 SER A C 1
ATOM 2717 O O . SER A 1 352 ? -25.751 -18.339 -35.573 1.00 33.41 352 SER A O 1
ATOM 2719 N N . PRO A 1 353 ? -26.829 -16.915 -34.166 1.00 53.28 353 PRO A N 1
ATOM 2720 C CA . PRO A 1 353 ? -27.612 -17.904 -33.369 1.00 53.28 353 PRO A CA 1
ATOM 2721 C C . PRO A 1 353 ? -29.166 -17.681 -33.273 1.00 53.28 353 PRO A C 1
ATOM 2723 O O . PRO A 1 353 ? -29.695 -16.775 -33.909 1.00 53.28 353 PRO A O 1
ATOM 2726 N N . GLU A 1 354 ? -29.883 -18.430 -32.402 1.00 32.16 354 GLU A N 1
ATOM 2727 C CA . GLU A 1 354 ? -31.326 -18.250 -32.045 1.00 32.16 354 GLU A CA 1
ATOM 2728 C C . GLU A 1 354 ? -31.657 -18.353 -30.517 1.00 32.16 354 GLU A C 1
ATOM 2730 O O . GLU A 1 354 ? -30.744 -18.411 -29.691 1.00 32.16 354 GLU A O 1
ATOM 2735 N N . VAL A 1 355 ? -32.950 -18.256 -30.122 1.00 33.66 355 VAL A N 1
ATOM 2736 C CA . VAL A 1 355 ? -33.437 -17.718 -28.817 1.00 33.66 355 VAL A CA 1
ATOM 2737 C C . VAL A 1 355 ? -34.675 -18.435 -28.215 1.00 33.66 355 VAL A C 1
ATOM 2739 O O . VAL A 1 355 ? -35.644 -18.646 -28.937 1.00 33.66 355 VAL A O 1
ATOM 2742 N N . SER A 1 356 ? -34.695 -18.686 -26.886 1.00 30.44 356 SER A N 1
ATOM 2743 C CA . SER A 1 356 ? -35.843 -18.766 -25.914 1.00 30.44 356 SER A CA 1
ATOM 2744 C C . SER A 1 356 ? -35.393 -19.500 -24.620 1.00 30.44 356 SER A C 1
ATOM 2746 O O . SER A 1 356 ? -34.321 -20.094 -24.652 1.00 30.44 356 SER A O 1
ATOM 2748 N N . LEU A 1 357 ? -36.065 -19.499 -23.452 1.00 34.53 357 LEU A N 1
ATOM 2749 C CA . LEU A 1 357 ? -37.379 -18.970 -23.013 1.00 34.53 357 LEU A CA 1
ATOM 2750 C C . LEU A 1 357 ? -37.247 -18.197 -21.662 1.00 34.53 357 LEU A C 1
ATOM 2752 O O . LEU A 1 357 ? -36.138 -17.936 -21.199 1.00 34.53 357 LEU A O 1
ATOM 2756 N N . MET A 1 358 ? -38.354 -17.764 -21.032 1.00 35.62 358 MET A N 1
ATOM 2757 C CA . MET A 1 358 ? -38.327 -16.981 -19.776 1.00 35.62 358 MET A CA 1
ATOM 2758 C C . MET A 1 358 ? -38.679 -17.787 -18.516 1.00 35.62 358 MET A C 1
ATOM 2760 O O . MET A 1 358 ? -39.837 -18.135 -18.294 1.00 35.62 358 MET A O 1
ATOM 2764 N N . LEU A 1 359 ? -37.712 -17.903 -17.602 1.00 37.66 359 LEU A N 1
ATOM 2765 C CA . LEU A 1 359 ? -37.981 -17.943 -16.161 1.00 37.66 359 LEU A CA 1
ATOM 2766 C C . LEU A 1 359 ? -37.895 -16.522 -15.575 1.00 37.66 359 LEU A C 1
ATOM 2768 O O . LEU A 1 359 ? -37.222 -15.651 -16.137 1.00 37.66 359 LEU A O 1
ATOM 2772 N N . ALA A 1 360 ? -38.534 -16.287 -14.423 1.00 38.28 360 ALA A N 1
ATOM 2773 C CA . ALA A 1 360 ? -38.440 -15.017 -13.701 1.00 38.28 360 ALA A CA 1
ATOM 2774 C C . ALA A 1 360 ? -36.981 -14.752 -13.285 1.00 38.28 360 ALA A C 1
ATOM 2776 O O . ALA A 1 360 ? -36.490 -15.279 -12.287 1.00 38.28 360 ALA A O 1
ATOM 2777 N N . THR A 1 361 ? -36.266 -13.965 -14.093 1.00 51.38 361 THR A N 1
ATOM 2778 C CA . THR A 1 361 ? -34.818 -13.794 -13.952 1.00 51.38 361 THR A CA 1
ATOM 2779 C C . THR A 1 361 ? -34.503 -13.046 -12.664 1.00 51.38 361 THR A C 1
ATOM 2781 O O . THR A 1 361 ? -34.709 -11.839 -12.559 1.00 51.38 361 THR A O 1
ATOM 2784 N N . VAL A 1 362 ? -33.962 -13.766 -11.681 1.00 52.59 362 VAL A N 1
ATOM 2785 C CA . VAL A 1 362 ? -33.422 -13.151 -10.470 1.00 52.59 362 VAL A CA 1
ATOM 2786 C C . VAL A 1 362 ? -32.125 -12.444 -10.842 1.00 52.59 362 VAL A C 1
ATOM 2788 O O . VAL A 1 362 ? -31.092 -13.070 -11.079 1.00 52.59 362 VAL A O 1
ATOM 2791 N N . TYR A 1 363 ? -32.195 -11.119 -10.911 1.00 55.69 363 TYR A N 1
ATOM 2792 C CA . TYR A 1 363 ? -31.030 -10.280 -11.140 1.00 55.69 363 TYR A CA 1
ATOM 2793 C C . TYR A 1 363 ? -30.141 -10.219 -9.891 1.00 55.69 363 TYR A C 1
ATOM 2795 O O . TYR A 1 363 ? -30.603 -10.257 -8.745 1.00 55.69 363 TYR A O 1
ATOM 2803 N N . GLY A 1 364 ? -28.844 -10.135 -10.150 1.00 60.25 364 GLY A N 1
ATOM 2804 C CA . GLY A 1 364 ? -27.762 -9.964 -9.194 1.00 60.25 364 GLY A CA 1
ATOM 2805 C C . GLY A 1 364 ? -26.503 -9.640 -9.988 1.00 60.25 364 GLY A C 1
ATOM 2806 O O . GLY A 1 364 ? -26.361 -10.091 -11.125 1.00 60.25 364 GLY A O 1
ATOM 2807 N N . ASP A 1 365 ? -25.636 -8.825 -9.408 1.00 75.50 365 ASP A N 1
ATOM 2808 C CA . ASP A 1 365 ? -24.506 -8.152 -10.052 1.00 75.50 365 ASP A CA 1
ATOM 2809 C C . ASP A 1 365 ? -23.573 -9.126 -10.802 1.00 75.50 365 ASP A C 1
ATOM 2811 O O . ASP A 1 365 ? -22.955 -8.782 -11.813 1.00 75.50 365 ASP A O 1
ATOM 2815 N N . LEU A 1 366 ? -23.500 -10.375 -10.328 1.00 85.06 366 LEU A N 1
ATOM 2816 C CA . LEU A 1 366 ? -22.774 -11.461 -10.971 1.00 85.06 366 LEU A CA 1
ATOM 2817 C C . LEU A 1 366 ? -23.652 -12.710 -11.092 1.00 85.06 366 LEU A C 1
ATOM 2819 O O . LEU A 1 366 ? -24.148 -13.226 -10.092 1.00 85.06 366 LEU A O 1
ATOM 2823 N N . LYS A 1 367 ? -23.794 -13.243 -12.309 1.00 87.00 367 LYS A N 1
ATOM 2824 C CA . LYS A 1 367 ? -24.578 -14.449 -12.603 1.00 87.00 367 LYS A CA 1
ATOM 2825 C C . LYS A 1 367 ? -23.815 -15.374 -13.552 1.00 87.00 367 LYS A C 1
ATOM 2827 O O . LYS A 1 367 ? -23.631 -15.058 -14.724 1.00 87.00 367 LYS A O 1
ATOM 2832 N N . LEU A 1 368 ? -23.385 -16.532 -13.063 1.00 86.19 368 LEU A N 1
ATOM 2833 C CA . LEU A 1 368 ? -22.808 -17.603 -13.879 1.00 86.19 368 LEU A CA 1
ATOM 2834 C C . LEU A 1 368 ? -23.929 -18.542 -14.340 1.00 86.19 368 LEU A C 1
ATOM 2836 O O . LEU A 1 368 ? -24.671 -19.057 -13.513 1.00 86.19 368 LEU A O 1
ATOM 2840 N N . VAL A 1 369 ? -24.037 -18.775 -15.644 1.00 86.62 369 VAL A N 1
ATO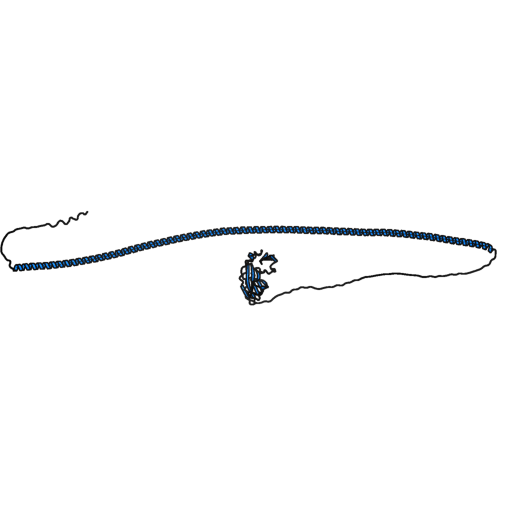M 2841 C CA . VAL A 1 369 ? -24.955 -19.741 -16.260 1.00 86.62 369 VAL A CA 1
ATOM 2842 C C . VAL A 1 369 ? -24.144 -20.943 -16.742 1.00 86.62 369 VAL A C 1
ATOM 2844 O O . VAL A 1 369 ? -23.099 -20.775 -17.376 1.00 86.62 369 VAL A O 1
ATOM 2847 N N . VAL A 1 370 ? -24.620 -22.147 -16.436 1.00 86.06 370 VAL A N 1
ATOM 2848 C CA . VAL A 1 370 ? -23.981 -23.428 -16.771 1.00 86.06 370 VAL A CA 1
ATOM 2849 C C . VAL A 1 370 ? -24.996 -24.302 -17.497 1.00 86.06 370 VAL A C 1
ATOM 2851 O O . VAL A 1 370 ? -26.115 -24.447 -17.012 1.00 86.06 370 VAL A O 1
ATOM 2854 N N . ALA A 1 371 ? -24.641 -24.854 -18.657 1.00 83.44 371 ALA A N 1
ATOM 2855 C CA . ALA A 1 371 ? -25.589 -25.567 -19.516 1.00 83.44 371 ALA A CA 1
ATOM 2856 C C . ALA A 1 371 ? -25.420 -27.096 -19.467 1.00 83.44 371 ALA A C 1
ATOM 2858 O O . ALA A 1 371 ? -24.315 -27.616 -19.621 1.00 83.44 371 ALA A O 1
ATOM 2859 N N . GLY A 1 372 ? -26.534 -27.815 -19.326 1.00 70.31 372 GLY A N 1
ATOM 2860 C CA . GLY A 1 372 ? -26.633 -29.259 -19.543 1.00 70.31 372 GLY A CA 1
ATOM 2861 C C . GLY A 1 372 ? -26.300 -30.167 -18.355 1.00 70.31 372 GLY A C 1
ATOM 2862 O O . GLY A 1 372 ? -26.332 -31.380 -18.532 1.00 70.31 372 GLY A O 1
ATOM 2863 N N . THR A 1 373 ? -25.964 -29.629 -17.177 1.00 71.69 373 THR A N 1
ATOM 2864 C CA . THR A 1 373 ? -25.508 -30.423 -16.016 1.00 71.69 373 THR A CA 1
ATOM 2865 C C . THR A 1 373 ? -25.957 -29.821 -14.685 1.00 71.69 373 THR A C 1
ATOM 2867 O O . THR A 1 373 ? -25.769 -28.619 -14.469 1.00 71.69 373 THR A O 1
ATOM 2870 N N . ASP A 1 374 ? -26.439 -30.654 -13.759 1.00 71.12 374 ASP A N 1
ATOM 2871 C CA . ASP A 1 374 ? -26.759 -30.263 -12.378 1.00 71.12 374 ASP A CA 1
ATOM 2872 C C . ASP A 1 374 ? -25.886 -30.951 -11.301 1.00 71.12 374 ASP A C 1
ATOM 2874 O O . ASP A 1 374 ? -25.901 -30.495 -10.158 1.00 71.12 374 ASP A O 1
ATOM 2878 N N . GLN A 1 375 ? -25.081 -31.959 -11.678 1.00 77.88 375 GLN A N 1
ATOM 2879 C CA . GLN A 1 375 ? -24.101 -32.710 -10.857 1.00 77.88 375 GLN A CA 1
ATOM 2880 C C . GLN A 1 375 ? -22.876 -31.880 -10.388 1.00 77.88 375 GLN A C 1
ATOM 2882 O O . GLN A 1 375 ? -21.768 -32.408 -10.253 1.00 77.88 375 GLN A O 1
ATOM 2887 N N . LEU A 1 376 ? -23.016 -30.562 -10.227 1.00 84.00 376 LEU A N 1
ATOM 2888 C CA . LEU A 1 376 ? -21.926 -29.653 -9.868 1.00 84.00 376 LEU A CA 1
ATOM 2889 C C . LEU A 1 376 ? -22.277 -28.851 -8.610 1.00 84.00 376 LEU A C 1
ATOM 2891 O O . LEU A 1 376 ? -23.192 -28.025 -8.604 1.00 84.00 376 LEU A O 1
ATOM 2895 N N . LYS A 1 377 ? -21.458 -29.000 -7.567 1.00 86.44 377 LYS A N 1
ATOM 2896 C CA . LYS A 1 377 ? -21.428 -28.080 -6.428 1.00 86.44 377 LYS A CA 1
ATOM 2897 C C . LYS A 1 377 ? -20.691 -26.804 -6.826 1.00 86.44 377 LYS A C 1
ATOM 2899 O O . LYS A 1 377 ? -19.547 -26.844 -7.280 1.00 86.44 377 LYS A O 1
ATOM 2904 N N . TYR A 1 378 ? -21.319 -25.656 -6.588 1.00 87.69 378 TYR A N 1
ATOM 2905 C CA . TYR A 1 378 ? -20.740 -24.340 -6.864 1.00 87.69 378 TYR A CA 1
ATOM 2906 C C . TYR A 1 378 ? -20.330 -23.624 -5.580 1.00 87.69 378 TYR A C 1
ATOM 2908 O O . TYR A 1 378 ? -21.020 -23.694 -4.562 1.00 87.69 378 TYR A O 1
ATOM 2916 N N . ARG A 1 379 ? -19.216 -22.888 -5.631 1.00 88.12 379 ARG A N 1
ATOM 2917 C CA . ARG A 1 379 ? -18.744 -22.071 -4.507 1.00 88.12 379 ARG A CA 1
ATOM 2918 C C . ARG A 1 379 ? -18.067 -20.801 -4.999 1.00 88.12 379 ARG A C 1
ATOM 2920 O O . ARG A 1 379 ? -17.154 -20.860 -5.816 1.00 88.12 379 ARG A O 1
ATOM 2927 N N . ALA A 1 380 ? -18.462 -19.663 -4.439 1.00 89.69 380 ALA A N 1
ATOM 2928 C CA . ALA A 1 380 ? -17.824 -18.376 -4.684 1.00 89.69 380 ALA A CA 1
ATOM 2929 C C . ALA A 1 380 ? -16.948 -17.954 -3.492 1.00 89.69 380 ALA A C 1
ATOM 2931 O O . ALA A 1 380 ? -17.360 -18.054 -2.332 1.00 89.69 380 ALA A O 1
ATOM 2932 N N . LEU A 1 381 ? -15.741 -17.468 -3.784 1.00 90.44 381 LEU A N 1
ATOM 2933 C CA . LEU A 1 381 ? -14.855 -16.802 -2.827 1.00 90.44 381 LEU A CA 1
ATOM 2934 C C . LEU A 1 381 ? -14.594 -15.362 -3.277 1.00 90.44 381 LEU A C 1
ATOM 2936 O O . LEU A 1 381 ? -14.507 -15.098 -4.473 1.00 90.44 381 LEU A O 1
ATOM 2940 N N . TYR A 1 382 ? -14.446 -14.449 -2.324 1.00 91.56 382 TYR A N 1
ATOM 2941 C CA . TYR A 1 382 ? -14.154 -13.034 -2.549 1.00 91.56 382 TYR A CA 1
ATOM 2942 C C . TYR A 1 382 ? -12.808 -12.656 -1.926 1.00 91.56 382 TYR A C 1
ATOM 2944 O O . TYR A 1 382 ? -12.494 -13.072 -0.808 1.00 91.56 382 TYR A O 1
ATOM 2952 N N . LYS A 1 383 ? -12.028 -11.849 -2.645 1.00 91.12 383 LYS A N 1
ATOM 2953 C CA . LYS A 1 383 ? -10.789 -11.212 -2.186 1.00 91.12 383 LYS A CA 1
ATOM 2954 C C . LYS A 1 383 ? -10.959 -9.706 -2.354 1.00 91.12 383 LYS A C 1
ATOM 2956 O O . LYS A 1 383 ? -11.186 -9.237 -3.469 1.00 91.12 383 LYS A O 1
ATOM 2961 N N . ALA A 1 384 ? -10.846 -8.943 -1.271 1.00 88.62 384 ALA A N 1
ATOM 2962 C CA . ALA A 1 384 ? -10.964 -7.489 -1.340 1.00 88.62 384 ALA A CA 1
ATOM 2963 C C . ALA A 1 384 ? -9.806 -6.898 -2.164 1.00 88.62 384 ALA A C 1
ATOM 2965 O O . ALA A 1 384 ? -8.647 -6.999 -1.761 1.00 88.62 384 ALA A O 1
ATOM 2966 N N . PHE A 1 385 ? -10.117 -6.265 -3.299 1.00 88.75 385 PHE A N 1
ATOM 2967 C CA . PHE A 1 385 ? -9.119 -5.626 -4.165 1.00 88.75 385 PHE A CA 1
ATOM 2968 C C . PHE A 1 385 ? -9.639 -4.263 -4.663 1.00 88.75 385 PHE A C 1
ATOM 2970 O O . PHE A 1 385 ? -10.081 -4.144 -5.814 1.00 88.75 385 PHE A O 1
ATOM 2977 N N . PRO A 1 386 ? -9.627 -3.236 -3.785 1.00 86.12 386 PRO A N 1
ATOM 2978 C CA . PRO A 1 386 ? -10.212 -1.927 -4.066 1.00 86.12 386 PRO A CA 1
ATOM 2979 C C . PRO A 1 386 ? -9.500 -1.175 -5.191 1.00 86.12 386 PRO A C 1
ATOM 2981 O O . PRO A 1 386 ? -8.283 -1.291 -5.323 1.00 86.12 386 PRO A O 1
ATOM 2984 N N . LYS A 1 387 ? -10.211 -0.350 -5.968 1.00 85.00 387 LYS A N 1
ATOM 2985 C CA . LYS A 1 387 ? -9.665 0.340 -7.156 1.00 85.00 387 LYS A CA 1
ATOM 2986 C C . LYS A 1 387 ? -8.478 1.247 -6.843 1.00 85.00 387 LYS A C 1
ATOM 2988 O O . LYS A 1 387 ? -7.498 1.236 -7.581 1.00 85.00 387 LYS A O 1
ATOM 2993 N N . HIS A 1 388 ? -8.510 1.921 -5.693 1.00 84.62 388 HIS A N 1
ATOM 2994 C CA . HIS A 1 388 ? -7.415 2.753 -5.170 1.00 84.62 388 HIS A CA 1
ATOM 2995 C C . HIS A 1 388 ? -6.148 1.970 -4.758 1.00 84.62 388 HIS A C 1
ATOM 2997 O O . HIS A 1 388 ? -5.235 2.547 -4.174 1.00 84.62 388 HIS A O 1
ATOM 3003 N N . ARG A 1 389 ? -6.116 0.651 -4.995 1.00 85.31 389 ARG A N 1
ATOM 3004 C CA . ARG A 1 389 ? -5.006 -0.258 -4.681 1.00 85.31 389 ARG A CA 1
ATOM 3005 C C . ARG A 1 389 ? -4.553 -1.125 -5.858 1.00 85.31 389 ARG A C 1
ATOM 3007 O O . ARG A 1 389 ? -3.727 -2.017 -5.659 1.00 85.31 389 ARG A O 1
ATOM 3014 N N . ARG A 1 390 ? -5.136 -0.923 -7.045 1.00 87.25 390 ARG A N 1
ATOM 3015 C CA . ARG A 1 390 ? -4.871 -1.729 -8.253 1.00 87.25 390 ARG A CA 1
ATOM 3016 C C . ARG A 1 390 ? -3.669 -1.237 -9.051 1.00 87.25 390 ARG A C 1
ATOM 3018 O O . ARG A 1 390 ? -3.245 -1.926 -9.965 1.00 87.25 390 ARG A O 1
ATOM 3025 N N . ASP A 1 391 ? -3.124 -0.090 -8.669 1.00 85.19 391 ASP A N 1
ATOM 3026 C CA . ASP A 1 391 ? -1.856 0.489 -9.113 1.00 85.19 391 ASP A CA 1
ATOM 3027 C C . ASP A 1 391 ? -0.629 -0.328 -8.672 1.00 85.19 391 ASP A C 1
ATOM 3029 O O . ASP A 1 391 ? 0.445 -0.193 -9.258 1.00 85.19 391 ASP A O 1
ATOM 3033 N N . ARG A 1 392 ? -0.776 -1.192 -7.655 1.00 88.00 392 ARG A N 1
ATOM 3034 C CA . ARG A 1 392 ? 0.262 -2.129 -7.211 1.00 88.00 392 ARG A CA 1
ATOM 3035 C C . ARG A 1 392 ? -0.222 -3.583 -7.208 1.00 88.00 392 ARG A C 1
ATOM 3037 O O . ARG A 1 392 ? -1.393 -3.834 -6.920 1.00 88.00 392 ARG A O 1
ATOM 3044 N N . PRO A 1 393 ? 0.675 -4.566 -7.417 1.00 84.50 393 PRO A N 1
ATOM 3045 C CA . PRO A 1 393 ? 0.344 -5.964 -7.171 1.00 84.50 393 PRO A CA 1
ATOM 3046 C C . PRO A 1 393 ? -0.093 -6.189 -5.713 1.00 84.50 393 PRO A C 1
ATOM 3048 O O . PRO A 1 393 ? 0.384 -5.529 -4.778 1.00 84.50 393 PRO A O 1
ATOM 3051 N N . MET A 1 394 ? -0.988 -7.158 -5.512 1.00 85.12 394 MET A N 1
ATOM 3052 C CA . MET A 1 394 ? -1.313 -7.679 -4.182 1.00 85.12 394 MET A CA 1
ATOM 3053 C C . MET A 1 394 ? -0.095 -8.375 -3.568 1.00 85.12 394 MET A C 1
ATOM 3055 O O . MET A 1 394 ? 0.674 -9.029 -4.271 1.00 85.12 394 MET A O 1
ATOM 3059 N N . THR A 1 395 ? 0.060 -8.279 -2.247 1.00 85.56 395 THR A N 1
ATOM 3060 C CA . THR A 1 395 ? 1.029 -9.115 -1.523 1.00 85.56 395 THR A CA 1
ATOM 3061 C C . THR A 1 395 ? 0.499 -10.543 -1.365 1.00 85.56 395 THR A C 1
ATOM 3063 O O . THR A 1 395 ? -0.707 -10.787 -1.467 1.00 85.56 395 THR A O 1
ATOM 3066 N N . LYS A 1 396 ? 1.380 -11.502 -1.053 1.00 84.31 396 LYS A N 1
ATOM 3067 C CA . LYS A 1 396 ? 0.989 -12.906 -0.844 1.00 84.31 396 LYS A CA 1
ATOM 3068 C C . LYS A 1 396 ? -0.112 -13.037 0.220 1.00 84.31 396 LYS A C 1
ATOM 3070 O O . LYS A 1 396 ? -1.146 -13.638 -0.056 1.00 84.31 396 LYS A O 1
ATOM 3075 N N . SER A 1 397 ? 0.032 -12.345 1.353 1.00 83.94 397 SER A N 1
ATOM 3076 C CA . SER A 1 397 ? -0.958 -12.301 2.445 1.00 83.94 397 SER A CA 1
ATOM 3077 C C . SER A 1 397 ? -2.278 -11.602 2.085 1.00 83.94 397 SER A C 1
ATOM 3079 O O . SER A 1 397 ? -3.309 -11.895 2.687 1.00 83.94 397 SER A O 1
ATOM 3081 N N . GLU A 1 398 ? -2.269 -10.674 1.123 1.00 84.62 398 GLU A N 1
ATOM 3082 C CA . GLU A 1 398 ? -3.495 -10.076 0.573 1.00 84.62 398 GLU A CA 1
ATOM 3083 C C . GLU A 1 398 ? -4.206 -11.079 -0.349 1.00 84.62 398 GLU A C 1
ATOM 3085 O O . GLU A 1 398 ? -5.414 -11.275 -0.233 1.00 84.62 398 GLU A O 1
ATOM 3090 N N . SER A 1 399 ? -3.450 -11.795 -1.189 1.00 81.38 399 SER A N 1
ATOM 3091 C CA . SER A 1 399 ? -3.987 -12.797 -2.118 1.00 81.38 399 SER A CA 1
ATOM 3092 C C . SER A 1 399 ? -4.610 -14.022 -1.429 1.00 81.38 399 SER A C 1
ATOM 3094 O O . SER A 1 399 ? -5.529 -14.630 -1.979 1.00 81.38 399 SER A O 1
ATOM 3096 N N . THR A 1 400 ? -4.155 -14.378 -0.222 1.00 81.88 400 THR A N 1
ATOM 3097 C CA . THR A 1 400 ? -4.684 -15.508 0.564 1.00 81.88 400 THR A CA 1
ATOM 3098 C C . THR A 1 400 ? -5.865 -15.133 1.463 1.00 81.88 400 THR A C 1
ATOM 3100 O O . THR A 1 400 ? -6.454 -16.015 2.087 1.00 81.88 400 THR A O 1
ATOM 3103 N N . ARG A 1 401 ? -6.236 -13.847 1.569 1.00 84.62 401 ARG A N 1
ATOM 3104 C CA . ARG A 1 401 ? -7.315 -13.382 2.461 1.00 84.62 401 ARG A CA 1
ATOM 3105 C C . ARG A 1 401 ? -8.698 -13.559 1.822 1.00 84.62 401 ARG A C 1
ATOM 3107 O O . ARG A 1 401 ? -9.395 -12.595 1.514 1.00 84.62 401 ARG A O 1
ATOM 3114 N N . GLU A 1 402 ? -9.078 -14.816 1.623 1.00 87.31 402 GLU A N 1
ATOM 3115 C CA . GLU A 1 402 ? -10.334 -15.224 0.990 1.00 87.31 402 GLU A CA 1
ATOM 3116 C C . GLU A 1 402 ? -11.515 -15.230 1.974 1.00 87.31 402 GLU A C 1
ATOM 3118 O O . GLU A 1 402 ? -11.446 -15.804 3.062 1.00 87.31 402 GLU A O 1
ATOM 3123 N N . GLN A 1 403 ? -12.638 -14.642 1.565 1.00 86.44 403 GLN A N 1
ATOM 3124 C CA . GLN A 1 403 ? -13.925 -14.716 2.259 1.00 86.44 403 GLN A CA 1
ATOM 3125 C C . GLN A 1 403 ? -14.885 -15.623 1.479 1.00 86.44 403 GLN A C 1
ATOM 3127 O O . GLN A 1 403 ? -14.916 -15.593 0.249 1.00 86.44 403 GLN A O 1
ATOM 3132 N N . LYS A 1 404 ? -15.685 -16.442 2.176 1.00 83.88 404 LYS A N 1
ATOM 3133 C CA . LYS A 1 404 ? -16.761 -17.223 1.539 1.00 83.88 404 LYS A CA 1
ATOM 3134 C C . LYS A 1 404 ? -17.909 -16.286 1.163 1.00 83.88 404 LYS A C 1
ATOM 3136 O O . LYS A 1 404 ? -18.333 -15.498 2.002 1.00 83.88 404 LYS A O 1
ATOM 3141 N N . VAL A 1 405 ? -18.431 -16.409 -0.054 1.00 84.50 405 VAL A N 1
ATOM 3142 C CA . VAL A 1 405 ? -19.586 -15.629 -0.520 1.00 84.50 405 VAL A CA 1
ATOM 3143 C C . VAL A 1 405 ? -20.826 -16.515 -0.557 1.00 84.50 405 VAL A C 1
ATOM 3145 O O . VAL A 1 405 ? -20.752 -17.671 -0.971 1.00 84.50 405 VAL A O 1
ATOM 3148 N N . VAL A 1 406 ? -21.971 -15.967 -0.149 1.00 75.88 406 VAL A N 1
ATOM 3149 C CA . VAL A 1 406 ? -23.274 -16.616 -0.330 1.00 75.88 406 VAL A CA 1
ATOM 3150 C C . VAL A 1 406 ? -23.724 -16.424 -1.780 1.00 75.88 406 VAL A C 1
ATOM 3152 O O . VAL A 1 406 ? -24.034 -15.313 -2.202 1.00 75.88 406 VAL A O 1
ATOM 3155 N N . SER A 1 407 ? -23.748 -17.513 -2.544 1.00 80.69 407 SER A N 1
ATOM 3156 C CA . SER A 1 407 ? -24.272 -17.568 -3.910 1.00 80.69 407 SER A CA 1
ATOM 3157 C C . SER A 1 407 ? -25.614 -18.296 -3.926 1.00 80.69 407 SER A C 1
ATOM 3159 O O . SER A 1 407 ? -25.707 -19.426 -3.445 1.00 80.69 407 SER A O 1
ATOM 3161 N N . LEU A 1 408 ? -26.635 -17.669 -4.504 1.00 71.25 408 LEU A N 1
ATOM 3162 C CA . LEU A 1 408 ? -27.935 -18.278 -4.761 1.00 71.25 408 LEU A CA 1
ATOM 3163 C C . LEU A 1 408 ? -27.845 -19.136 -6.028 1.00 71.25 408 LEU A C 1
ATOM 3165 O O . LEU A 1 408 ? -27.629 -18.601 -7.112 1.00 71.25 408 LEU A O 1
ATOM 3169 N N . VAL A 1 409 ? -28.015 -20.451 -5.897 1.00 77.56 409 VAL A N 1
ATOM 3170 C CA . VAL A 1 409 ? -28.083 -21.370 -7.044 1.00 77.56 409 VAL A CA 1
ATOM 3171 C C . VAL A 1 409 ? -29.549 -21.582 -7.412 1.00 77.56 409 VAL A C 1
ATOM 3173 O O . VAL A 1 409 ? -30.314 -22.118 -6.612 1.00 77.56 409 VAL A O 1
ATOM 3176 N N . LEU A 1 410 ? -29.938 -21.158 -8.612 1.00 70.56 410 LEU A N 1
ATOM 3177 C CA . LEU A 1 410 ? -31.244 -21.431 -9.210 1.00 70.56 410 LEU A CA 1
ATOM 3178 C C . LEU A 1 410 ? -31.090 -22.462 -10.330 1.00 70.56 410 LEU A C 1
ATOM 3180 O O . LEU A 1 410 ? -30.069 -22.502 -11.014 1.00 70.56 410 LEU A O 1
ATOM 3184 N N . ARG A 1 411 ? -32.113 -23.293 -10.524 1.00 68.81 411 ARG A N 1
ATOM 3185 C CA . ARG A 1 411 ? -32.192 -24.263 -11.622 1.00 68.81 411 ARG A CA 1
ATOM 3186 C C . ARG A 1 411 ? -33.273 -23.795 -12.595 1.00 68.81 411 ARG A C 1
ATOM 3188 O O . ARG A 1 411 ? -34.391 -23.510 -12.169 1.00 68.81 411 ARG A O 1
ATOM 3195 N N . THR A 1 412 ? -32.931 -23.699 -13.873 1.00 63.62 412 THR A N 1
ATOM 3196 C CA . THR A 1 412 ? -33.811 -23.227 -14.950 1.00 63.62 412 THR A CA 1
ATOM 3197 C C . THR A 1 412 ? -34.335 -24.408 -15.758 1.00 63.62 412 THR A C 1
ATOM 3199 O O . THR A 1 412 ? -33.634 -25.403 -15.936 1.00 63.62 412 THR A O 1
ATOM 3202 N N . VAL A 1 413 ? -35.569 -24.286 -16.259 1.00 56.62 413 VAL A N 1
ATOM 3203 C CA . VAL A 1 413 ? -36.278 -25.335 -17.019 1.00 56.62 413 VAL A CA 1
ATOM 3204 C C . VAL A 1 413 ? -35.493 -25.786 -18.259 1.00 56.62 413 VAL A C 1
ATOM 3206 O O . VAL A 1 413 ? -35.506 -26.968 -18.587 1.00 56.62 413 VAL A O 1
ATOM 3209 N N . ASP A 1 414 ? -34.728 -24.885 -18.879 1.00 64.25 414 ASP A N 1
ATOM 3210 C CA . ASP A 1 414 ? -33.901 -25.122 -20.074 1.00 64.25 414 ASP A CA 1
ATOM 3211 C C . ASP A 1 414 ? -32.609 -25.932 -19.788 1.00 64.25 414 ASP A C 1
ATOM 3213 O O . ASP A 1 414 ? -31.552 -25.654 -20.357 1.00 64.25 414 ASP A O 1
ATOM 3217 N N . ASN A 1 415 ? -32.658 -26.881 -18.843 1.00 71.38 415 ASN A N 1
ATOM 3218 C CA . ASN A 1 415 ? -31.529 -27.672 -18.329 1.00 71.38 415 ASN A CA 1
ATOM 3219 C C . ASN A 1 415 ? -30.257 -26.831 -18.080 1.00 71.38 415 ASN A C 1
ATOM 3221 O O . ASN A 1 415 ? -29.156 -27.162 -18.530 1.00 71.38 415 ASN A O 1
ATOM 3225 N N . SER A 1 416 ? -30.412 -25.693 -17.398 1.00 80.88 416 SER A N 1
ATOM 3226 C CA . SER A 1 416 ? -29.296 -24.805 -17.068 1.00 80.88 416 SER A CA 1
ATOM 3227 C C . SER A 1 416 ? -29.329 -24.358 -15.611 1.00 80.88 416 SER A C 1
ATOM 3229 O O . SER A 1 416 ? -30.385 -24.093 -15.037 1.00 80.88 416 SER A O 1
ATOM 3231 N N . THR A 1 417 ? -28.149 -24.279 -15.001 1.00 82.31 417 THR A N 1
ATOM 3232 C CA . THR A 1 417 ? -27.976 -23.868 -13.605 1.00 82.31 417 THR A CA 1
ATOM 3233 C C . THR A 1 417 ? -27.422 -22.449 -13.548 1.00 82.31 417 THR A C 1
ATOM 3235 O O . THR A 1 417 ? -26.438 -22.126 -14.214 1.00 82.31 417 THR A O 1
ATOM 3238 N N . GLU A 1 418 ? -28.054 -21.593 -12.749 1.00 85.38 418 GLU A N 1
ATOM 3239 C CA . GLU A 1 418 ? -27.717 -20.181 -12.597 1.00 85.38 418 GLU A CA 1
ATOM 3240 C C . GLU A 1 418 ? -27.191 -19.900 -11.184 1.00 85.38 418 GLU A C 1
ATOM 3242 O O . GLU A 1 418 ? -27.936 -19.924 -10.206 1.00 85.38 418 GLU A O 1
ATOM 3247 N N . VAL A 1 419 ? -25.899 -19.604 -11.066 1.00 83.50 419 VAL A N 1
ATOM 3248 C CA . VAL A 1 419 ? -25.240 -19.248 -9.803 1.00 83.50 419 VAL A CA 1
ATOM 3249 C C . VAL A 1 419 ? -25.150 -17.728 -9.713 1.00 83.50 419 VAL A C 1
ATOM 3251 O O . VAL A 1 419 ? -24.373 -17.099 -10.433 1.00 83.50 419 VAL A O 1
ATOM 3254 N N . ILE A 1 420 ? -25.955 -17.132 -8.838 1.00 84.88 420 ILE A N 1
ATOM 3255 C CA . ILE A 1 420 ? -26.148 -15.684 -8.725 1.00 84.88 420 ILE A CA 1
ATOM 3256 C C . ILE A 1 420 ? -25.547 -15.171 -7.415 1.00 84.88 420 ILE A C 1
ATOM 3258 O O . ILE A 1 420 ? -25.842 -15.682 -6.334 1.00 84.88 420 ILE A O 1
ATOM 3262 N N . ILE A 1 421 ? -24.747 -14.112 -7.497 1.00 85.31 421 ILE A N 1
ATOM 3263 C CA . ILE A 1 421 ? -24.295 -13.317 -6.355 1.00 85.31 421 ILE A CA 1
ATOM 3264 C C . ILE A 1 421 ? -24.997 -11.962 -6.437 1.00 85.31 421 ILE A C 1
ATOM 3266 O O . ILE A 1 421 ? -24.905 -11.261 -7.444 1.00 85.31 421 ILE A O 1
ATOM 3270 N N . LYS A 1 422 ? -25.718 -11.607 -5.372 1.00 79.38 422 LYS A N 1
ATOM 3271 C CA . LYS A 1 422 ? -26.360 -10.297 -5.206 1.00 79.38 422 LYS A CA 1
ATOM 3272 C C . LYS A 1 422 ? -25.436 -9.383 -4.404 1.00 79.38 422 LYS A C 1
ATOM 3274 O O . LYS A 1 422 ? -24.806 -9.872 -3.468 1.00 79.38 422 LYS A O 1
ATOM 3279 N N . SER A 1 423 ? -25.398 -8.090 -4.731 1.00 78.50 423 SER A N 1
ATOM 3280 C CA . SER A 1 423 ? -24.636 -7.077 -3.981 1.00 78.50 423 SER A CA 1
ATOM 3281 C C . SER A 1 423 ? -23.145 -7.418 -3.876 1.00 78.50 423 SER A C 1
ATOM 3283 O O . SER A 1 423 ? -22.600 -7.676 -2.800 1.00 78.50 423 SER A O 1
ATOM 3285 N N . THR A 1 424 ? -22.484 -7.445 -5.029 1.00 81.88 424 THR A N 1
ATOM 3286 C CA . THR A 1 424 ? -21.033 -7.604 -5.124 1.00 81.88 424 THR A CA 1
ATOM 3287 C C . THR A 1 424 ? -20.290 -6.389 -4.575 1.00 81.88 424 THR A C 1
ATOM 3289 O O . THR A 1 424 ? -20.740 -5.249 -4.660 1.00 81.88 424 THR A O 1
ATOM 3292 N N . LEU A 1 425 ? -19.120 -6.652 -4.000 1.00 85.31 425 LEU A N 1
ATOM 3293 C CA . LEU A 1 425 ? -18.205 -5.658 -3.456 1.00 85.31 425 LEU A CA 1
ATOM 3294 C C . LEU A 1 425 ? -17.015 -5.451 -4.403 1.00 85.31 425 LEU A C 1
ATOM 3296 O O . LEU A 1 425 ? -16.743 -6.260 -5.290 1.00 85.31 425 LEU A O 1
ATOM 3300 N N . GLU A 1 426 ? -16.273 -4.367 -4.195 1.00 88.50 426 GLU A N 1
ATOM 3301 C CA . GLU A 1 426 ? -15.114 -4.015 -5.014 1.00 88.50 426 GLU A CA 1
ATOM 3302 C C . GLU A 1 426 ? -13.916 -4.957 -4.762 1.00 88.50 426 GLU A C 1
ATOM 3304 O O . GLU A 1 426 ? -13.127 -4.791 -3.826 1.00 88.50 426 GLU A O 1
ATOM 3309 N N . GLY A 1 427 ? -13.749 -5.960 -5.624 1.00 90.12 427 GLY A N 1
ATOM 3310 C CA . GLY A 1 427 ? -12.670 -6.935 -5.504 1.00 90.12 427 GLY A CA 1
ATOM 3311 C C . GLY A 1 427 ? -12.770 -8.104 -6.476 1.00 90.12 427 GLY A C 1
ATOM 3312 O O . GLY A 1 427 ? -13.487 -8.047 -7.474 1.00 90.12 427 GLY A O 1
ATOM 3313 N N . ILE A 1 428 ? -12.014 -9.162 -6.189 1.00 90.88 428 ILE A N 1
ATOM 3314 C CA . ILE A 1 428 ? -11.899 -10.352 -7.037 1.00 90.88 428 ILE A CA 1
ATOM 3315 C C . ILE A 1 428 ? -12.826 -11.449 -6.516 1.00 90.88 428 ILE A C 1
ATOM 3317 O O . ILE A 1 428 ? -12.683 -11.906 -5.383 1.00 90.88 428 ILE A O 1
ATOM 3321 N N . TYR A 1 429 ? -13.721 -11.920 -7.375 1.00 91.50 429 TYR A N 1
ATOM 3322 C CA . TYR A 1 429 ? -14.543 -13.106 -7.177 1.00 91.50 429 TYR A CA 1
ATOM 3323 C C . TYR A 1 429 ? -13.912 -14.302 -7.889 1.00 91.50 429 TYR A C 1
ATOM 3325 O O . TYR A 1 429 ? -13.674 -14.258 -9.095 1.00 91.50 429 TYR A O 1
ATOM 3333 N N . VAL A 1 430 ? -13.659 -15.382 -7.154 1.00 91.56 430 VAL A N 1
ATOM 3334 C CA . VAL A 1 430 ? -13.195 -16.667 -7.693 1.00 91.56 430 VAL A CA 1
ATOM 3335 C C . VAL A 1 430 ? -14.343 -17.664 -7.598 1.00 91.56 430 VAL A C 1
ATOM 3337 O O . VAL A 1 430 ? -14.812 -17.979 -6.501 1.00 91.56 430 VAL A O 1
ATOM 3340 N N . LEU A 1 431 ? -14.806 -18.142 -8.752 1.00 90.94 431 LEU A N 1
ATOM 3341 C CA . LEU A 1 431 ? -15.886 -19.117 -8.868 1.00 90.94 431 LEU A CA 1
ATOM 3342 C C . LEU A 1 431 ? -15.299 -20.515 -9.057 1.00 90.94 431 LEU A C 1
ATOM 3344 O O . LEU A 1 431 ? -14.505 -20.744 -9.972 1.00 90.94 431 LEU A O 1
ATOM 3348 N N . PHE A 1 432 ? -15.718 -21.448 -8.208 1.00 89.88 432 PHE A N 1
ATOM 3349 C CA . PHE A 1 432 ? -15.344 -22.856 -8.257 1.00 89.88 432 PHE A CA 1
ATOM 3350 C C . PHE A 1 432 ? -16.549 -23.719 -8.639 1.00 89.88 432 PHE A C 1
ATOM 3352 O O . PHE A 1 432 ? -17.671 -23.443 -8.203 1.00 89.88 432 PHE A O 1
ATOM 3359 N N . ALA A 1 433 ? -16.281 -24.788 -9.385 1.00 89.31 433 ALA A N 1
ATOM 3360 C CA . ALA A 1 433 ? -17.179 -25.922 -9.561 1.00 89.31 433 ALA A CA 1
ATOM 3361 C C . ALA A 1 433 ? -16.453 -27.208 -9.144 1.00 89.31 433 ALA A C 1
ATOM 3363 O O . ALA A 1 433 ? -15.244 -27.341 -9.342 1.00 89.31 433 ALA A O 1
ATOM 3364 N N . GLU A 1 434 ? -17.191 -28.136 -8.554 1.00 88.69 434 GLU A N 1
ATOM 3365 C CA . GLU A 1 434 ? -16.703 -29.423 -8.062 1.00 88.69 434 GLU A CA 1
ATOM 3366 C C . GLU A 1 434 ? -17.804 -30.464 -8.314 1.00 88.69 434 GLU A C 1
ATOM 3368 O O . GLU A 1 434 ? -18.959 -30.176 -7.994 1.00 88.69 434 GLU A O 1
ATOM 3373 N N . PRO A 1 435 ? -17.511 -31.625 -8.926 1.00 87.31 435 PRO A N 1
ATOM 3374 C CA . PRO A 1 435 ? -18.545 -32.590 -9.269 1.00 87.31 435 PRO A CA 1
ATOM 3375 C C . PRO A 1 435 ? -19.070 -33.316 -8.025 1.00 87.31 435 PRO A C 1
ATOM 3377 O O . PRO A 1 435 ? -18.347 -33.518 -7.047 1.00 87.31 435 PRO A O 1
ATOM 3380 N N . ASP A 1 436 ? -20.354 -33.676 -8.050 1.00 81.00 436 ASP A N 1
ATOM 3381 C CA . ASP A 1 436 ? -20.994 -34.463 -6.990 1.00 81.00 436 ASP A CA 1
ATOM 3382 C C . ASP A 1 436 ? -20.460 -35.902 -6.937 1.00 81.00 436 ASP A C 1
ATOM 3384 O O . ASP A 1 436 ? -20.269 -36.461 -5.854 1.00 81.00 436 ASP A O 1
ATOM 3388 N N . GLU A 1 437 ? -20.167 -36.463 -8.107 1.00 71.62 437 GLU A N 1
ATOM 3389 C CA . GLU A 1 437 ? -19.572 -37.782 -8.315 1.00 71.62 437 GLU A CA 1
ATOM 3390 C C . GLU A 1 437 ? -18.087 -37.643 -8.701 1.00 71.62 437 GLU A C 1
ATOM 3392 O O . GLU A 1 437 ? -17.611 -36.556 -9.023 1.00 71.62 437 GLU A O 1
ATOM 3397 N N . ARG A 1 438 ? -17.303 -38.730 -8.662 1.00 63.88 438 ARG A N 1
ATOM 3398 C CA . ARG A 1 438 ? -15.846 -38.667 -8.928 1.00 63.88 438 ARG A CA 1
ATOM 3399 C C . ARG A 1 438 ? -15.466 -38.595 -10.416 1.00 63.88 438 ARG A C 1
ATOM 3401 O O . ARG A 1 438 ? -14.285 -38.714 -10.739 1.00 63.88 438 ARG A O 1
ATOM 3408 N N . GLU A 1 439 ? -16.432 -38.403 -11.307 1.00 75.38 439 GLU A N 1
ATOM 3409 C CA . GLU A 1 439 ? -16.213 -38.331 -12.753 1.00 75.38 439 GLU A CA 1
ATOM 3410 C C . GLU A 1 439 ? -15.959 -36.894 -13.239 1.00 75.38 439 GLU A C 1
ATOM 3412 O O . GLU A 1 439 ? -16.341 -35.909 -12.603 1.00 75.38 439 GLU A O 1
ATOM 3417 N N . SER A 1 440 ? -15.269 -36.758 -14.374 1.00 81.25 440 SER A N 1
ATOM 3418 C CA . SER A 1 440 ? -14.881 -35.458 -14.926 1.00 81.25 440 SER A CA 1
ATOM 3419 C C . SER A 1 440 ? -15.975 -34.871 -15.822 1.00 81.25 440 SER A C 1
ATOM 3421 O O . SER A 1 440 ? -16.034 -35.163 -17.017 1.00 81.25 440 SER A O 1
ATOM 3423 N N . VAL A 1 441 ? -16.829 -34.023 -15.250 1.00 84.06 441 VAL A N 1
ATOM 3424 C CA . VAL A 1 441 ? -17.961 -33.395 -15.949 1.00 84.06 441 VAL A CA 1
ATOM 3425 C C . VAL A 1 441 ? -17.473 -32.299 -16.907 1.00 84.06 441 VAL A C 1
ATOM 3427 O O . VAL A 1 441 ? -16.792 -31.357 -16.499 1.00 84.06 441 VAL A O 1
ATOM 3430 N N . THR A 1 442 ? -17.854 -32.373 -18.185 1.00 86.12 442 THR A N 1
ATOM 3431 C CA . THR A 1 442 ? -17.511 -31.365 -19.205 1.00 86.12 442 THR A CA 1
ATOM 3432 C C . THR A 1 442 ? -18.745 -30.567 -19.620 1.00 86.12 442 THR A C 1
ATOM 3434 O O . THR A 1 442 ? -19.623 -31.081 -20.305 1.00 86.12 442 THR A O 1
ATOM 3437 N N . THR A 1 443 ? -18.788 -29.282 -19.263 1.00 85.75 443 THR A N 1
ATOM 3438 C CA . THR A 1 443 ? -19.931 -28.385 -19.525 1.00 85.75 443 THR A CA 1
ATOM 3439 C C . THR A 1 443 ? -19.469 -27.014 -20.041 1.00 85.75 443 THR A C 1
ATOM 3441 O O . THR A 1 443 ? -18.284 -26.671 -19.981 1.00 85.75 443 THR A O 1
ATOM 3444 N N . SER A 1 444 ? -20.387 -26.242 -20.628 1.00 86.31 444 SER A N 1
ATOM 3445 C CA . SER A 1 444 ? -20.150 -24.876 -21.102 1.00 86.31 444 SER A CA 1
ATOM 3446 C C . SER A 1 444 ? -20.672 -23.825 -20.128 1.00 86.31 444 SER A C 1
ATOM 3448 O O . SER A 1 444 ? -21.818 -23.887 -19.679 1.00 86.31 444 SER A O 1
ATOM 3450 N N . PHE A 1 445 ? -19.828 -22.829 -19.867 1.00 88.62 445 PHE A N 1
ATOM 3451 C CA . PHE A 1 445 ? -20.052 -21.768 -18.894 1.00 88.62 445 PHE A CA 1
ATOM 3452 C C . PHE A 1 445 ? -20.195 -20.403 -19.589 1.00 88.62 445 PHE A C 1
ATOM 3454 O O . PHE A 1 445 ? -19.404 -20.047 -20.467 1.00 88.62 445 PHE A O 1
ATOM 3461 N N . SER A 1 446 ? -21.154 -19.593 -19.144 1.00 87.25 446 SER A N 1
ATOM 3462 C CA . SER A 1 446 ? -21.367 -18.217 -19.614 1.00 87.25 446 SER A CA 1
ATOM 3463 C C . SER A 1 446 ? -21.611 -17.288 -18.431 1.00 87.25 446 SER A C 1
ATOM 3465 O O . SER A 1 446 ? -22.458 -17.555 -17.586 1.00 87.25 446 SER A O 1
ATOM 3467 N N . LEU A 1 447 ? -20.889 -16.174 -18.365 1.00 88.44 447 LEU A N 1
ATOM 3468 C CA . LEU A 1 447 ? -20.981 -15.210 -17.275 1.00 88.44 447 LEU A CA 1
ATOM 3469 C C . LEU A 1 447 ? -21.782 -13.979 -17.708 1.00 88.44 447 LEU A C 1
ATOM 3471 O O . LEU A 1 447 ? -21.419 -13.312 -18.674 1.00 88.44 447 LEU A O 1
ATOM 3475 N N . LYS A 1 448 ? -22.846 -13.654 -16.976 1.00 85.62 448 LYS A N 1
ATOM 3476 C CA . LYS A 1 448 ? -23.621 -12.417 -17.103 1.00 85.62 448 LYS A CA 1
ATOM 3477 C C . LYS A 1 448 ? -23.232 -11.480 -15.956 1.00 85.62 448 LYS A C 1
ATOM 3479 O O . LYS A 1 448 ? -23.425 -11.796 -14.784 1.00 85.62 448 LYS A O 1
ATOM 3484 N N . LEU A 1 449 ? -22.644 -10.348 -16.318 1.00 83.88 449 LEU A N 1
ATOM 3485 C CA . LEU A 1 449 ? -22.200 -9.275 -15.434 1.00 83.88 449 LEU A CA 1
ATOM 3486 C C . LEU A 1 449 ? -23.233 -8.150 -15.488 1.00 83.88 449 LEU A C 1
ATOM 3488 O O . LEU A 1 449 ? -23.498 -7.615 -16.567 1.00 83.88 449 LEU A O 1
ATOM 3492 N N . TYR A 1 450 ? -23.801 -7.787 -14.344 1.00 72.06 450 TYR A N 1
ATOM 3493 C CA . TYR A 1 450 ? -24.748 -6.686 -14.215 1.00 72.06 450 TYR A CA 1
ATOM 3494 C C . TYR A 1 450 ? -24.064 -5.565 -13.435 1.00 72.06 450 TYR A C 1
ATOM 3496 O O . TYR A 1 450 ? -23.834 -5.660 -12.234 1.00 72.06 450 TYR A O 1
ATOM 3504 N N . GLU A 1 451 ? -23.692 -4.511 -14.154 1.00 59.78 451 GLU A N 1
ATOM 3505 C CA . GLU A 1 451 ? -23.171 -3.283 -13.557 1.00 59.78 451 GLU A CA 1
ATOM 3506 C C . GLU A 1 451 ? -24.295 -2.555 -12.793 1.00 59.78 451 GLU A C 1
ATOM 3508 O O . GLU A 1 451 ? -25.473 -2.867 -12.966 1.00 59.78 451 GLU A O 1
ATOM 3513 N N . ALA A 1 452 ? -23.979 -1.515 -12.016 1.00 51.06 452 ALA A N 1
ATOM 3514 C CA . ALA A 1 452 ? -24.988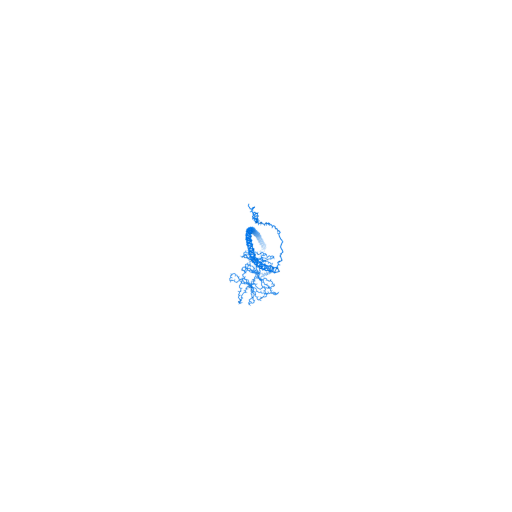 -0.655 -11.372 1.00 51.06 452 ALA A CA 1
ATOM 3515 C C . ALA A 1 452 ? -25.822 0.196 -12.370 1.00 51.06 452 ALA A C 1
ATOM 3517 O O . ALA A 1 452 ? -26.491 1.153 -11.986 1.00 51.06 452 ALA A O 1
ATOM 3518 N N . THR A 1 453 ? -25.772 -0.136 -13.663 1.00 45.94 453 THR A N 1
ATOM 3519 C CA . THR A 1 453 ? -26.565 0.438 -14.753 1.00 45.94 453 THR A CA 1
ATOM 3520 C C . THR A 1 453 ? -27.154 -0.695 -15.601 1.00 45.94 453 THR A C 1
ATOM 3522 O O . THR A 1 453 ? -26.584 -1.781 -15.681 1.00 45.94 453 THR A O 1
ATOM 3525 N N . ASN A 1 454 ? -28.292 -0.456 -16.263 1.00 52.81 454 ASN A N 1
ATOM 3526 C CA . ASN A 1 454 ? -29.138 -1.482 -16.906 1.00 52.81 454 ASN A CA 1
ATOM 3527 C C . ASN A 1 454 ? -28.545 -2.186 -18.160 1.00 52.81 454 ASN A C 1
ATOM 3529 O O . ASN A 1 454 ? -29.291 -2.609 -19.042 1.00 52.81 454 ASN A O 1
ATOM 3533 N N . ARG A 1 455 ? -27.218 -2.315 -18.288 1.00 62.81 455 ARG A N 1
ATOM 3534 C CA . ARG A 1 455 ? -26.539 -2.997 -19.402 1.00 62.81 455 ARG A CA 1
ATOM 3535 C C . ARG A 1 455 ? -25.791 -4.237 -18.917 1.00 62.81 455 ARG A C 1
ATOM 3537 O O . ARG A 1 455 ? -24.651 -4.157 -18.468 1.00 62.81 455 ARG A O 1
ATOM 3544 N N . ALA A 1 456 ? -26.429 -5.395 -19.070 1.00 71.12 456 ALA A N 1
ATOM 3545 C CA . ALA A 1 456 ? -25.804 -6.686 -18.814 1.00 71.12 456 ALA A CA 1
ATOM 3546 C C . ALA A 1 456 ? -24.701 -6.983 -19.847 1.00 71.12 456 ALA A C 1
ATOM 3548 O O . ALA A 1 456 ? -24.964 -7.030 -21.050 1.00 71.12 456 ALA A O 1
ATOM 3549 N N . LYS A 1 457 ? -23.474 -7.231 -19.385 1.00 77.69 457 LYS A N 1
ATOM 3550 C CA . LYS A 1 457 ? -22.348 -7.689 -20.212 1.00 77.69 457 LYS A CA 1
ATOM 3551 C C . LYS A 1 457 ? -22.273 -9.213 -20.118 1.00 77.69 457 LYS A C 1
ATOM 3553 O O . LYS A 1 457 ? -22.094 -9.749 -19.028 1.00 77.69 457 LYS A O 1
ATOM 3558 N N . THR A 1 458 ? -22.409 -9.924 -21.236 1.00 82.62 458 THR A N 1
ATOM 3559 C CA . THR A 1 458 ? -22.269 -11.394 -21.259 1.00 82.62 458 THR A CA 1
ATOM 3560 C C . THR A 1 458 ? -20.899 -11.775 -21.813 1.00 82.62 458 THR A C 1
ATOM 3562 O O . THR A 1 458 ? -20.557 -11.356 -22.914 1.00 82.62 458 THR A O 1
ATOM 3565 N N . LYS A 1 459 ? -20.125 -12.572 -21.068 1.00 82.69 459 LYS A N 1
ATOM 3566 C CA . LYS A 1 459 ? -18.837 -13.141 -21.495 1.00 82.69 459 LYS A CA 1
ATOM 3567 C C . LYS A 1 459 ? -18.917 -14.668 -21.488 1.00 82.69 459 LYS A C 1
ATOM 3569 O O . LYS A 1 459 ? -19.238 -15.276 -20.468 1.00 82.69 459 LYS A O 1
ATOM 3574 N N . THR A 1 460 ? -18.638 -15.297 -22.624 1.00 84.50 460 THR A N 1
ATOM 3575 C CA . THR A 1 460 ? -18.656 -16.761 -22.764 1.00 84.50 460 THR A CA 1
ATOM 3576 C C . THR A 1 460 ? -17.320 -17.338 -22.305 1.00 84.50 460 THR A C 1
ATOM 3578 O O . THR A 1 460 ? -16.283 -16.984 -22.850 1.00 84.50 460 THR A O 1
ATOM 3581 N N . LEU A 1 461 ? -17.340 -18.235 -21.316 1.00 83.25 461 LEU A N 1
ATOM 3582 C CA . LEU A 1 461 ? -16.140 -18.850 -20.723 1.00 83.25 461 LEU A CA 1
ATOM 3583 C C . LEU A 1 461 ? -15.736 -20.165 -21.420 1.00 83.25 461 LEU A C 1
ATOM 3585 O O . LEU A 1 461 ? -14.788 -20.830 -21.000 1.00 83.25 461 LEU A O 1
ATOM 3589 N N . GLY A 1 462 ? -16.470 -20.544 -22.469 1.00 84.00 462 GLY A N 1
ATOM 3590 C CA . GLY A 1 462 ? -16.245 -21.751 -23.256 1.00 84.00 462 GLY A CA 1
ATOM 3591 C C . GLY A 1 462 ? -16.699 -23.035 -22.560 1.00 84.00 462 GLY A C 1
ATOM 3592 O O . GLY A 1 462 ? -17.420 -23.021 -21.560 1.00 84.00 462 GLY A O 1
ATOM 3593 N N . ARG A 1 463 ? -16.279 -24.169 -23.128 1.00 85.19 463 ARG A N 1
ATOM 3594 C CA . ARG A 1 463 ? -16.446 -25.508 -22.553 1.00 85.19 463 ARG A CA 1
ATOM 3595 C C . ARG A 1 463 ? -15.241 -25.806 -21.659 1.00 85.19 463 ARG A C 1
ATOM 3597 O O . ARG A 1 463 ? -14.117 -25.793 -22.154 1.00 85.19 463 ARG A O 1
ATOM 3604 N N . LYS A 1 464 ? -15.463 -26.084 -20.372 1.00 85.12 464 LYS A N 1
ATOM 3605 C CA . LYS A 1 464 ? -14.411 -26.465 -19.414 1.00 85.12 464 LYS A CA 1
ATOM 3606 C C . LYS A 1 464 ? -14.720 -27.855 -18.841 1.00 85.12 464 LYS A C 1
ATOM 3608 O O . LYS A 1 464 ? -15.866 -28.152 -18.504 1.00 85.12 464 LYS A O 1
ATOM 3613 N N . THR A 1 465 ? -13.699 -28.705 -18.751 1.00 87.06 465 THR A N 1
ATOM 3614 C CA . THR A 1 465 ? -13.770 -30.002 -18.059 1.00 87.06 465 THR A CA 1
ATOM 3615 C C . THR A 1 465 ? -13.432 -29.790 -16.590 1.00 87.06 465 THR A C 1
ATOM 3617 O O . THR A 1 465 ? -12.388 -29.222 -16.273 1.00 87.06 465 THR A O 1
ATOM 3620 N N . ILE A 1 466 ? -14.327 -30.220 -15.708 1.00 87.19 466 ILE A N 1
ATOM 3621 C CA . ILE A 1 466 ? -14.236 -30.058 -14.259 1.00 87.19 466 ILE A CA 1
ATOM 3622 C C . ILE A 1 466 ? -13.816 -31.404 -13.665 1.00 87.19 466 ILE A C 1
ATOM 3624 O O . ILE A 1 466 ? -14.541 -32.387 -13.789 1.00 87.19 466 ILE A O 1
ATOM 3628 N N . ALA A 1 467 ? -12.646 -31.457 -13.030 1.00 83.69 467 ALA A N 1
ATOM 3629 C CA . ALA A 1 467 ? -12.107 -32.664 -12.403 1.00 83.69 467 ALA A CA 1
ATOM 3630 C C . ALA A 1 467 ? -11.759 -32.350 -10.943 1.00 83.69 467 ALA A C 1
ATOM 3632 O O . ALA A 1 467 ? -10.742 -31.720 -10.650 1.00 83.69 467 ALA A O 1
ATOM 3633 N N . GLY A 1 468 ? -12.651 -32.725 -10.022 1.00 85.88 468 GLY A N 1
ATOM 3634 C CA . GLY A 1 468 ? -12.614 -32.210 -8.652 1.00 85.88 468 GLY A CA 1
ATOM 3635 C C . GLY A 1 468 ? -12.809 -30.686 -8.600 1.00 85.88 468 GLY A C 1
ATOM 3636 O O . GLY A 1 468 ? -13.359 -30.076 -9.522 1.00 85.88 468 GLY A O 1
ATOM 3637 N N . LYS A 1 469 ? -12.351 -30.060 -7.510 1.00 88.00 469 LYS A N 1
ATOM 3638 C CA . LYS A 1 469 ? -12.478 -28.618 -7.247 1.00 88.00 469 LYS A CA 1
ATOM 3639 C C . LYS A 1 469 ? -11.708 -27.761 -8.269 1.00 88.00 469 LYS A C 1
ATOM 3641 O O . LYS A 1 469 ? -10.549 -27.402 -8.057 1.00 88.00 469 LYS A O 1
ATOM 3646 N N . THR A 1 470 ? -12.385 -27.364 -9.340 1.00 88.75 470 THR A N 1
ATOM 3647 C CA . THR A 1 470 ? -11.825 -26.615 -10.475 1.00 88.75 470 THR A CA 1
ATOM 3648 C C . THR A 1 470 ? -12.226 -25.137 -10.409 1.00 88.75 470 THR A C 1
ATOM 3650 O O . THR A 1 470 ? -13.335 -24.803 -9.990 1.00 88.75 470 THR A O 1
ATOM 3653 N N . ILE A 1 471 ? -11.345 -24.225 -10.838 1.00 90.81 471 ILE A N 1
ATOM 3654 C CA . ILE A 1 471 ? -11.674 -22.795 -10.971 1.00 90.81 471 ILE A CA 1
ATOM 3655 C C . ILE A 1 471 ? -12.361 -22.563 -12.321 1.00 90.81 471 ILE A C 1
ATOM 3657 O O . ILE A 1 471 ? -11.767 -22.769 -13.377 1.00 90.81 471 ILE A O 1
ATOM 3661 N N . VAL A 1 472 ? -13.611 -22.103 -12.285 1.00 90.19 472 VAL A N 1
ATOM 3662 C CA . VAL A 1 472 ? -14.411 -21.796 -13.480 1.00 90.19 472 VAL A CA 1
ATOM 3663 C C . VAL A 1 472 ? -14.049 -20.423 -14.038 1.00 90.19 472 VAL A C 1
ATOM 3665 O O . VAL A 1 472 ? -13.854 -20.278 -15.245 1.00 90.19 472 VAL A O 1
ATOM 3668 N N . ALA A 1 473 ? -13.956 -19.418 -13.164 1.00 90.56 473 ALA A N 1
ATOM 3669 C CA . ALA A 1 473 ? -13.657 -18.037 -13.529 1.00 90.56 473 ALA A CA 1
ATOM 3670 C C . ALA A 1 473 ? -13.067 -17.254 -12.350 1.00 90.56 473 ALA A C 1
ATOM 3672 O O . ALA A 1 473 ? -13.373 -17.532 -11.187 1.00 90.56 473 ALA A O 1
ATOM 3673 N N . LYS A 1 474 ? -12.277 -16.226 -12.667 1.00 92.31 474 LYS A N 1
ATOM 3674 C CA . LYS A 1 474 ? -11.800 -15.212 -11.718 1.00 92.31 474 LYS A CA 1
ATOM 3675 C C . LYS A 1 474 ? -12.146 -13.838 -12.274 1.00 92.31 474 LYS A C 1
ATOM 3677 O O . LYS A 1 474 ? -11.809 -13.557 -13.421 1.00 92.31 474 LYS A O 1
ATOM 3682 N N . ILE A 1 475 ? -12.856 -13.022 -11.501 1.00 91.69 475 ILE A N 1
ATOM 3683 C CA . ILE A 1 475 ? -13.604 -11.858 -11.994 1.00 91.69 475 ILE A CA 1
ATOM 3684 C C . ILE A 1 475 ? -13.357 -10.660 -11.080 1.00 91.69 475 ILE A C 1
ATOM 3686 O O . ILE A 1 475 ? -13.601 -10.742 -9.881 1.00 91.69 475 ILE A O 1
ATOM 3690 N N . LEU A 1 476 ? -12.918 -9.540 -11.640 1.00 89.94 476 LEU A N 1
ATOM 3691 C CA . LEU A 1 476 ? -12.688 -8.283 -10.939 1.00 89.94 476 LEU A CA 1
ATOM 3692 C C . LEU A 1 476 ? -13.908 -7.361 -11.072 1.00 89.94 476 LEU A C 1
ATOM 3694 O O . LEU A 1 476 ? -14.231 -6.905 -12.170 1.00 89.94 476 LEU A O 1
ATOM 3698 N N . MET A 1 477 ? -14.563 -7.080 -9.947 1.00 89.31 477 MET A N 1
ATOM 3699 C CA . MET A 1 477 ? -15.727 -6.195 -9.836 1.00 89.31 477 MET A CA 1
ATOM 3700 C C . MET A 1 477 ? -15.318 -4.799 -9.322 1.00 89.31 477 MET A C 1
ATOM 3702 O O . MET A 1 477 ? -14.364 -4.699 -8.540 1.00 89.31 477 MET A O 1
ATOM 3706 N N . PRO A 1 478 ? -16.028 -3.717 -9.700 1.00 82.31 478 PRO A N 1
ATOM 3707 C CA . PRO A 1 478 ? -17.230 -3.689 -10.547 1.00 82.31 478 PRO A CA 1
ATOM 3708 C C . PRO A 1 478 ? -16.985 -3.797 -12.065 1.00 82.31 478 PRO A C 1
ATOM 3710 O O . PRO A 1 478 ? -17.939 -3.999 -12.807 1.00 82.31 478 PRO A O 1
ATOM 3713 N N . GLU A 1 479 ? -15.749 -3.668 -12.557 1.00 81.44 479 GLU A N 1
ATOM 3714 C CA . GLU A 1 479 ? -15.469 -3.522 -13.998 1.00 81.44 479 GLU A CA 1
ATOM 3715 C C . GLU A 1 479 ? -15.810 -4.751 -14.870 1.00 81.44 479 GLU A C 1
ATOM 3717 O O . GLU A 1 479 ? -15.974 -4.610 -16.085 1.00 81.44 479 GLU A O 1
ATOM 3722 N N . GLY A 1 480 ? -15.922 -5.950 -14.289 1.00 84.62 480 GLY A N 1
ATOM 3723 C CA . GLY A 1 480 ? -16.226 -7.186 -15.020 1.00 84.62 480 GLY A CA 1
ATOM 3724 C C . GLY A 1 480 ? -15.047 -7.728 -15.838 1.00 84.62 480 GLY A C 1
ATOM 3725 O O . GLY A 1 480 ? -15.231 -8.365 -16.882 1.00 84.62 480 GLY A O 1
ATOM 3726 N N . ILE A 1 481 ? -13.824 -7.451 -15.382 1.00 87.44 481 ILE A N 1
ATOM 3727 C CA . ILE A 1 481 ? -12.585 -7.945 -15.993 1.00 87.44 481 ILE A CA 1
ATOM 3728 C C . ILE A 1 481 ? -12.365 -9.396 -15.552 1.00 87.44 481 ILE A C 1
ATOM 3730 O O . ILE A 1 481 ? -12.349 -9.690 -14.359 1.00 87.44 481 ILE A O 1
ATOM 3734 N N . LEU A 1 482 ? -12.213 -10.309 -16.508 1.00 90.56 482 LEU A N 1
ATOM 3735 C CA . LEU A 1 482 ? -11.856 -11.704 -16.243 1.00 90.56 482 LEU A CA 1
ATOM 3736 C C . LEU A 1 482 ? -10.328 -11.837 -16.195 1.00 90.56 482 LEU A C 1
ATOM 3738 O O . LEU A 1 482 ? -9.628 -11.120 -16.897 1.00 90.56 482 LEU A O 1
ATOM 3742 N N . TRP A 1 483 ? -9.802 -12.774 -15.406 1.00 90.50 483 TRP A N 1
ATOM 3743 C CA . TRP A 1 483 ? -8.370 -13.110 -15.451 1.00 90.50 483 TRP A CA 1
ATOM 3744 C C . TRP A 1 483 ? -7.966 -13.765 -16.780 1.00 90.50 483 TRP A C 1
ATOM 3746 O O . TRP A 1 483 ? -6.919 -13.448 -17.343 1.00 90.50 483 TRP A O 1
ATOM 3756 N N . ASP A 1 484 ? -8.828 -14.643 -17.298 1.00 87.56 484 ASP A N 1
ATOM 3757 C CA . ASP A 1 484 ? -8.641 -15.405 -18.542 1.00 87.56 484 ASP A CA 1
ATOM 3758 C C . ASP A 1 484 ? -8.898 -14.551 -19.816 1.00 87.56 484 ASP A C 1
ATOM 3760 O O . ASP A 1 484 ? -8.973 -15.091 -20.913 1.00 87.56 484 ASP A O 1
ATOM 3764 N N . ASP A 1 485 ? -9.094 -13.235 -19.677 1.00 87.31 485 ASP A N 1
ATOM 3765 C CA . ASP A 1 485 ? -9.500 -12.305 -20.741 1.00 87.31 485 ASP A CA 1
ATOM 3766 C C . ASP A 1 485 ? -8.341 -11.371 -21.103 1.00 87.31 485 ASP A C 1
ATOM 3768 O O . ASP A 1 485 ? -8.077 -10.372 -20.432 1.00 87.31 485 ASP A O 1
ATOM 3772 N N . ASP A 1 486 ? -7.619 -11.740 -22.160 1.00 81.44 486 ASP A N 1
ATOM 3773 C CA . ASP A 1 486 ? -6.411 -11.040 -22.596 1.00 81.44 486 ASP A CA 1
ATOM 3774 C C . ASP A 1 486 ? -6.692 -9.693 -23.286 1.00 81.44 486 ASP A C 1
ATOM 3776 O O . ASP A 1 486 ? -5.771 -8.893 -23.421 1.00 81.44 486 ASP A O 1
ATOM 3780 N N . GLU A 1 487 ? -7.943 -9.366 -23.643 1.00 85.94 487 GLU A N 1
ATOM 3781 C CA . GLU A 1 487 ? -8.290 -8.010 -24.109 1.00 85.94 487 GLU A CA 1
ATOM 3782 C C . GLU A 1 487 ? -8.250 -6.985 -22.960 1.00 85.94 487 GLU A C 1
ATOM 3784 O O . GLU A 1 487 ? -8.045 -5.789 -23.181 1.00 85.94 487 GLU A O 1
ATOM 3789 N N . ALA A 1 488 ? -8.412 -7.437 -21.711 1.00 84.50 488 ALA A N 1
ATOM 3790 C CA . ALA A 1 488 ? -8.404 -6.569 -20.538 1.00 84.50 488 ALA A CA 1
ATOM 3791 C C . ALA A 1 488 ? -6.993 -6.167 -20.059 1.00 84.50 488 ALA A C 1
ATOM 3793 O O . ALA A 1 488 ? -6.866 -5.252 -19.234 1.00 84.50 488 ALA A O 1
ATOM 3794 N N . PHE A 1 489 ? -5.931 -6.806 -20.563 1.00 90.69 489 PHE A N 1
ATOM 3795 C CA . PHE A 1 489 ? -4.550 -6.606 -20.116 1.00 90.69 489 PHE A CA 1
ATOM 3796 C C . PHE A 1 489 ? -3.613 -6.298 -21.290 1.00 90.69 489 PHE A C 1
ATOM 3798 O O . PHE A 1 489 ? -3.676 -6.914 -22.342 1.00 90.69 489 PHE A O 1
ATOM 3805 N N . THR A 1 490 ? -2.687 -5.359 -21.102 1.00 90.50 490 THR A N 1
ATOM 3806 C CA . THR A 1 490 ? -1.682 -5.000 -22.120 1.00 90.50 490 THR A CA 1
ATOM 3807 C C . THR A 1 490 ? -0.432 -5.880 -22.066 1.00 90.50 490 THR A C 1
ATOM 3809 O O . THR A 1 490 ? 0.461 -5.719 -22.893 1.00 90.50 490 THR A O 1
ATOM 3812 N N . GLY A 1 491 ? -0.314 -6.752 -21.062 1.00 90.44 491 GLY A N 1
ATOM 3813 C CA . GLY A 1 491 ? 0.809 -7.669 -20.910 1.00 90.44 491 GLY A CA 1
ATOM 3814 C C . GLY A 1 491 ? 0.779 -8.453 -19.599 1.00 90.44 491 GLY A C 1
ATOM 3815 O O . GLY A 1 491 ? -0.050 -8.216 -18.715 1.00 90.44 491 GLY A O 1
ATOM 3816 N N . SER A 1 492 ? 1.718 -9.387 -19.474 1.00 92.19 492 SER A N 1
ATOM 3817 C CA . SER A 1 492 ? 1.896 -10.246 -18.305 1.00 92.19 492 SER A CA 1
ATOM 3818 C C . SER A 1 492 ? 3.373 -10.418 -17.959 1.00 92.19 492 SER A C 1
ATOM 3820 O O . SER A 1 492 ? 4.225 -10.446 -18.844 1.00 92.19 492 SER A O 1
ATOM 3822 N N . ILE A 1 493 ? 3.663 -10.572 -16.670 1.00 91.94 493 ILE A N 1
ATOM 3823 C CA . ILE A 1 493 ? 4.978 -10.923 -16.127 1.00 91.94 493 ILE A CA 1
ATOM 3824 C C . ILE A 1 493 ? 4.811 -12.234 -15.359 1.00 91.94 493 ILE A C 1
ATOM 3826 O O . ILE A 1 493 ? 3.946 -12.316 -14.485 1.00 91.94 493 ILE A O 1
ATOM 3830 N N . GLU A 1 494 ? 5.611 -13.250 -15.678 1.00 92.50 494 GLU A N 1
ATOM 3831 C CA . GLU A 1 494 ? 5.673 -14.485 -14.892 1.00 92.50 494 GLU A CA 1
ATOM 3832 C C . GLU A 1 494 ? 6.886 -14.475 -13.961 1.00 92.50 494 GLU A C 1
ATOM 3834 O O . GLU A 1 494 ? 8.022 -14.300 -14.399 1.00 92.50 494 GLU A O 1
ATOM 3839 N N . ASP A 1 495 ? 6.622 -14.705 -12.679 1.00 90.00 495 ASP A N 1
ATOM 3840 C CA . ASP A 1 495 ? 7.599 -14.970 -11.632 1.00 90.00 495 ASP A CA 1
ATOM 3841 C C . ASP A 1 495 ? 7.562 -16.472 -11.277 1.00 90.00 495 ASP A C 1
ATOM 3843 O O . ASP A 1 495 ? 6.603 -17.186 -11.586 1.00 90.00 495 ASP A O 1
ATOM 3847 N N . SER A 1 496 ? 8.571 -16.980 -10.564 1.00 89.12 496 SER A N 1
ATOM 3848 C CA . SER A 1 496 ? 8.646 -18.408 -10.205 1.00 89.12 496 SER A CA 1
ATOM 3849 C C . SER A 1 496 ? 7.406 -18.922 -9.454 1.00 89.12 496 SER A C 1
ATOM 3851 O O . SER A 1 496 ? 6.947 -20.034 -9.713 1.00 89.12 496 SER A O 1
ATOM 3853 N N . ASP A 1 497 ? 6.840 -18.110 -8.552 1.00 89.00 497 ASP A N 1
ATOM 3854 C CA . ASP A 1 497 ? 5.695 -18.466 -7.700 1.00 89.00 497 ASP A CA 1
ATOM 3855 C C . ASP A 1 497 ? 4.385 -17.743 -8.063 1.00 89.00 497 ASP A C 1
ATOM 3857 O O . ASP A 1 497 ? 3.406 -17.850 -7.323 1.00 89.00 497 ASP A O 1
ATOM 3861 N N . SER A 1 498 ? 4.358 -16.951 -9.140 1.00 91.19 498 SER A N 1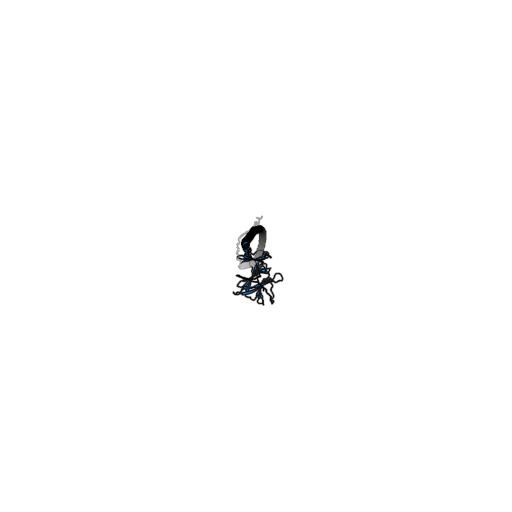
ATOM 3862 C CA . SER A 1 498 ? 3.256 -16.016 -9.381 1.00 91.19 498 SER A CA 1
ATOM 3863 C C . SER A 1 498 ? 3.191 -15.466 -10.811 1.00 91.19 498 SER A C 1
ATOM 3865 O O . SER A 1 498 ? 4.161 -15.491 -11.555 1.00 91.19 498 SER A O 1
ATOM 3867 N N . VAL A 1 499 ? 2.024 -14.958 -11.210 1.00 92.06 499 VAL A N 1
ATOM 3868 C CA . VAL A 1 499 ? 1.787 -14.309 -12.510 1.00 92.06 499 VAL A CA 1
ATOM 3869 C C . VAL A 1 499 ? 1.145 -12.947 -12.267 1.00 92.06 499 VAL A C 1
ATOM 3871 O O . VAL A 1 499 ? 0.200 -12.827 -11.489 1.00 92.06 499 VAL A O 1
ATOM 3874 N N . THR A 1 500 ? 1.647 -11.910 -12.933 1.00 91.94 500 THR A N 1
ATOM 3875 C CA . THR A 1 500 ? 1.152 -10.532 -12.826 1.00 91.94 500 THR A CA 1
ATOM 3876 C C . THR A 1 500 ? 0.664 -10.054 -14.188 1.00 91.94 500 THR A C 1
ATOM 3878 O O . THR A 1 500 ? 1.481 -9.729 -15.047 1.00 91.94 500 THR A O 1
ATOM 3881 N N . LYS A 1 501 ? -0.656 -9.988 -14.399 1.00 92.31 501 LYS A N 1
ATOM 3882 C CA . LYS A 1 501 ? -1.238 -9.340 -15.585 1.00 92.31 501 LYS A CA 1
ATOM 3883 C C . LYS A 1 501 ? -1.425 -7.846 -15.317 1.00 92.31 501 LYS A C 1
ATOM 3885 O O . LYS A 1 501 ? -1.873 -7.456 -14.235 1.00 92.31 501 LYS A O 1
ATOM 3890 N N . PHE A 1 502 ? -1.085 -7.003 -16.291 1.00 92.06 502 PHE A N 1
ATOM 3891 C CA . PHE A 1 502 ? -1.152 -5.547 -16.155 1.00 92.06 502 PHE A CA 1
ATOM 3892 C C . PHE A 1 502 ? -1.771 -4.859 -17.375 1.00 92.06 502 PHE A C 1
ATOM 3894 O O . PHE A 1 502 ? -1.696 -5.355 -18.496 1.00 92.06 502 PHE A O 1
ATOM 3901 N N . ASN A 1 503 ? -2.363 -3.685 -17.161 1.00 92.06 503 ASN A N 1
ATOM 3902 C CA . ASN A 1 503 ? -2.900 -2.811 -18.198 1.00 92.06 503 ASN A CA 1
ATOM 3903 C C . ASN A 1 503 ? -2.280 -1.411 -18.071 1.00 92.06 503 ASN A C 1
ATOM 3905 O O . ASN A 1 503 ? -2.566 -0.665 -17.134 1.00 92.06 503 ASN A O 1
ATOM 3909 N N . ALA A 1 504 ? -1.431 -1.050 -19.032 1.00 86.31 504 ALA A N 1
ATOM 3910 C CA . ALA A 1 504 ? -0.673 0.199 -19.034 1.00 86.31 504 ALA A CA 1
ATOM 3911 C C . ALA A 1 504 ? -1.526 1.462 -19.271 1.00 86.31 504 ALA A C 1
ATOM 3913 O O . ALA A 1 504 ? -1.048 2.561 -19.004 1.00 86.31 504 ALA A O 1
ATOM 3914 N N . GLN A 1 505 ? -2.766 1.327 -19.758 1.00 86.06 505 GLN A N 1
ATOM 3915 C CA . GLN A 1 505 ? -3.680 2.456 -19.974 1.00 86.06 505 GLN A CA 1
ATOM 3916 C C . GLN A 1 505 ? -4.512 2.770 -18.725 1.00 86.06 505 GLN A C 1
ATOM 3918 O O . GLN A 1 505 ? -4.741 3.935 -18.415 1.00 86.06 505 GLN A O 1
ATOM 3923 N N . THR A 1 506 ? -4.966 1.741 -18.002 1.00 84.31 506 THR A N 1
ATOM 3924 C CA . THR A 1 506 ? -5.812 1.899 -16.802 1.00 84.31 506 THR A CA 1
ATOM 3925 C C . THR A 1 506 ? -5.034 1.862 -15.487 1.00 84.31 506 THR A C 1
ATOM 3927 O O . THR A 1 506 ? -5.594 2.187 -14.442 1.00 84.31 506 THR A O 1
ATOM 3930 N N . GLY A 1 507 ? -3.763 1.449 -15.516 1.00 85.06 507 GLY A N 1
ATOM 3931 C CA . GLY A 1 507 ? -2.924 1.266 -14.329 1.00 85.06 507 GLY A CA 1
ATOM 3932 C C . GLY A 1 507 ? -3.221 -0.009 -13.531 1.00 85.06 507 GLY A C 1
ATOM 3933 O O . GLY A 1 507 ? -2.589 -0.228 -12.503 1.00 85.06 507 GLY A O 1
ATOM 3934 N N . LEU A 1 508 ? -4.155 -0.856 -13.982 1.00 88.62 508 LEU A N 1
ATOM 3935 C CA . LEU A 1 508 ? -4.494 -2.121 -13.325 1.00 88.62 508 LEU A CA 1
ATOM 3936 C C . LEU A 1 508 ? -3.300 -3.087 -13.337 1.00 88.62 508 LEU A C 1
ATOM 3938 O O . LEU A 1 508 ? -2.819 -3.453 -14.405 1.00 88.62 508 LEU A O 1
ATOM 3942 N N . MET A 1 509 ? -2.892 -3.573 -12.165 1.00 90.88 509 MET A N 1
ATOM 3943 C CA . MET A 1 509 ? -1.934 -4.662 -11.971 1.00 90.88 509 MET A CA 1
ATOM 3944 C C . MET A 1 509 ? -2.520 -5.735 -11.049 1.00 90.88 509 MET A C 1
ATOM 3946 O O . MET A 1 509 ? -2.526 -5.602 -9.826 1.00 90.88 509 MET A O 1
ATOM 3950 N N . TRP A 1 510 ? -2.999 -6.830 -11.633 1.00 91.50 510 TRP A N 1
ATOM 3951 C CA . TRP A 1 510 ? -3.510 -7.982 -10.893 1.00 91.50 510 TRP A CA 1
ATOM 3952 C C . TRP A 1 510 ? -2.397 -9.031 -10.806 1.00 91.50 510 TRP A C 1
ATOM 3954 O O . TRP A 1 510 ? -1.962 -9.584 -11.814 1.00 91.50 510 TRP A O 1
ATOM 3964 N N . LYS A 1 511 ? -1.929 -9.302 -9.582 1.00 90.44 511 LYS A N 1
ATOM 3965 C CA . LYS A 1 511 ? -0.979 -10.382 -9.288 1.00 90.44 511 LYS A CA 1
ATOM 3966 C C . LYS A 1 511 ? -1.682 -11.570 -8.643 1.00 90.44 511 LYS A C 1
ATOM 3968 O O . LYS A 1 511 ? -2.408 -11.399 -7.665 1.00 90.44 511 LYS A O 1
ATOM 3973 N N . GLU A 1 512 ? -1.439 -12.759 -9.172 1.00 89.19 512 GLU A N 1
ATOM 3974 C CA . GLU A 1 512 ? -1.858 -14.033 -8.600 1.00 89.19 512 GLU A CA 1
ATOM 3975 C C . GLU A 1 512 ? -0.647 -14.877 -8.223 1.00 89.19 512 GLU A C 1
ATOM 3977 O O . GLU A 1 512 ? 0.355 -14.883 -8.930 1.00 89.19 512 GLU A O 1
ATOM 3982 N N . TYR A 1 513 ? -0.755 -15.612 -7.121 1.00 85.69 513 TYR A N 1
ATOM 3983 C CA . TYR A 1 513 ? 0.240 -16.593 -6.701 1.00 85.69 513 TYR A CA 1
ATOM 3984 C C . TYR A 1 513 ? -0.219 -17.999 -7.109 1.00 85.69 513 TYR A C 1
ATOM 3986 O O . TYR A 1 513 ? -1.426 -18.261 -7.136 1.00 85.69 513 TYR A O 1
ATOM 3994 N N . ARG A 1 514 ? 0.747 -18.847 -7.472 1.00 78.81 514 ARG A N 1
ATOM 3995 C CA . ARG A 1 514 ? 0.563 -20.263 -7.825 1.00 78.81 514 ARG A CA 1
ATOM 3996 C C . ARG A 1 514 ? 0.301 -21.110 -6.575 1.00 78.81 514 ARG A C 1
ATOM 3998 O O . ARG A 1 514 ? 0.869 -20.770 -5.510 1.00 78.81 514 ARG A O 1
#

Radius of gyration: 101.61 Å; chains: 1; bounding box: 190×56×356 Å

Sequence (514 aa):
MVAASKALRKKLKAASLSVTEPAHKETIDAQPSADELAEAKRLLQEKAERERLAAEMARMQRLAAAKAAREQAELQRLAQEKAEREVATALKLERERQARELAEQQRIAAEIAERERLTAEKAAAEKAEAERLTAERAEAERLAAEKATREKAERERLEREKAARERLAAALAEERRLARQRAELERLATLRAEQERIAAARAAAAREERQAAERAAAERAERARQVQEGAERERIAALKAEQARIAAARAAAAREERLAVERAAAERAEKARLAQIKTERERVAALRAEQERIARSKASVAPAPSSMPSESQIQTAKSAALPGEKGNQLAQKRSQSIPAPSSSKKVKADVSPEVSLMLATVYGDLKLVVAGTDQLKYRALYKAFPKHRRDRPMTKSESTREQKVVSLVLRTVDNSTEVIIKSTLEGIYVLFAEPDERESVTTSFSLKLYEATNRAKTKTLGRKTIAGKTIVAKILMPEGILWDDDEAFTGSIEDSDSVTKFNAQTGLMWKEYR

pLDDT: mean 76.46, std 21.57, range [24.8, 95.06]

Secondary structure (DSSP, 8-state):
-----S-SSS--------------------PPPTTHHHHHHHHHHHHHHHHHHHHHHHHHHHHHHHHHHHHHHHHHHHHHHHHHHHHHHHHHHHHHHHHHHHHHHHHHHHHHHHHHHHHHHHHHHHHHHHHHHHHHHHHHHHHHHHHHHHHHHHHHHHHHHHHHHHHHHHHHHHHHHHHHHHHHHHHHHHHHHHHHHHHHHHHHHHHHHHHHHHHHHHHHHHHHHHHHHHHHHHHHHHHHHHHHHHHHHHHHHHHHHHHHHHHHHHHHHHHHHHHHHHHHHHHHHHHHHHHHHHHTTS------------------------------------------------------------------SEEEEEES---EEEEEEEEE--GGGTTSPPPHHHHT--EEE--EEEEETTTEEEEEE-S--SEEEEEEEEESSSS-EEEEEEEEEE-SSS-EEEEEEEEEEE-SSEEEEEEEETTTEETT-GGG-SEEEEETTEEEEE-TTT--EEEEE-

Organism: NCBI:txid40983

Foldseek 3Di:
DDPDDPPPDPDDDDDDDDDDDDDDDDDDDDDDDPVVVVVVVVVVVVVVVVVVVVVVVVVVVVVVVVVVVVVVVVVVVVVVVVVVVVVVVVVVVVVVVVVVVVVVVVVVVVVVVVVVVVVVVVVVVVVVVVVVVVVVVVVVVVVVVVVVVVVVVVVVVVVVVVVVVVVVVVVVVVVVVVVVVVVVVVVVVVVVVVVVVVVVVVVVVVVVVVVVVVVVVVVVVVVVVVVVVVVVVVVVVVVVVVVVVVVVVVVVVVVVVVVVVVVVVVVVVVVVVVVVVVVVVVVVVVVVVVVCVVVVVDDDDDDDDDDDDDDDDDDDDDDDDDDDDDYDDDDDDDDDDDDDDDDDDDDDDDDDDDDDDDDPDDDAQKKKKWAQDDQKDKWKKWQADALVRQLDEDDPVSQPPIDTADWDWDADPRRMIMTHGHDDDQGKMWMKIAGNDQDWDKIWMKMWGHAVDRDTDIDTQGIDTHHGTDTSWMAGPDVGDTPPDCVVFPDWDDDPFWIWTHHPVSSGIYIDGD